Protein AF-A0A7D9IVT5-F1 (afdb_monomer)

InterPro domains:
  IPR000998 MAM domain [PF00629] (5-102)
  IPR000998 MAM domain [PS50060] (1-103)
  IPR000998 MAM domain [SM00137] (1-103)
  IPR000998 MAM domain [cd06263] (5-101)
  IPR001254 Serine proteases, trypsin domain [PF00089] (134-362)
  IPR001254 Serine proteases, trypsin domain [PS50240] (134-367)
  IPR001254 Serine proteases, trypsin domain [SM00020] (133-362)
  IPR001254 Serine proteases, trypsin domain [cd00190] (134-365)
  IPR001314 Peptidase S1A, chymotrypsin family [PR00722] (164-179)
  IPR001314 Peptidase S1A, chymotrypsin family [PR00722] (221-235)
  IPR001314 Peptidase S1A, chymotrypsin family [PR00722] (311-323)
  IPR009003 Peptidase S1, PA clan [SSF50494] (115-367)
  IPR013320 Concanavalin A-like lectin/glucanase domain superfamily [SSF49899] (3-101)
  IPR018114 Serine proteases, trypsin family, histidine active site [PS00134] (174-179)
  IPR033116 Serine proteases, trypsin family, serine active site [PS00135] (312-323)

Secondary structure (DSSP, 8-state):
---STT-EEEEEPPPEEEEEEEEEEEEEEETT--EEEEEEE-SS-EEEEEEEES---SS-EEEEEEEEEEEEEEEEEEEE--SSSSEEEEEEEEEEEES----S---PPP-----------------S--S-PPSS-EEPPTTSSTTEEEEEEEETTEEEEEEEEEE-SSSEEEE-STTTTT--GGGEEEEES-SBTT-S-SSS-EEEEEEEEEE-TT-BTTBT--EEEEESSPPPP-SS--PPEEPSS---TT-EEEEEE---SSTT-PPPSBPEEEEEEBPPHHHHHHHTTTS---TTEEEES-TT-S----TT-TT-EEEEE-TTS-EEEEEEEEE-SSSS-TT--EEEEEHHHHHHHHHHHH--

Nearest PDB structures (foldseek):
  1zpz-assembly1_A  TM=9.267E-01  e=8.393E-26  Homo sapiens
  2oq5-assembly1_A  TM=9.053E-01  e=1.713E-23  Homo sapiens
  2fmj-assembly1_A  TM=9.243E-01  e=2.599E-19  Streptomyces griseus
  3i78-assembly1_A  TM=8.883E-01  e=5.190E-19  Streptomyces griseus
  3beu-assembly1_B  TM=9.133E-01  e=1.076E-17  Streptomyces griseus

Organism: Paramuricea clavata (NCBI:txid317549)

Radius of gyration: 23.07 Å; Cα contacts (8 Å, |Δi|>4): 941; chains: 1; bounding box: 65×51×57 Å

pLDDT: mean 81.82, std 16.62, range [29.27, 98.62]

Solvent-accessible surface area (backbone atoms only — not comparable to full-atom values): 19637 Å² total; per-residue (Å²): 128,65,85,51,62,67,27,62,43,79,50,73,50,71,77,46,64,51,41,27,17,38,36,33,32,38,33,29,36,44,52,52,32,28,33,46,34,32,27,45,33,59,85,88,50,75,45,82,75,45,75,50,63,42,58,68,45,96,51,81,43,77,52,76,46,74,45,77,74,39,85,57,23,26,47,32,41,32,44,29,39,20,81,56,84,62,34,52,80,48,76,45,77,73,47,77,43,87,39,77,65,76,90,66,92,74,74,82,71,80,75,77,66,77,73,73,89,75,84,76,50,11,63,69,25,81,47,92,66,91,57,91,75,66,85,43,66,44,77,51,45,73,33,23,63,14,22,48,28,44,32,28,37,70,58,88,98,44,76,41,79,66,23,22,16,31,27,57,47,50,40,36,32,41,25,18,21,80,78,42,76,90,54,60,46,86,51,39,36,37,41,48,36,69,39,46,73,81,52,91,83,51,68,94,59,88,43,52,36,37,92,47,68,47,58,43,93,73,49,53,97,74,45,48,24,35,22,41,38,31,40,64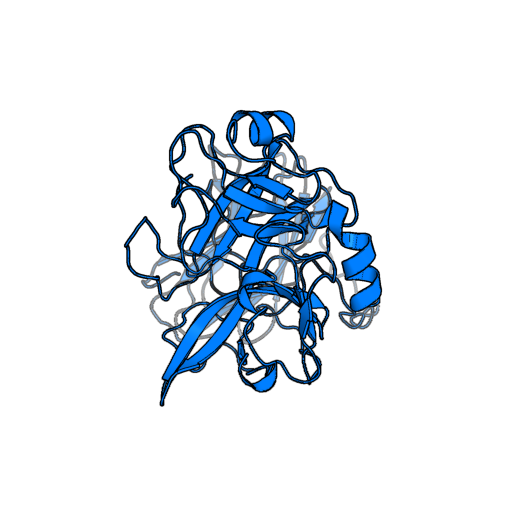,60,75,54,80,75,52,77,26,27,40,22,30,28,76,27,77,67,78,86,54,63,69,39,72,23,38,37,45,37,43,22,18,86,41,78,92,49,68,61,48,51,52,32,30,32,32,66,30,31,26,40,44,72,67,59,41,42,67,45,33,82,91,54,92,74,50,83,45,43,39,31,32,26,39,65,77,19,70,36,52,68,29,69,41,17,37,8,6,3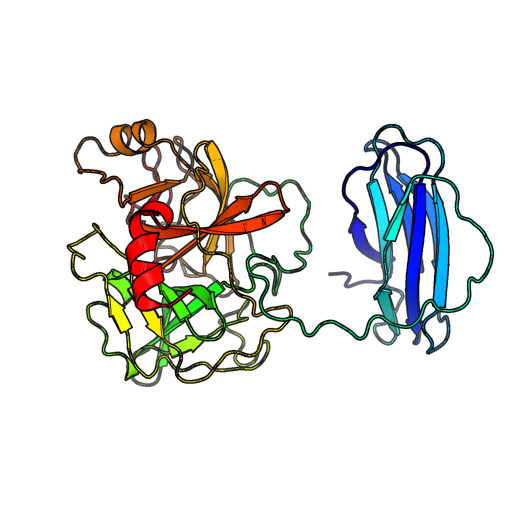9,30,35,35,68,46,96,87,66,38,28,24,36,44,26,22,30,58,52,57,73,63,43,23,32,64,50,36,48,31,34,16,24,17,30,37,71,44,24,71,58,53,32,68,76,70,72,108

Sequence (368 aa):
MPRVEGDKAYLVSSQVSGTQCLKFSYHMYGADIGSLIVYENMGSQMVELFKISGDQGNQWKKAEVQIKNGNHYSVVFSGVRGSSYQGDIALDEISIASGQCSGSPGTPKPTETPRHLSGSCGQKGYGLSDFPKIVGGQEATPGEWPWQVVLLHNVGDGTFPFCGGSLVSNQHVITAAHCVESMHWDRVKIKLGKHDLSVEKEYENFYIATNGITIHPQYQYTDYDIAVIRLSTSVEFTHAIKPVCINSGIDFAGQLCYITGWGTLHNGGSMPNILQEAQVPVATPQQCEESYSSTIITDRMLCAGFSQGGTDTCLGDSGGPLVCQHSDGSWYLTGVTSWGFGCAAAGYYGVYANVANLYPWVKQVTGL

Mean predicted aligned error: 15.21 Å

Foldseek 3Di:
DDDAAFDKQKDKAAKDFAKKKKKKKKAKAFPFFAKKWKWKALPVDTHTFDMDGDHPDGDIDMDMTIDHGDPITMMMIMGGGGHDPGMDMDIDPIDMGHDGDPPDDDDDDPDPPPPPPPADAQDFFDWSDPDPDDAAKDFTRQLRQQQKKFKWFDDPPDIGTQEIWGAAFQWKIKFFCVSPVPPDQQGIWMDTSAFFQVDPDDPDDTWRQPDDKAQDPPDDQQFSGMIMGTTPDGHDDDSNHGGAHAQQADDQAQHKWKWKWQAASFFPHDGGRGIMMHIKGWHDPVLQCQLCVPDDDDPQKTFIHDLQFNAADARSHGGTFTWDADPVRGIYRQWGQGDWDGHRDHSITGMTGGRNVCVVVVCVVVVD

Structure (mmCIF, N/CA/C/O backbone):
data_AF-A0A7D9IVT5-F1
#
_entry.id   AF-A0A7D9IVT5-F1
#
loop_
_atom_site.group_PDB
_atom_site.id
_atom_site.type_symbol
_atom_site.label_atom_id
_atom_site.label_alt_id
_atom_site.label_comp_id
_atom_site.label_asym_id
_atom_site.label_entity_id
_atom_site.label_seq_id
_atom_site.pdbx_PDB_ins_code
_atom_site.Cartn_x
_atom_site.Cartn_y
_atom_site.Cartn_z
_atom_site.occupancy
_atom_site.B_iso_or_equiv
_atom_site.auth_seq_id
_atom_site.auth_comp_id
_atom_site.auth_asym_id
_atom_site.auth_atom_id
_atom_site.pdbx_PDB_model_num
ATOM 1 N N . MET A 1 1 ? -4.459 -6.738 21.578 1.00 49.50 1 MET A N 1
ATOM 2 C CA . MET A 1 1 ? -5.832 -7.159 21.946 1.00 49.50 1 MET A CA 1
ATOM 3 C C . MET A 1 1 ? -5.885 -7.464 23.436 1.00 49.50 1 MET A C 1
ATOM 5 O O . MET A 1 1 ? -4.874 -7.959 23.922 1.00 49.50 1 MET A O 1
ATOM 9 N N . PRO A 1 2 ? -7.001 -7.189 24.135 1.00 65.94 2 PRO A N 1
ATOM 10 C CA . PRO A 1 2 ? -7.211 -7.589 25.530 1.00 65.94 2 PRO A CA 1
ATOM 11 C C . PRO A 1 2 ? -6.992 -9.095 25.733 1.00 65.94 2 PRO A C 1
ATOM 13 O O . PRO A 1 2 ? -7.622 -9.898 25.050 1.00 65.94 2 PRO A O 1
ATOM 16 N N . ARG A 1 3 ? -6.082 -9.491 26.628 1.00 71.44 3 ARG A N 1
ATOM 17 C CA . ARG A 1 3 ? -5.719 -10.893 26.908 1.00 71.44 3 ARG A CA 1
ATOM 18 C C . ARG A 1 3 ? -6.066 -11.328 28.328 1.00 71.44 3 ARG A C 1
ATOM 20 O O . ARG A 1 3 ? -6.331 -12.509 28.533 1.00 71.44 3 ARG A O 1
ATOM 27 N N . VAL A 1 4 ? -6.080 -10.405 29.286 1.00 78.31 4 VAL A N 1
ATOM 28 C CA . VAL A 1 4 ? -6.369 -10.691 30.698 1.00 78.31 4 VAL A CA 1
ATOM 29 C C . VAL A 1 4 ? -7.569 -9.894 31.206 1.00 78.31 4 VAL A C 1
ATOM 31 O O . VAL A 1 4 ? -8.060 -8.980 30.547 1.00 78.31 4 VAL A O 1
ATOM 34 N N . GLU A 1 5 ? -8.114 -10.299 32.352 1.00 83.19 5 GLU A N 1
ATOM 35 C CA . GLU A 1 5 ? -9.232 -9.601 32.991 1.00 83.19 5 GLU A CA 1
ATOM 36 C C . GLU A 1 5 ? -8.887 -8.130 33.246 1.00 83.19 5 GLU A C 1
ATOM 38 O O . GLU A 1 5 ? -7.799 -7.808 33.719 1.00 83.19 5 GLU A O 1
ATOM 43 N N . GLY A 1 6 ? -9.819 -7.236 32.918 1.00 73.94 6 GLY A N 1
ATOM 44 C CA . GLY A 1 6 ? -9.627 -5.798 33.071 1.00 73.94 6 GLY A CA 1
ATOM 45 C C . GLY A 1 6 ? -8.883 -5.130 31.915 1.00 73.94 6 GLY A C 1
ATOM 46 O O . GLY A 1 6 ? -8.874 -3.897 31.860 1.00 73.94 6 GLY A O 1
ATOM 47 N N . ASP A 1 7 ? -8.320 -5.893 30.969 1.00 79.38 7 ASP A N 1
ATOM 48 C CA . ASP A 1 7 ? -7.744 -5.317 29.757 1.00 79.38 7 ASP A CA 1
ATOM 49 C C . ASP A 1 7 ? -8.807 -4.563 28.957 1.00 79.38 7 ASP A C 1
ATOM 51 O O . ASP A 1 7 ? -9.971 -4.963 28.878 1.00 79.38 7 ASP A O 1
ATOM 55 N N . LYS A 1 8 ? -8.383 -3.468 28.326 1.00 82.12 8 LYS A N 1
ATOM 56 C CA . LYS A 1 8 ? -9.274 -2.534 27.643 1.00 82.12 8 LYS A CA 1
ATOM 57 C C . LYS A 1 8 ? -8.970 -2.481 26.152 1.00 82.12 8 LYS A C 1
ATOM 59 O O . LYS A 1 8 ? -7.820 -2.316 25.753 1.00 82.12 8 LYS A O 1
ATOM 64 N N . ALA A 1 9 ? -10.008 -2.588 25.335 1.00 80.12 9 ALA A N 1
ATOM 65 C CA . ALA A 1 9 ? -10.016 -2.137 23.950 1.00 80.12 9 ALA A CA 1
ATOM 66 C C . ALA A 1 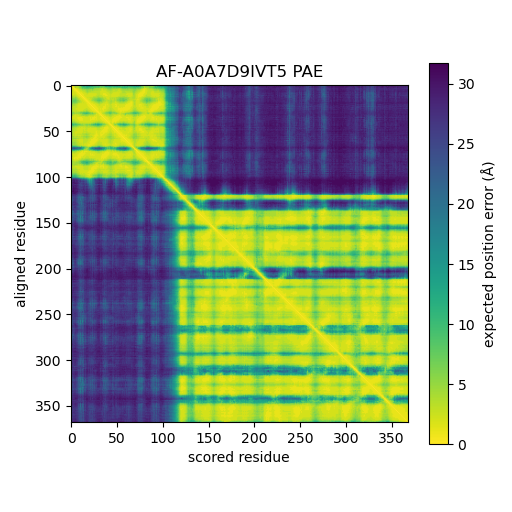9 ? -10.628 -0.736 23.901 1.00 80.12 9 ALA A C 1
ATOM 68 O O . ALA A 1 9 ? -11.542 -0.450 24.672 1.00 80.12 9 ALA A O 1
ATOM 69 N N . TYR A 1 10 ? -10.145 0.125 23.007 1.00 82.69 10 TYR A N 1
ATOM 70 C CA . TYR A 1 10 ? -10.661 1.482 22.854 1.00 82.69 10 TYR A CA 1
ATOM 71 C C . TYR A 1 10 ? -11.072 1.752 21.407 1.00 82.69 10 TYR A C 1
ATOM 73 O O . TYR A 1 10 ? -10.401 1.297 20.485 1.00 82.69 10 TYR A O 1
ATOM 81 N N . LEU A 1 11 ? -12.146 2.517 21.222 1.00 83.94 11 LEU A N 1
ATOM 82 C CA . LEU A 1 11 ? -12.565 3.088 19.942 1.00 83.94 11 LEU A CA 1
ATOM 83 C C . LEU A 1 11 ? -12.719 4.598 20.142 1.00 83.94 11 LEU A C 1
ATOM 85 O O . LEU A 1 11 ? -13.498 5.028 20.990 1.00 83.94 11 LEU A O 1
ATOM 89 N N . VAL A 1 12 ? -11.955 5.391 19.395 1.00 84.06 12 VAL A N 1
ATOM 90 C CA . VAL A 1 12 ? -11.807 6.839 19.602 1.00 84.06 12 VAL A CA 1
ATOM 91 C C . VAL A 1 12 ? -12.336 7.586 18.378 1.00 84.06 12 VAL A C 1
ATOM 93 O O . VAL A 1 12 ? -12.031 7.211 17.253 1.00 84.06 12 VAL A O 1
ATOM 96 N N . SER A 1 13 ? -13.134 8.636 18.576 1.00 85.44 13 SER A N 1
ATOM 97 C CA . SER A 1 13 ? -13.593 9.502 17.484 1.00 85.44 13 SER A CA 1
ATOM 98 C C . SER A 1 13 ? -12.525 10.519 17.071 1.00 85.44 13 SER A C 1
ATOM 100 O O . SER A 1 13 ? -11.631 10.859 17.850 1.00 85.44 13 SER A O 1
ATOM 102 N N . SER A 1 14 ? -12.698 11.128 15.896 1.00 83.31 14 SER A N 1
ATOM 103 C CA . SER A 1 14 ? -12.047 12.405 15.583 1.00 83.31 14 SER A CA 1
ATOM 104 C C . SER A 1 14 ? -12.397 13.472 16.628 1.00 83.31 14 SER A C 1
ATOM 106 O O . SER A 1 14 ? -13.391 13.348 17.356 1.00 83.31 14 SER A O 1
ATOM 108 N N . GLN A 1 15 ? -11.608 14.547 16.684 1.00 83.75 15 GLN A N 1
ATOM 109 C CA . GLN A 1 15 ? -11.953 15.682 17.535 1.00 83.75 15 GLN A CA 1
ATOM 110 C C . GLN A 1 15 ? -13.257 16.337 17.075 1.00 83.75 15 GLN A C 1
ATOM 112 O O . GLN A 1 15 ? -13.474 16.585 15.889 1.00 83.75 15 GLN A O 1
ATOM 117 N N . VAL A 1 16 ? -14.106 16.642 18.046 1.00 84.12 16 VAL A N 1
ATOM 118 C CA . VAL A 1 16 ? -15.355 17.377 17.900 1.00 84.12 16 VAL A CA 1
ATOM 119 C C . VAL A 1 16 ? -15.363 18.543 18.885 1.00 84.12 16 VAL A C 1
ATOM 121 O O . VAL A 1 16 ? -14.629 18.559 19.875 1.00 84.12 16 VAL A O 1
ATOM 124 N N . SER A 1 17 ? -16.197 19.538 18.607 1.00 85.81 17 SER A N 1
ATOM 125 C CA . SER A 1 17 ? -16.346 20.715 19.460 1.00 85.81 17 SER A CA 1
ATOM 126 C C . SER A 1 17 ? -17.815 20.999 19.728 1.00 85.81 17 SER A C 1
ATOM 128 O O . SER A 1 17 ? -18.695 20.668 18.927 1.00 85.81 17 SER A O 1
ATOM 130 N N . GLY A 1 18 ? -18.076 21.650 20.858 1.00 86.06 18 GLY A N 1
ATOM 131 C CA . GLY A 1 18 ? -19.418 22.054 21.251 1.00 86.06 18 GLY A CA 1
ATOM 132 C C . GLY A 1 18 ? -20.244 20.918 21.855 1.00 86.06 18 GLY A C 1
ATOM 133 O O . GLY A 1 18 ? -19.755 19.831 22.157 1.00 86.06 18 GLY A O 1
ATOM 134 N N . THR A 1 19 ? -21.524 21.203 22.078 1.00 88.38 19 THR A N 1
ATOM 135 C CA . THR A 1 19 ? -22.469 20.230 22.642 1.00 88.38 19 THR A CA 1
ATOM 136 C C . THR A 1 19 ? -22.843 19.206 21.576 1.00 88.38 19 THR A C 1
ATOM 138 O O . THR A 1 19 ? -23.266 19.592 20.486 1.00 88.38 19 THR A O 1
ATOM 141 N N . GLN A 1 20 ? -22.698 17.922 21.894 1.00 91.62 20 GLN A N 1
ATOM 142 C CA . GLN A 1 20 ? -22.941 16.814 20.970 1.00 91.62 20 GLN A CA 1
ATOM 143 C C . GLN A 1 20 ? -23.854 15.765 21.611 1.00 91.62 20 GLN A C 1
ATOM 145 O O . GLN A 1 20 ? -23.844 15.569 22.830 1.00 91.62 20 GLN A O 1
ATOM 150 N N . CYS A 1 21 ? -24.612 15.061 20.780 1.00 91.88 21 CYS A N 1
ATOM 151 C CA . CYS A 1 21 ? -25.357 13.872 21.151 1.00 91.88 21 CYS A CA 1
ATOM 152 C C . CYS A 1 21 ? -24.734 12.645 20.490 1.00 91.88 21 CYS A C 1
ATOM 154 O O . CYS A 1 21 ? -24.757 12.519 19.265 1.00 91.88 21 CYS A O 1
ATOM 156 N N . LEU A 1 22 ? -24.210 11.738 21.309 1.00 93.38 22 LEU A N 1
ATOM 157 C CA . LEU A 1 22 ? -23.731 10.437 20.868 1.00 93.38 22 LEU A CA 1
ATOM 158 C C . LEU A 1 22 ? -24.885 9.432 20.897 1.00 93.38 22 LEU A C 1
ATOM 160 O O . LEU A 1 22 ? -25.551 9.293 21.922 1.00 93.38 22 LEU A O 1
ATOM 164 N N . LYS A 1 23 ? -25.081 8.694 19.805 1.00 93.81 23 LYS A N 1
ATOM 165 C CA . LYS A 1 23 ? -26.015 7.565 19.714 1.00 93.81 23 LYS A CA 1
ATOM 166 C C . LYS A 1 23 ? -25.285 6.333 19.207 1.00 93.81 23 LYS A C 1
ATOM 168 O O . LYS A 1 23 ? -24.456 6.451 18.310 1.00 93.81 23 LYS A O 1
ATOM 173 N N . PHE A 1 24 ? -25.584 5.172 19.773 1.00 93.38 24 PHE A N 1
ATOM 174 C CA . PHE A 1 24 ? -24.994 3.906 19.340 1.00 93.38 24 PHE A CA 1
ATOM 175 C C . PHE A 1 24 ? -25.874 2.713 19.710 1.00 93.38 24 PHE A C 1
ATOM 177 O O . PHE A 1 24 ? -26.664 2.765 20.660 1.00 93.38 24 PHE A O 1
ATOM 184 N N . SER A 1 25 ? -25.697 1.629 18.964 1.00 91.88 25 SER A N 1
ATOM 185 C CA . SER A 1 25 ? -26.226 0.305 19.264 1.00 91.88 25 SER A CA 1
ATOM 186 C C . SER A 1 25 ? -25.120 -0.558 19.878 1.00 91.88 25 SER A C 1
ATOM 188 O O . SER A 1 25 ? -23.958 -0.473 19.487 1.00 91.88 25 SER A O 1
ATOM 190 N N . TYR A 1 26 ? -25.461 -1.378 20.867 1.00 93.19 26 TYR A N 1
ATOM 191 C CA . TYR A 1 26 ? -24.538 -2.295 21.528 1.00 93.19 26 TYR A CA 1
ATOM 192 C C . TYR A 1 26 ? -25.187 -3.659 21.762 1.00 93.19 26 TYR A C 1
ATOM 194 O O . TYR A 1 26 ? -26.392 -3.763 22.002 1.00 93.19 26 TYR A O 1
ATOM 202 N N . HIS A 1 27 ? -24.375 -4.707 21.720 1.00 95.19 27 HIS A N 1
ATOM 203 C CA . HIS A 1 27 ? -24.738 -6.066 22.108 1.00 95.19 27 HIS A CA 1
ATOM 204 C C . HIS A 1 27 ? -23.682 -6.573 23.088 1.00 95.19 27 HIS A C 1
ATOM 206 O O . HIS A 1 27 ? -22.486 -6.400 22.864 1.00 95.19 27 HIS A O 1
ATOM 212 N N . MET A 1 28 ? -24.130 -7.100 24.224 1.00 93.50 28 MET A N 1
ATOM 213 C CA . MET A 1 28 ? -23.267 -7.578 25.304 1.00 93.50 28 MET A CA 1
ATOM 214 C C . MET A 1 28 ? -23.890 -8.850 25.862 1.00 93.50 28 MET A C 1
ATOM 216 O O . MET A 1 28 ? -24.868 -8.764 26.601 1.00 93.50 28 MET A O 1
ATOM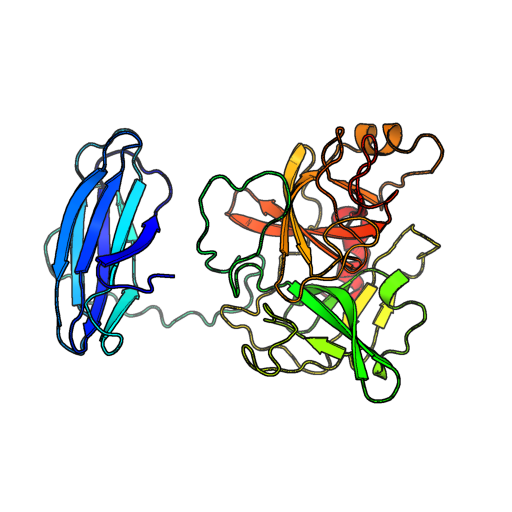 220 N N . TYR A 1 29 ? -23.368 -10.013 25.479 1.00 90.75 29 TYR A N 1
ATOM 221 C CA . TYR A 1 29 ? -23.973 -11.300 25.823 1.00 90.75 29 TYR A CA 1
ATOM 222 C C . TYR A 1 29 ? -22.924 -12.377 26.073 1.00 90.75 29 TYR A C 1
ATOM 224 O O . TYR A 1 29 ? -21.970 -12.512 25.308 1.00 90.75 29 TYR A O 1
ATOM 232 N N . GLY A 1 30 ? -23.141 -13.168 27.123 1.00 87.81 30 GLY A N 1
ATOM 233 C CA . GLY A 1 30 ? -22.277 -14.279 27.512 1.00 87.81 30 GLY A CA 1
ATOM 234 C C . GLY A 1 30 ? -21.843 -14.219 28.975 1.00 87.81 30 GLY A C 1
ATOM 235 O O . GLY A 1 30 ? -22.192 -13.296 29.714 1.00 87.81 30 GLY A O 1
ATOM 236 N N . ALA A 1 31 ? -21.098 -15.234 29.410 1.00 83.75 31 ALA A N 1
ATOM 237 C CA . ALA A 1 31 ? -20.626 -15.323 30.789 1.00 83.75 31 ALA A CA 1
ATOM 238 C C . ALA A 1 31 ? -19.453 -14.365 31.035 1.00 83.75 31 ALA A C 1
ATOM 240 O O . ALA A 1 31 ? -18.597 -14.180 30.170 1.00 83.75 31 ALA A O 1
ATOM 241 N N . ASP A 1 32 ? -19.412 -13.783 32.236 1.00 83.75 32 ASP A N 1
ATOM 242 C CA . ASP A 1 32 ? -18.324 -12.919 32.702 1.00 83.75 32 ASP A CA 1
ATOM 243 C C . ASP A 1 32 ? -18.004 -11.745 31.764 1.00 83.75 32 ASP A C 1
ATOM 245 O O . ASP A 1 32 ? -16.846 -11.365 31.600 1.00 83.75 32 ASP A O 1
ATOM 249 N N . ILE A 1 33 ? -19.025 -11.158 31.134 1.00 86.94 33 ILE A N 1
ATOM 250 C CA . ILE A 1 33 ? -18.874 -9.923 30.360 1.00 86.94 33 ILE A CA 1
ATOM 251 C C . ILE A 1 33 ? -18.311 -8.827 31.264 1.00 86.94 33 ILE A C 1
ATOM 253 O O . ILE A 1 33 ? -18.829 -8.578 32.354 1.00 86.94 33 ILE A O 1
ATOM 257 N N . GLY A 1 34 ? -17.275 -8.138 30.787 1.00 91.06 34 GLY A N 1
ATOM 258 C CA . GLY A 1 34 ? -16.694 -7.006 31.496 1.00 91.06 34 GLY A CA 1
ATOM 259 C C . GLY A 1 34 ? -17.569 -5.758 31.394 1.00 91.06 34 GLY A C 1
ATOM 260 O O . GLY A 1 34 ? -18.686 -5.720 31.904 1.00 91.06 34 GLY A O 1
ATOM 261 N N . SER A 1 35 ? -17.054 -4.673 30.821 1.00 93.50 35 SER A N 1
ATOM 262 C CA . SER A 1 35 ? -17.766 -3.385 30.796 1.00 93.50 35 SER A CA 1
ATOM 263 C C . SER A 1 35 ? -17.608 -2.655 29.477 1.00 93.50 35 SER A C 1
ATOM 265 O O . SER A 1 35 ? -16.529 -2.654 28.908 1.00 93.50 35 SER A O 1
ATOM 267 N N . LEU A 1 36 ? -18.650 -1.963 29.039 1.00 94.38 36 LEU A N 1
ATOM 268 C CA . LEU A 1 36 ? -18.580 -0.952 27.996 1.00 94.38 36 LEU A CA 1
ATOM 269 C C . LEU A 1 36 ? -18.663 0.426 28.653 1.00 94.38 36 LEU A C 1
ATOM 271 O O . LEU A 1 36 ? -19.617 0.713 29.376 1.00 94.38 36 LEU A O 1
ATOM 275 N N . ILE A 1 37 ? -17.669 1.273 28.408 1.00 90.75 37 ILE A N 1
ATOM 276 C CA . ILE A 1 37 ? -17.558 2.616 28.984 1.00 90.75 37 ILE A CA 1
ATOM 277 C C . ILE A 1 37 ? -17.426 3.634 27.852 1.00 90.75 37 ILE A C 1
ATOM 279 O O . ILE A 1 37 ? -16.737 3.362 26.878 1.00 90.75 37 ILE A O 1
ATOM 283 N N . VAL A 1 38 ? -18.057 4.800 27.960 1.00 92.50 38 VAL A N 1
ATOM 284 C CA . VAL A 1 38 ? -17.845 5.938 27.056 1.00 92.50 38 VAL A CA 1
ATOM 285 C C . VAL A 1 38 ? -17.235 7.080 27.845 1.00 92.50 38 VAL A C 1
ATOM 287 O O . VAL A 1 38 ? -17.730 7.425 28.918 1.00 92.50 38 VAL A O 1
ATOM 290 N N . TYR A 1 39 ? -16.203 7.695 27.284 1.00 88.44 39 TYR A N 1
ATOM 291 C CA . TYR A 1 39 ? -15.528 8.848 27.845 1.00 88.44 39 TYR A CA 1
ATOM 292 C C . TYR A 1 39 ? -15.546 10.051 26.899 1.00 88.44 39 TYR A C 1
ATOM 294 O O . TYR A 1 39 ? -15.487 9.898 25.680 1.00 88.44 39 TYR A O 1
ATOM 302 N N . GLU A 1 40 ? -15.540 11.246 27.479 1.00 87.44 40 GLU A N 1
ATOM 303 C CA . GLU A 1 40 ? -15.088 12.483 26.842 1.00 87.44 40 GLU A CA 1
ATOM 304 C C . GLU A 1 40 ? -13.598 12.668 27.139 1.00 87.44 40 GLU A C 1
ATOM 306 O O . GLU A 1 40 ? -13.191 12.662 28.301 1.00 87.44 40 GLU A O 1
ATOM 311 N N . ASN A 1 41 ? -12.773 12.820 26.106 1.00 84.62 41 ASN A N 1
ATOM 312 C CA . ASN A 1 41 ? -11.333 13.000 26.232 1.00 84.62 41 ASN A CA 1
ATOM 313 C C . ASN A 1 41 ? -10.911 14.393 25.748 1.00 84.62 41 ASN A C 1
ATOM 315 O O . ASN A 1 41 ? -10.939 14.677 24.552 1.00 84.62 41 ASN A O 1
ATOM 319 N N . MET A 1 42 ? -10.465 15.237 26.679 1.00 77.88 42 MET A N 1
ATOM 320 C CA . MET A 1 42 ? -9.958 16.595 26.425 1.00 77.88 42 MET A CA 1
ATOM 321 C C . MET A 1 42 ? -8.420 16.642 26.310 1.00 77.88 42 MET A C 1
ATOM 323 O O . MET A 1 42 ? -7.803 17.696 26.450 1.00 77.88 42 MET A O 1
ATOM 327 N N . GLY A 1 43 ? -7.763 15.493 26.124 1.00 68.00 43 GLY A N 1
ATOM 328 C CA . GLY A 1 43 ? -6.306 15.362 26.027 1.00 68.00 43 GLY A CA 1
ATOM 329 C C . GLY A 1 43 ? -5.606 15.250 27.384 1.00 68.00 43 GLY A C 1
ATOM 330 O O . GLY A 1 43 ? -4.846 14.311 27.596 1.00 68.00 43 GLY A O 1
ATOM 331 N N . SER A 1 44 ? -5.876 16.163 28.324 1.00 64.50 44 SER A N 1
ATOM 332 C CA . SER A 1 44 ? -5.320 16.117 29.693 1.00 64.50 44 SER A CA 1
ATOM 333 C C . SER A 1 44 ? -6.219 15.400 30.704 1.00 64.50 44 SER A C 1
ATOM 335 O O . SER A 1 44 ? -5.759 15.012 31.778 1.00 64.50 44 SER A O 1
ATOM 337 N N . GLN A 1 45 ? -7.500 15.232 30.372 1.00 72.19 45 GLN A N 1
ATOM 338 C CA . GLN A 1 45 ? -8.512 14.667 31.253 1.00 72.19 45 GLN A CA 1
ATOM 339 C C . GLN A 1 45 ? -9.501 13.816 30.456 1.00 72.19 45 GLN A C 1
ATOM 341 O O . GLN A 1 45 ? -9.961 14.214 29.385 1.00 72.19 45 GLN A O 1
ATOM 346 N N . MET A 1 46 ? -9.847 12.662 31.026 1.00 77.81 46 MET A N 1
ATOM 347 C CA . MET A 1 46 ? -10.844 11.735 30.504 1.00 77.81 46 MET A CA 1
ATOM 348 C C . MET A 1 46 ? -12.015 11.664 31.492 1.00 77.81 46 MET A C 1
ATOM 350 O O . MET A 1 46 ? -11.824 11.317 32.658 1.00 77.81 46 MET A O 1
ATOM 354 N N . VAL A 1 47 ? -13.213 12.035 31.047 1.00 81.75 47 VAL A N 1
ATOM 355 C CA . VAL A 1 47 ? -14.432 12.088 31.867 1.00 81.75 47 VAL A CA 1
ATOM 356 C C . VAL A 1 47 ? -15.350 10.944 31.459 1.00 81.75 47 VAL A C 1
ATOM 358 O O . VAL A 1 47 ? -15.688 10.820 30.288 1.00 81.75 47 VAL A O 1
ATOM 361 N N . GLU A 1 48 ? -15.749 10.091 32.405 1.00 87.94 48 GLU A N 1
ATOM 362 C CA . GLU A 1 48 ? -16.698 8.999 32.145 1.00 87.94 48 GLU A CA 1
ATOM 363 C C . GLU A 1 48 ? -18.108 9.565 31.936 1.00 87.94 48 GLU A C 1
ATOM 365 O O . GLU A 1 48 ? -18.644 10.253 32.802 1.00 87.94 48 GLU A O 1
ATOM 370 N N . LEU A 1 49 ? -18.700 9.272 30.779 1.00 87.81 49 LEU A N 1
ATOM 371 C CA . LEU A 1 49 ? -20.037 9.726 30.397 1.00 87.81 49 LEU A CA 1
ATOM 372 C C . LEU A 1 49 ? -21.091 8.620 30.500 1.00 87.81 49 LEU A C 1
ATOM 374 O O . LEU A 1 49 ? -22.264 8.897 30.741 1.00 87.81 49 LEU A O 1
ATOM 378 N N . PHE A 1 50 ? -20.689 7.372 30.265 1.00 90.75 50 PHE A N 1
ATOM 379 C CA . PHE A 1 50 ? -21.573 6.210 30.263 1.00 90.75 50 PHE A CA 1
ATOM 380 C C . PHE A 1 50 ? -20.789 4.969 30.662 1.00 90.75 50 PHE A C 1
ATOM 382 O O . PHE A 1 50 ? -19.644 4.808 30.250 1.00 90.75 50 PHE A O 1
ATOM 389 N N . LYS A 1 51 ? -21.422 4.065 31.408 1.00 92.75 51 LYS A N 1
ATOM 390 C CA . LYS A 1 51 ? -20.865 2.757 31.733 1.00 92.75 51 LYS A CA 1
ATOM 391 C C . LYS A 1 51 ? -21.973 1.730 31.883 1.00 92.75 51 LYS A C 1
ATOM 393 O O . LYS A 1 51 ? -22.963 1.972 32.569 1.00 92.75 51 LYS A O 1
ATOM 398 N N . ILE A 1 52 ? -21.766 0.566 31.286 1.00 90.62 52 ILE A N 1
ATOM 399 C CA . ILE A 1 52 ? -22.606 -0.612 31.466 1.00 90.62 52 ILE A CA 1
ATOM 400 C C . ILE A 1 52 ? -21.718 -1.850 31.587 1.00 90.62 52 ILE A C 1
ATOM 402 O O . ILE A 1 52 ? -20.650 -1.915 30.981 1.00 90.62 52 ILE A O 1
ATOM 406 N N . SER A 1 53 ? -22.124 -2.814 32.406 1.00 93.12 53 SER A N 1
ATOM 407 C CA . SER A 1 53 ? -21.303 -3.976 32.754 1.00 93.12 53 SER A CA 1
ATOM 408 C C . SER A 1 53 ? -22.137 -5.249 32.780 1.00 93.12 53 SER A C 1
ATOM 410 O O . SER A 1 53 ? -23.336 -5.193 33.056 1.00 93.12 53 SER A O 1
ATOM 412 N N . GLY A 1 54 ? -21.490 -6.391 32.549 1.00 90.31 54 GLY A N 1
ATOM 413 C CA . GLY A 1 54 ? -22.137 -7.700 32.584 1.00 90.31 54 GLY A CA 1
ATOM 414 C C . GLY A 1 54 ? -23.061 -7.976 31.397 1.00 90.31 54 GLY A C 1
ATOM 415 O O . GLY A 1 54 ? -23.221 -7.151 30.495 1.00 90.31 54 GLY A O 1
ATOM 416 N N . ASP A 1 55 ? -23.666 -9.162 31.418 1.00 89.88 55 ASP A N 1
ATOM 417 C CA . ASP A 1 55 ? -24.601 -9.633 30.396 1.00 89.88 55 ASP A CA 1
ATOM 418 C C . ASP A 1 55 ? -25.824 -8.707 30.284 1.00 89.88 55 ASP A C 1
ATOM 420 O O . ASP A 1 55 ? -26.488 -8.378 31.269 1.00 89.88 55 ASP A O 1
ATOM 424 N N . GLN A 1 56 ? -26.118 -8.285 29.059 1.00 93.62 56 GLN A N 1
ATOM 425 C CA . GLN A 1 56 ? -27.245 -7.435 28.700 1.00 93.62 56 GLN A CA 1
ATOM 426 C C . GLN A 1 56 ? -28.339 -8.203 27.947 1.00 93.62 56 GLN A C 1
ATOM 428 O O . GLN A 1 56 ? -29.339 -7.594 27.556 1.00 93.62 56 GLN A O 1
ATOM 433 N N . GLY A 1 57 ? -28.199 -9.516 27.798 1.00 85.25 57 GLY A N 1
ATOM 434 C CA . GLY A 1 57 ? -29.073 -10.386 27.031 1.00 85.25 57 GLY A CA 1
ATOM 435 C C . GLY A 1 57 ? -28.691 -10.430 25.554 1.00 85.25 57 GLY A C 1
ATOM 436 O O . GLY A 1 57 ? -28.082 -9.511 25.009 1.00 85.25 57 GLY A O 1
ATOM 437 N N . ASN A 1 58 ? -29.096 -11.506 24.880 1.00 90.50 58 ASN A N 1
ATOM 438 C CA . ASN A 1 58 ? -28.777 -11.743 23.473 1.00 90.50 58 ASN A CA 1
ATOM 439 C C . ASN A 1 58 ? -29.664 -10.921 22.522 1.00 90.50 58 ASN A C 1
ATOM 441 O O . ASN A 1 58 ? -30.413 -11.484 21.727 1.00 90.50 58 ASN A O 1
ATOM 445 N N . GLN A 1 59 ? -29.655 -9.597 22.658 1.00 83.50 59 GLN A N 1
ATOM 446 C CA . GLN A 1 59 ? -30.393 -8.654 21.820 1.00 83.50 59 GLN A CA 1
ATOM 447 C C . GLN A 1 59 ? -29.586 -7.360 21.684 1.00 83.50 59 GLN A C 1
ATOM 449 O O . GLN A 1 59 ? -28.925 -6.930 22.628 1.00 83.50 59 GLN A O 1
ATOM 454 N N . TRP A 1 60 ? -29.671 -6.714 20.523 1.00 87.81 60 TRP A N 1
ATOM 455 C CA . TRP A 1 60 ? -29.108 -5.379 20.334 1.00 87.81 60 TRP A CA 1
ATOM 456 C C . TRP A 1 60 ? -29.906 -4.342 21.131 1.00 87.81 60 TRP A C 1
ATOM 458 O O . TRP A 1 60 ? -31.137 -4.315 21.089 1.00 87.81 60 TRP A O 1
ATOM 468 N N . LYS A 1 61 ? -29.198 -3.470 21.845 1.00 86.06 61 LYS A N 1
ATOM 469 C CA . LYS A 1 61 ? -29.750 -2.365 22.635 1.00 86.06 61 LYS A CA 1
ATOM 470 C C . LYS A 1 61 ? -29.214 -1.036 22.121 1.00 86.06 61 LYS A C 1
ATOM 472 O O . LYS A 1 61 ? -28.127 -0.981 21.563 1.00 86.06 61 LYS A O 1
ATOM 477 N N . LYS A 1 62 ? -29.967 0.045 22.330 1.00 91.50 62 LYS A N 1
ATOM 478 C CA . LYS A 1 62 ? -29.577 1.406 21.928 1.00 91.50 62 LYS A CA 1
ATOM 479 C C . LYS A 1 62 ? -29.268 2.260 23.149 1.00 91.50 62 LYS A C 1
ATOM 481 O O . LYS A 1 62 ? -29.935 2.129 24.175 1.00 91.50 62 LYS A O 1
ATOM 486 N N . ALA A 1 63 ? -28.273 3.130 23.029 1.00 90.62 63 ALA A N 1
ATOM 487 C CA . ALA A 1 63 ? -27.909 4.112 24.040 1.00 90.62 63 ALA A CA 1
ATOM 488 C C . ALA A 1 63 ? -27.730 5.499 23.413 1.00 90.62 63 ALA A C 1
ATOM 490 O O . ALA A 1 63 ? -27.296 5.637 22.268 1.00 90.62 63 ALA A O 1
ATOM 491 N N . GLU A 1 64 ? -28.058 6.522 24.200 1.00 93.31 64 GLU A N 1
ATOM 492 C CA . GLU A 1 64 ? -27.811 7.924 23.875 1.00 93.31 64 GLU A CA 1
ATOM 493 C C . GLU A 1 64 ? -27.054 8.578 25.033 1.00 93.31 64 GLU A C 1
ATOM 495 O O . GLU A 1 64 ? -27.419 8.406 26.197 1.00 93.31 64 GLU A O 1
ATOM 500 N N . VAL A 1 65 ? -25.995 9.321 24.717 1.00 91.75 65 VAL A N 1
ATOM 501 C CA . VAL A 1 65 ? -25.120 9.969 25.697 1.00 91.75 65 VAL A CA 1
ATOM 502 C C . VAL A 1 65 ? -24.975 11.439 25.331 1.00 91.75 65 VAL A C 1
ATOM 504 O O . VAL A 1 65 ? -24.477 11.794 24.261 1.00 91.75 65 VAL A O 1
ATOM 507 N N . GLN A 1 66 ? -25.418 12.310 26.237 1.00 92.00 66 GLN A N 1
ATOM 508 C CA . GLN A 1 66 ? -25.244 13.749 26.092 1.00 92.00 66 GLN A CA 1
ATOM 509 C C . GLN A 1 66 ? -23.818 14.143 26.468 1.00 92.00 66 GLN A C 1
ATOM 511 O O . GLN A 1 66 ? -23.405 13.932 27.607 1.00 92.00 66 GLN A O 1
ATOM 516 N N . ILE A 1 67 ? -23.126 14.824 25.557 1.00 88.75 67 ILE A N 1
ATOM 517 C CA . ILE A 1 67 ? -21.802 15.397 25.809 1.00 88.75 67 ILE A CA 1
ATOM 518 C C . ILE A 1 67 ? -21.942 16.913 25.914 1.00 88.75 67 ILE A C 1
ATOM 520 O O . ILE A 1 67 ? -22.554 17.547 25.047 1.00 88.75 67 ILE A O 1
ATOM 524 N N . LYS A 1 68 ? -21.468 17.498 27.018 1.00 78.69 68 LYS A N 1
ATOM 525 C CA . LYS A 1 68 ? -21.698 18.910 27.353 1.00 78.69 68 LYS A CA 1
ATOM 526 C C . LYS A 1 68 ? -20.380 19.676 27.376 1.00 78.69 68 LYS A C 1
ATOM 528 O O . LYS A 1 68 ? -19.525 19.379 28.192 1.00 78.69 68 LYS A O 1
ATOM 533 N N . ASN A 1 69 ? -20.318 20.755 26.593 1.00 65.31 69 ASN A N 1
ATOM 534 C CA . ASN A 1 69 ? -19.327 21.831 26.730 1.00 65.31 69 ASN A CA 1
ATOM 535 C C . ASN A 1 69 ? -17.842 21.411 26.723 1.00 65.31 69 ASN A C 1
ATOM 537 O O . ASN A 1 69 ? -17.053 21.936 27.506 1.00 65.31 69 ASN A O 1
ATOM 541 N N . GLY A 1 70 ? -17.436 20.569 25.773 1.00 61.25 70 GLY A N 1
ATOM 542 C CA . GLY A 1 70 ? -16.022 20.400 25.448 1.00 61.25 70 GLY A CA 1
ATOM 543 C C . GLY A 1 70 ? -15.544 21.399 24.379 1.00 61.25 70 GLY A C 1
ATOM 544 O O . GLY A 1 70 ? -16.110 21.487 23.281 1.00 61.25 70 GLY A O 1
ATOM 545 N N . ASN A 1 71 ? -14.480 22.149 24.687 1.00 66.06 71 ASN A N 1
ATOM 546 C CA . ASN A 1 71 ? -13.662 22.843 23.688 1.00 66.06 71 ASN A CA 1
ATOM 547 C C . ASN A 1 71 ? -12.644 21.828 23.150 1.00 66.06 71 ASN A C 1
ATOM 549 O O . ASN A 1 71 ? -11.681 21.543 23.851 1.00 66.06 71 ASN A O 1
ATOM 553 N N . HIS A 1 72 ? -12.863 21.299 21.940 1.00 77.38 72 HIS A N 1
ATOM 554 C CA . HIS A 1 72 ? -12.023 20.284 21.283 1.00 77.38 72 HIS A CA 1
ATOM 555 C C . HIS A 1 72 ? -11.797 19.008 22.118 1.00 77.38 72 HIS A C 1
ATOM 557 O O . HIS A 1 72 ? -10.870 18.917 22.918 1.00 77.38 72 HIS A O 1
ATOM 563 N N . TYR A 1 73 ? -12.623 17.987 21.896 1.00 82.88 73 TYR A N 1
ATOM 564 C CA . TYR A 1 73 ? -12.536 16.696 22.587 1.00 82.88 73 TYR A CA 1
ATOM 565 C C . TYR A 1 73 ? -12.753 15.526 21.628 1.00 82.88 73 TYR A C 1
ATOM 567 O O . TYR A 1 73 ? -13.330 15.698 20.558 1.00 82.88 73 TYR A O 1
ATOM 575 N N . SER A 1 74 ? -12.321 14.324 22.007 1.00 88.00 74 SER A N 1
ATOM 576 C CA . SER A 1 74 ? -12.723 13.077 21.346 1.00 88.00 74 SER A CA 1
ATOM 577 C C . SER A 1 74 ? -13.637 12.244 22.240 1.00 88.00 74 SER A C 1
ATOM 579 O O . SER A 1 74 ? -13.590 12.324 23.467 1.00 88.00 74 SER A O 1
ATOM 581 N N . VAL A 1 75 ? -14.495 11.443 21.618 1.00 89.31 75 VAL A N 1
ATOM 582 C CA . VAL A 1 75 ? -15.337 10.455 22.293 1.00 89.31 75 VAL A CA 1
ATOM 583 C C . VAL A 1 75 ? -14.607 9.123 22.276 1.00 89.31 75 VAL A C 1
ATOM 585 O O . VAL A 1 75 ? -14.150 8.691 21.222 1.00 89.31 75 VAL A O 1
ATOM 588 N N . VAL A 1 76 ? -14.495 8.464 23.426 1.00 91.12 76 VAL A N 1
ATOM 589 C CA . VAL A 1 76 ? -13.776 7.192 23.553 1.00 91.12 76 VAL A CA 1
ATOM 590 C C . VAL A 1 76 ? -14.691 6.121 24.116 1.00 91.12 76 VAL A C 1
ATOM 592 O O . VAL A 1 76 ? -15.063 6.178 25.282 1.00 91.12 76 VAL A O 1
ATOM 595 N N . PHE A 1 77 ? -15.004 5.104 23.325 1.00 93.94 77 PHE A N 1
ATOM 596 C CA . PHE A 1 77 ? -15.541 3.852 23.842 1.00 93.94 77 PHE A CA 1
ATOM 597 C C . PHE A 1 77 ? -14.402 3.007 24.409 1.00 93.94 77 PHE A C 1
ATOM 599 O O . PHE A 1 77 ? -13.318 2.952 23.836 1.00 93.94 77 PHE A O 1
ATOM 606 N N . SER A 1 78 ? -14.652 2.319 25.515 1.00 91.88 78 SER A N 1
ATOM 607 C CA . SER A 1 78 ? -13.747 1.365 26.138 1.00 91.88 78 SER A CA 1
ATOM 608 C C . SER A 1 78 ? -14.489 0.066 26.427 1.00 91.88 78 SER A C 1
ATOM 610 O O . SER A 1 78 ? -15.407 0.043 27.244 1.00 91.88 78 SER A O 1
ATOM 612 N N . GLY A 1 79 ? -14.095 -1.007 25.746 1.00 90.62 79 GLY A N 1
ATOM 613 C CA . GLY A 1 79 ? -14.530 -2.369 26.034 1.00 90.62 79 GLY A CA 1
ATOM 614 C C . GLY A 1 79 ? -13.546 -3.028 26.992 1.00 90.62 79 GLY A C 1
ATOM 615 O O . GLY A 1 79 ? -12.402 -3.286 26.629 1.00 90.62 79 GLY A O 1
ATOM 616 N N . VAL A 1 80 ? -13.977 -3.281 28.218 1.00 88.25 80 VAL A N 1
ATOM 617 C CA . VAL A 1 80 ? -13.215 -3.959 29.263 1.00 88.25 80 VAL A CA 1
ATOM 618 C C . VAL A 1 80 ? -13.523 -5.447 29.185 1.00 88.25 80 VAL A C 1
ATOM 620 O O . VAL A 1 80 ? -14.687 -5.840 29.291 1.00 88.25 80 VAL A O 1
ATOM 623 N N . ARG A 1 81 ? -12.490 -6.272 29.028 1.00 85.44 81 ARG A N 1
ATOM 624 C CA . ARG A 1 81 ? -12.605 -7.730 29.088 1.00 85.44 81 ARG A CA 1
ATOM 625 C C . ARG A 1 81 ? -12.944 -8.148 30.518 1.00 85.44 81 ARG A C 1
ATOM 627 O O . ARG A 1 81 ? -12.322 -7.665 31.464 1.00 85.44 81 ARG A O 1
ATOM 634 N N . GLY A 1 82 ? -13.913 -9.043 30.683 1.00 84.19 82 GLY A N 1
ATOM 635 C CA . GLY A 1 82 ? -14.164 -9.653 31.988 1.00 84.19 82 GLY A CA 1
ATOM 636 C C . GLY A 1 82 ? -13.234 -10.836 32.257 1.00 84.19 82 GLY A C 1
ATOM 637 O O . GLY A 1 82 ? -12.142 -10.925 31.688 1.00 84.19 82 GLY A O 1
ATOM 638 N N . SER A 1 83 ? -13.623 -11.733 33.157 1.00 84.94 83 SER A N 1
ATOM 639 C CA . SER A 1 83 ? -12.723 -12.788 33.639 1.00 84.94 83 SER A CA 1
ATOM 640 C C . SER A 1 83 ? -12.545 -13.939 32.635 1.00 84.94 83 SER A C 1
ATOM 642 O O . SER A 1 83 ? -11.495 -14.587 32.627 1.00 84.94 83 SER A O 1
ATOM 644 N N . SER A 1 84 ? -13.498 -14.149 31.715 1.00 80.25 84 SER A N 1
ATOM 645 C CA . SER A 1 84 ? -13.487 -15.253 30.742 1.00 80.25 84 SER A CA 1
ATOM 646 C C . SER A 1 84 ? -13.457 -14.792 29.270 1.00 80.25 84 SER A C 1
ATOM 648 O O . SER A 1 84 ? -13.259 -13.617 28.964 1.00 80.25 84 SER A O 1
ATOM 650 N N . TYR A 1 85 ? -13.557 -15.751 28.343 1.00 76.31 85 TYR A N 1
ATOM 651 C CA . TYR A 1 85 ? -13.677 -15.538 26.891 1.00 76.31 85 TYR A CA 1
ATOM 652 C C . TYR A 1 85 ? -15.072 -15.906 26.351 1.00 76.31 85 TYR A C 1
ATOM 654 O O . TYR A 1 85 ? -15.265 -15.950 25.143 1.00 76.31 85 TYR A O 1
ATOM 662 N N . GLN A 1 86 ? -16.028 -16.241 27.224 1.00 79.44 86 GLN A N 1
ATOM 663 C CA . GLN A 1 86 ? -17.344 -16.772 26.841 1.00 79.44 86 GLN A CA 1
ATOM 664 C C . GLN A 1 86 ? -18.404 -15.686 26.618 1.00 79.44 86 GLN A C 1
ATOM 666 O O . GLN A 1 86 ? -19.600 -15.984 26.620 1.00 79.44 86 GLN A O 1
ATOM 671 N N . GLY A 1 87 ? -17.986 -14.435 26.458 1.00 81.38 87 GLY A N 1
ATOM 672 C CA . GLY A 1 87 ? -18.887 -13.330 26.207 1.00 81.38 87 GLY A CA 1
ATOM 673 C C . GLY A 1 87 ? -18.237 -12.245 25.364 1.00 81.38 87 GLY A C 1
ATOM 674 O O . GLY A 1 87 ? -17.041 -11.980 25.493 1.00 81.38 87 GLY A O 1
ATOM 675 N N . ASP A 1 88 ? -19.062 -11.605 24.542 1.00 85.12 88 ASP A N 1
ATOM 676 C CA . ASP A 1 88 ? -18.645 -10.603 23.571 1.00 85.12 88 ASP A CA 1
ATOM 677 C C . ASP A 1 88 ? -19.308 -9.247 23.833 1.00 85.12 88 ASP A C 1
ATOM 679 O O . ASP A 1 88 ? -20.441 -9.159 24.314 1.00 85.12 88 ASP A O 1
ATOM 683 N N . ILE A 1 89 ? -18.588 -8.178 23.487 1.00 90.88 89 ILE A N 1
ATOM 684 C CA . ILE A 1 89 ? -19.110 -6.812 23.413 1.00 90.88 89 ILE A CA 1
ATOM 685 C C . ILE A 1 89 ? -18.994 -6.370 21.955 1.00 90.88 89 ILE A C 1
ATOM 687 O O . ILE A 1 89 ? -17.887 -6.284 21.425 1.00 90.88 89 ILE A O 1
ATOM 691 N N . ALA A 1 90 ? -20.122 -6.058 21.325 1.00 91.69 90 ALA A N 1
ATOM 692 C CA . ALA A 1 90 ? -20.187 -5.534 19.967 1.00 91.69 90 ALA A CA 1
ATOM 693 C C . ALA A 1 90 ? -20.861 -4.156 19.947 1.00 91.69 90 ALA A C 1
ATOM 695 O O . ALA A 1 90 ? -21.763 -3.875 20.741 1.00 91.69 90 ALA A O 1
ATOM 696 N N . LEU A 1 91 ? -20.415 -3.298 19.031 1.00 91.94 91 LEU A N 1
ATOM 697 C CA . LEU A 1 91 ? -20.948 -1.954 18.805 1.00 91.94 91 LEU A CA 1
ATOM 698 C C . LEU A 1 91 ? -21.343 -1.801 17.340 1.00 91.94 91 LEU A C 1
ATOM 700 O O . LEU A 1 91 ? -20.664 -2.330 16.464 1.00 91.94 91 LEU A O 1
ATOM 704 N N . ASP A 1 92 ? -22.410 -1.050 17.093 1.00 88.56 92 ASP A N 1
ATOM 705 C CA . ASP A 1 92 ? -22.879 -0.702 15.752 1.00 88.56 92 ASP A CA 1
ATOM 706 C C . ASP A 1 92 ? -23.630 0.645 15.774 1.00 88.56 92 ASP A C 1
ATOM 708 O O . ASP A 1 92 ? -23.886 1.211 16.840 1.00 88.56 92 ASP A O 1
ATOM 712 N N . GLU A 1 93 ? -23.988 1.174 14.604 1.00 88.44 93 GLU A N 1
ATOM 713 C CA . GLU A 1 93 ? -24.806 2.383 14.415 1.00 88.44 93 GLU A CA 1
ATOM 714 C C . GLU A 1 93 ? -24.315 3.610 15.219 1.00 88.44 93 GLU A C 1
ATOM 716 O O . GLU A 1 93 ? -25.112 4.393 15.746 1.00 88.44 93 GLU A O 1
ATOM 721 N N . ILE A 1 94 ? -22.994 3.787 15.338 1.00 91.00 94 ILE A N 1
ATOM 722 C CA . ILE A 1 94 ? -22.397 4.900 16.088 1.00 91.00 94 ILE A CA 1
ATOM 723 C C . ILE A 1 94 ? -22.560 6.200 15.295 1.00 91.00 94 ILE A C 1
ATOM 725 O O . ILE A 1 94 ? -22.116 6.314 14.154 1.00 91.00 94 ILE A O 1
ATOM 729 N N . SER A 1 95 ? -23.163 7.211 15.914 1.00 88.50 95 SER A N 1
ATOM 730 C CA . SER A 1 95 ? -23.327 8.543 15.332 1.00 88.50 95 SER A CA 1
ATOM 731 C C . SER A 1 95 ? -23.172 9.638 16.380 1.00 88.50 95 SER A C 1
ATOM 733 O O . SER A 1 95 ? -23.569 9.484 17.535 1.00 88.50 95 SER A O 1
ATOM 735 N N . ILE A 1 96 ? -22.588 10.761 15.966 1.00 89.19 96 ILE A N 1
ATOM 736 C CA . ILE A 1 96 ? -22.448 11.968 16.780 1.00 89.19 96 ILE A CA 1
ATOM 737 C C . ILE A 1 96 ? -23.149 13.096 16.029 1.00 89.19 96 ILE A C 1
ATOM 739 O O . ILE A 1 96 ? -22.824 13.372 14.875 1.00 89.19 96 ILE A O 1
ATOM 743 N N . ALA A 1 97 ? -24.128 13.725 16.672 1.00 88.38 97 ALA A N 1
ATOM 744 C CA . ALA A 1 97 ? -24.879 14.838 16.108 1.00 88.38 97 ALA A CA 1
ATOM 745 C C . ALA A 1 97 ? -24.723 16.091 16.970 1.00 88.38 97 ALA A C 1
ATOM 747 O O . ALA A 1 97 ? -24.895 16.034 18.188 1.00 88.38 97 ALA A O 1
ATOM 748 N N . SER A 1 98 ? -24.473 17.234 16.330 1.00 88.06 98 SER A N 1
ATOM 749 C CA . SER A 1 98 ? -24.392 18.525 17.017 1.00 88.06 98 SER A CA 1
ATOM 750 C C . SER A 1 98 ? -25.715 18.862 17.704 1.00 88.06 98 SER A C 1
ATOM 752 O O . SER A 1 98 ? -26.776 18.824 17.082 1.00 88.06 98 SER A O 1
ATOM 754 N N . GLY A 1 99 ? -25.645 19.243 18.979 1.00 86.31 99 GLY A N 1
ATOM 755 C CA . GLY A 1 99 ? -26.796 19.631 19.791 1.00 86.31 99 GLY A CA 1
ATOM 756 C C . GLY A 1 99 ? -27.140 18.646 20.912 1.00 86.31 99 GLY A C 1
ATOM 757 O O . GLY A 1 99 ? -26.330 17.819 21.331 1.00 86.31 99 GLY A O 1
ATOM 758 N N . GLN A 1 100 ? -28.345 18.798 21.464 1.00 88.56 100 GLN A N 1
ATOM 759 C CA . GLN A 1 100 ? -28.817 17.992 22.591 1.00 88.56 100 GLN A CA 1
ATOM 760 C C . GLN A 1 100 ? -29.430 16.662 22.137 1.00 88.56 100 GLN A C 1
ATOM 762 O O . GLN A 1 100 ? -30.098 16.595 21.103 1.00 88.56 100 GLN A O 1
ATOM 767 N N . CYS A 1 101 ? -29.267 15.613 22.946 1.00 85.88 101 CYS A N 1
ATOM 768 C CA . CYS A 1 101 ? -29.985 14.362 22.750 1.00 85.88 101 CYS A CA 1
ATOM 769 C C . CYS A 1 101 ? -31.482 14.590 22.946 1.00 85.88 101 CYS A C 1
ATOM 771 O O . CYS A 1 101 ? -31.952 14.943 24.027 1.00 85.88 101 CYS A O 1
ATOM 773 N N . SER A 1 102 ? -32.233 14.409 21.864 1.00 74.50 102 SER A N 1
ATOM 774 C CA . SER A 1 102 ? -33.689 14.489 21.869 1.00 74.50 102 SER A CA 1
ATOM 775 C C . SER A 1 102 ? -34.236 13.171 22.411 1.00 74.50 102 SER A C 1
ATOM 777 O O . SER A 1 102 ? -34.491 12.248 21.644 1.00 74.50 102 SER A O 1
ATOM 779 N N . GLY A 1 103 ? -34.355 13.056 23.733 1.00 61.38 103 GLY A N 1
ATOM 780 C CA . GLY A 1 103 ? -34.874 11.854 24.381 1.00 61.38 103 GLY A CA 1
ATOM 781 C C . GLY A 1 103 ? -36.336 11.589 24.010 1.00 61.38 103 GLY A C 1
ATOM 782 O O . GLY A 1 103 ? -37.234 12.153 24.627 1.00 61.38 103 GLY A O 1
ATOM 783 N N . SER A 1 104 ? -36.573 10.743 23.004 1.00 43.78 104 SER A N 1
ATOM 784 C CA . SER A 1 104 ? -37.825 10.004 22.778 1.00 43.78 104 SER A CA 1
ATOM 785 C C . SER A 1 104 ? -37.636 8.961 21.659 1.00 43.78 104 SER A C 1
ATOM 787 O O . SER A 1 104 ? -36.910 9.244 20.700 1.00 43.78 104 SER A O 1
ATOM 789 N N . PRO A 1 105 ? -38.270 7.770 21.727 1.00 47.56 105 PRO A N 1
ATOM 790 C CA . PRO A 1 105 ? -38.137 6.738 20.706 1.00 47.56 105 PRO A CA 1
ATOM 791 C C . PRO A 1 105 ? -38.892 7.159 19.440 1.00 47.56 105 PRO A C 1
ATOM 793 O O . PRO A 1 105 ? -40.095 6.946 19.297 1.00 47.56 105 PRO A O 1
ATOM 796 N N . GLY A 1 106 ? -38.175 7.787 18.512 1.00 33.75 106 GLY A N 1
ATOM 797 C CA . GLY A 1 106 ? -38.666 8.025 17.163 1.00 33.75 106 GLY A CA 1
ATOM 798 C C . GLY A 1 106 ? -38.792 6.697 16.423 1.00 33.75 106 GLY A C 1
ATOM 799 O O . GLY A 1 106 ? -37.798 6.018 16.178 1.00 33.75 106 GLY A O 1
ATOM 800 N N . THR A 1 107 ? -40.029 6.338 16.087 1.00 32.00 107 THR A N 1
ATOM 801 C CA . THR A 1 107 ? -40.418 5.307 15.114 1.00 32.00 107 THR A CA 1
ATOM 802 C C . THR A 1 107 ? -39.447 5.208 13.931 1.00 32.00 107 THR A C 1
ATOM 804 O O . THR A 1 107 ? -38.999 6.248 13.438 1.00 32.00 107 THR A O 1
ATOM 807 N N . PRO A 1 108 ? -39.150 3.989 13.437 1.00 37.22 108 PRO A N 1
ATOM 808 C CA . PRO A 1 108 ? -38.167 3.785 12.386 1.00 37.22 108 PRO A CA 1
ATOM 809 C C . PRO A 1 108 ? -38.598 4.546 11.133 1.00 37.22 108 PRO A C 1
ATOM 811 O O . PRO A 1 108 ? -39.633 4.257 10.529 1.00 37.22 108 PRO A O 1
ATOM 814 N N . LYS A 1 109 ? -37.786 5.529 10.736 1.00 31.72 109 LYS A N 1
ATOM 815 C CA . LYS A 1 109 ? -37.796 6.021 9.361 1.00 31.72 109 LYS A CA 1
ATOM 816 C C . LYS A 1 109 ? -37.575 4.788 8.473 1.00 31.72 109 LYS A C 1
ATOM 818 O O . LYS A 1 109 ? -36.678 4.010 8.805 1.00 31.72 109 LYS A O 1
ATOM 823 N N . PRO A 1 110 ? -38.390 4.564 7.423 1.00 29.78 110 PRO A N 1
ATOM 824 C CA . PRO A 1 110 ? -38.270 3.381 6.589 1.00 29.78 110 PRO A CA 1
ATOM 825 C C . PRO A 1 110 ? -36.821 3.214 6.175 1.00 29.78 110 PRO A C 1
ATOM 827 O O . PRO A 1 110 ? -36.215 4.153 5.655 1.00 29.78 110 PRO A O 1
ATOM 830 N N . THR A 1 111 ? -36.301 2.033 6.497 1.00 37.53 111 THR A N 1
ATOM 831 C CA . THR A 1 111 ? -35.028 1.493 6.060 1.00 37.53 111 THR A CA 1
ATOM 832 C C . THR A 1 111 ? -34.791 1.947 4.628 1.00 37.53 111 THR A C 1
ATOM 834 O O . THR A 1 111 ? -35.461 1.479 3.706 1.00 37.53 111 THR A O 1
ATOM 837 N N . GLU A 1 112 ? -33.848 2.872 4.431 1.00 29.84 112 GLU A N 1
ATOM 838 C CA . GLU A 1 112 ? -33.110 2.836 3.182 1.00 29.84 112 GLU A CA 1
ATOM 839 C C . GLU A 1 112 ? -32.458 1.462 3.196 1.00 29.84 112 GLU A C 1
ATOM 841 O O . GLU A 1 112 ? -31.528 1.197 3.956 1.00 29.84 112 GLU A O 1
ATOM 846 N N . THR A 1 113 ? -33.077 0.548 2.448 1.00 29.27 113 THR A N 1
ATOM 847 C CA . THR A 1 113 ? -32.506 -0.720 2.015 1.00 29.27 113 THR A CA 1
ATOM 848 C C . THR A 1 113 ? -31.013 -0.498 1.830 1.00 29.27 113 THR A C 1
ATOM 850 O O . THR A 1 113 ? -30.683 0.493 1.165 1.00 29.27 113 THR A O 1
ATOM 853 N N . PRO A 1 114 ? -30.125 -1.334 2.410 1.00 35.28 114 PRO A N 1
ATOM 854 C CA . PRO A 1 114 ? -28.695 -1.146 2.251 1.00 35.28 114 PRO A CA 1
ATOM 855 C C . PRO A 1 114 ? -28.467 -0.954 0.764 1.00 35.28 114 PRO A C 1
ATOM 857 O O . PRO A 1 114 ? -28.779 -1.849 -0.031 1.00 35.28 114 PRO A O 1
ATOM 860 N N . ARG A 1 115 ? -28.016 0.241 0.359 1.00 30.52 115 ARG A N 1
ATOM 861 C CA . ARG A 1 115 ? -27.431 0.354 -0.965 1.00 30.52 115 ARG A CA 1
ATOM 862 C C . ARG A 1 115 ? -26.385 -0.739 -0.958 1.00 30.52 115 ARG A C 1
ATOM 864 O O . ARG A 1 115 ? -25.512 -0.743 -0.090 1.00 30.52 115 ARG A O 1
ATOM 871 N N . HIS A 1 116 ? -26.551 -1.699 -1.858 1.00 32.44 116 HIS A N 1
ATOM 872 C CA . HIS A 1 116 ? -25.473 -2.565 -2.282 1.00 32.44 116 HIS A CA 1
ATOM 873 C C . HIS A 1 116 ? -24.174 -1.760 -2.196 1.00 32.44 116 HIS A C 1
ATOM 875 O O . HIS A 1 116 ? -24.115 -0.665 -2.761 1.00 32.44 116 HIS A O 1
ATOM 881 N N . LEU A 1 117 ? -23.180 -2.260 -1.456 1.00 42.28 117 LEU A N 1
ATOM 882 C CA . LEU A 1 117 ? -21.804 -1.773 -1.508 1.00 42.28 117 LEU A CA 1
ATOM 883 C C . LEU A 1 117 ? -21.297 -1.977 -2.942 1.00 42.28 117 LEU A C 1
ATOM 885 O O . LEU A 1 117 ? -20.571 -2.914 -3.253 1.00 42.28 117 LEU A O 1
ATOM 889 N N . SER A 1 118 ? -21.739 -1.121 -3.853 1.00 37.22 118 SER A N 1
ATOM 890 C CA . SER A 1 118 ? -21.167 -0.967 -5.169 1.00 37.22 118 SER A CA 1
ATOM 891 C C . SER A 1 118 ? -19.913 -0.116 -4.994 1.00 37.22 118 SER A C 1
ATOM 893 O O . SER A 1 118 ? -20.001 1.104 -4.903 1.00 37.22 118 SER A O 1
ATOM 895 N N . GLY A 1 119 ? -18.759 -0.775 -4.900 1.00 54.38 119 GLY A N 1
ATOM 896 C CA . GLY A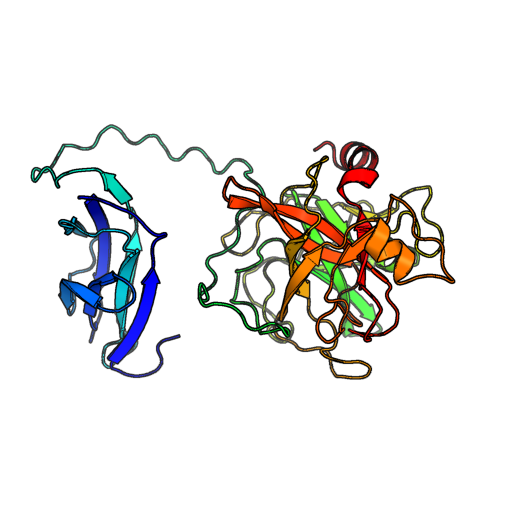 1 119 ? -17.483 -0.257 -5.400 1.00 54.38 119 GLY A CA 1
ATOM 897 C C . GLY A 1 119 ? -17.039 1.147 -4.971 1.00 54.38 119 GLY A C 1
ATOM 898 O O . GLY A 1 119 ? -16.736 1.957 -5.840 1.00 54.38 119 GLY A O 1
ATOM 899 N N . SER A 1 120 ? -16.915 1.434 -3.673 1.00 80.19 120 SER A N 1
ATOM 900 C CA . SER A 1 120 ? -16.082 2.560 -3.213 1.00 80.19 120 SER A CA 1
ATOM 901 C C . SER A 1 120 ? -14.657 2.077 -2.923 1.00 80.19 120 SER A C 1
ATOM 903 O O . SER A 1 120 ? -14.469 1.161 -2.120 1.00 80.19 120 SER A O 1
ATOM 905 N N . CYS A 1 121 ? -13.664 2.681 -3.574 1.00 92.88 121 CYS A N 1
ATOM 906 C CA . CYS A 1 121 ? -12.242 2.424 -3.349 1.00 92.88 121 CYS A CA 1
ATOM 907 C C . CYS A 1 121 ? -11.693 3.212 -2.146 1.00 92.88 121 CYS A C 1
ATOM 909 O O . CYS A 1 121 ? -12.378 4.066 -1.589 1.00 92.88 121 CYS A O 1
ATOM 911 N N . GLY A 1 122 ? -10.455 2.924 -1.735 1.00 94.00 122 GLY A N 1
ATOM 912 C CA . GLY A 1 122 ? -9.697 3.760 -0.799 1.00 94.00 122 GLY A CA 1
ATOM 913 C C . GLY A 1 122 ? -10.189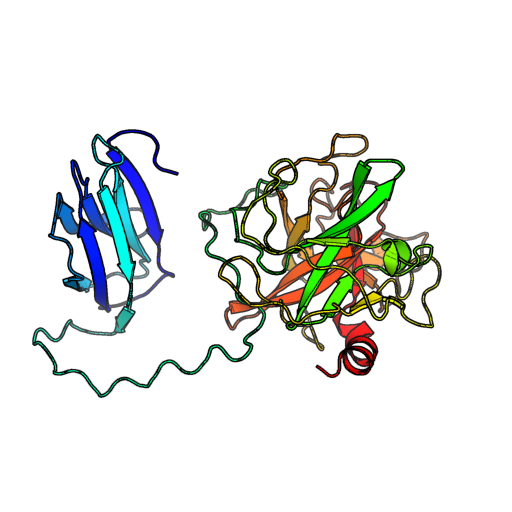 3.718 0.647 1.00 94.00 122 GLY A C 1
ATOM 914 O O . GLY A 1 122 ? -9.828 4.580 1.442 1.00 94.00 122 GLY A O 1
ATOM 915 N N . GLN A 1 123 ? -11.001 2.726 1.010 1.00 91.75 123 GLN A N 1
ATOM 916 C CA . GLN A 1 123 ? -11.466 2.534 2.382 1.00 91.75 123 GLN A CA 1
ATOM 917 C C . GLN A 1 123 ? -10.489 1.659 3.162 1.00 91.75 123 GLN A C 1
ATOM 919 O O . GLN A 1 123 ? -10.503 0.434 3.021 1.00 91.75 123 GLN A O 1
ATOM 924 N N . LYS A 1 124 ? -9.646 2.295 3.979 1.00 87.12 124 LYS A N 1
ATOM 925 C CA . LYS A 1 124 ? -8.730 1.604 4.891 1.00 87.12 124 LYS A CA 1
ATOM 926 C C . LYS A 1 124 ? -9.516 0.726 5.876 1.00 87.12 124 LYS A C 1
ATOM 928 O O . LYS A 1 124 ? -10.642 1.064 6.248 1.00 87.12 124 LYS A O 1
ATOM 933 N N . GLY A 1 125 ? -8.952 -0.412 6.270 1.00 78.06 125 GLY A N 1
ATOM 934 C CA . GLY A 1 125 ? -9.551 -1.253 7.302 1.00 78.06 125 GLY A CA 1
ATOM 935 C C . GLY A 1 125 ? -9.395 -0.641 8.692 1.00 78.06 125 GLY A C 1
ATOM 936 O O . GLY A 1 125 ? -8.598 0.275 8.897 1.00 78.06 125 GLY A O 1
ATOM 937 N N . TYR A 1 126 ? -10.151 -1.157 9.659 1.00 66.50 126 TYR A N 1
ATOM 938 C CA . TYR A 1 126 ? -10.050 -0.728 11.052 1.00 66.50 126 TYR A CA 1
ATOM 939 C C . TYR A 1 126 ? -8.705 -1.186 11.642 1.00 66.50 126 TYR A C 1
ATOM 941 O O . TYR A 1 126 ? -8.586 -2.292 12.163 1.00 66.50 126 TYR A O 1
ATOM 949 N N . GLY A 1 127 ? -7.678 -0.344 11.523 1.00 51.53 127 GLY A N 1
ATOM 950 C CA . GLY A 1 127 ? -6.423 -0.501 12.251 1.00 51.53 127 GLY A CA 1
ATOM 951 C C . GLY A 1 127 ? -6.644 -0.209 13.733 1.00 51.53 127 GLY A C 1
ATOM 952 O O . GLY A 1 127 ? -7.334 0.742 14.087 1.00 51.53 127 GLY A O 1
ATOM 953 N N . LEU A 1 128 ? -6.057 -1.009 14.621 1.00 37.66 128 LEU A N 1
ATOM 954 C CA . LEU A 1 128 ? -6.151 -0.820 16.075 1.00 37.66 128 LEU A CA 1
ATOM 955 C C . LEU A 1 128 ? -5.229 0.317 16.578 1.00 37.66 128 LEU A C 1
ATOM 957 O O . LEU A 1 128 ? -4.979 0.417 17.780 1.00 37.66 128 LEU A O 1
ATOM 961 N N . SER A 1 129 ? -4.688 1.153 15.684 1.00 38.28 129 SER A N 1
ATOM 962 C CA . SER A 1 129 ? -3.602 2.094 15.973 1.00 38.28 129 SER A CA 1
ATOM 963 C C . SER A 1 129 ? -3.810 3.485 15.346 1.00 38.28 129 SER A C 1
ATOM 965 O O . SER A 1 129 ? -3.160 3.850 14.372 1.00 38.28 129 SER A O 1
ATOM 967 N N . ASP A 1 130 ? -4.637 4.314 15.991 1.00 37.81 130 ASP A N 1
ATOM 968 C CA . ASP A 1 130 ? -4.636 5.786 15.825 1.00 37.81 130 ASP A CA 1
ATOM 969 C C . ASP A 1 130 ? -3.699 6.480 16.841 1.00 37.81 130 ASP A C 1
ATOM 971 O O . ASP A 1 130 ? -3.895 7.626 17.251 1.00 37.81 130 ASP A O 1
ATOM 975 N N . PHE A 1 131 ? -2.653 5.778 17.286 1.00 35.66 131 PHE A N 1
ATOM 976 C CA . PHE A 1 131 ? -1.550 6.407 18.011 1.00 35.66 131 PHE A CA 1
ATOM 977 C C . PHE A 1 131 ? -0.627 7.126 17.018 1.00 35.66 131 PHE A C 1
ATOM 979 O O . PHE A 1 131 ? -0.532 6.685 15.871 1.00 35.66 131 PHE A O 1
ATOM 986 N N . PRO A 1 132 ? 0.091 8.193 17.424 1.00 33.06 132 PRO A N 1
ATOM 987 C CA . PRO A 1 132 ? 1.197 8.716 16.627 1.00 33.06 132 PRO A CA 1
ATOM 988 C C . PRO A 1 132 ? 2.178 7.568 16.353 1.00 33.06 132 PRO A C 1
ATOM 990 O O . PRO A 1 132 ? 2.854 7.087 17.265 1.00 33.06 132 PRO A O 1
ATOM 993 N N . LYS A 1 133 ? 2.171 7.071 15.112 1.00 38.78 133 LYS A N 1
ATOM 994 C CA . LYS A 1 133 ? 2.993 5.938 14.688 1.00 38.78 133 LYS A CA 1
ATOM 995 C C . LYS A 1 133 ? 4.450 6.395 14.649 1.00 38.78 133 LYS A C 1
ATOM 997 O O . LYS A 1 133 ? 4.751 7.528 14.273 1.00 38.78 133 LYS A O 1
ATOM 1002 N N . ILE A 1 134 ? 5.347 5.535 15.119 1.00 36.56 134 ILE A N 1
ATOM 1003 C CA . ILE A 1 134 ? 6.775 5.845 15.183 1.00 36.56 134 ILE A CA 1
ATOM 1004 C C . ILE A 1 134 ? 7.334 5.805 13.754 1.00 36.56 134 ILE A C 1
ATOM 1006 O O . ILE A 1 134 ? 6.960 4.954 12.950 1.00 36.56 134 ILE A O 1
ATOM 1010 N N . VAL A 1 135 ? 8.213 6.751 13.425 1.00 40.56 135 VAL A N 1
ATOM 1011 C CA . VAL A 1 135 ? 8.991 6.719 12.180 1.00 40.56 135 VAL A CA 1
ATOM 1012 C C . VAL A 1 135 ? 9.994 5.564 12.277 1.00 40.56 135 VAL A C 1
ATOM 1014 O O . VAL A 1 135 ? 10.807 5.536 13.200 1.00 40.56 135 VAL A O 1
ATOM 1017 N N . GLY A 1 136 ? 9.915 4.613 11.346 1.00 53.34 136 GLY A N 1
ATOM 1018 C CA . GLY A 1 136 ? 10.604 3.319 11.404 1.00 53.34 136 GLY A CA 1
ATOM 1019 C C . GLY A 1 136 ? 9.577 2.197 11.507 1.00 53.34 136 GLY A C 1
ATOM 1020 O O . GLY A 1 136 ? 8.863 2.123 12.501 1.00 53.34 136 GLY A O 1
ATOM 1021 N N . GLY A 1 137 ? 9.464 1.390 10.447 1.00 66.69 137 GLY A N 1
ATOM 1022 C CA . GLY A 1 137 ? 8.332 0.490 10.200 1.00 66.69 137 GLY A CA 1
ATOM 1023 C C . GLY A 1 137 ? 7.888 -0.373 11.386 1.00 66.69 137 GLY A C 1
ATOM 1024 O O . GLY A 1 137 ? 8.679 -0.742 12.254 1.00 66.69 137 GLY A O 1
ATOM 1025 N N . GLN A 1 138 ? 6.600 -0.700 11.397 1.00 79.25 138 GLN A N 1
ATOM 1026 C CA . GLN A 1 138 ? 5.940 -1.481 12.439 1.00 79.25 138 GLN A CA 1
ATOM 1027 C C . GLN A 1 138 ? 5.014 -2.536 11.829 1.00 79.25 138 GLN A C 1
ATOM 1029 O O . GLN A 1 138 ? 4.640 -2.449 10.660 1.00 79.25 138 GLN A O 1
ATOM 1034 N N . GLU A 1 139 ? 4.586 -3.502 12.640 1.00 85.25 139 GLU A N 1
ATOM 1035 C CA . GLU A 1 139 ? 3.559 -4.460 12.232 1.00 85.25 139 GLU A CA 1
ATOM 1036 C C . GLU A 1 139 ? 2.234 -3.733 11.961 1.00 85.25 139 GLU A C 1
ATOM 1038 O O . GLU A 1 139 ? 1.749 -2.957 12.789 1.00 85.25 139 GLU A O 1
ATOM 1043 N N . ALA A 1 140 ? 1.639 -3.998 10.800 1.00 85.06 140 ALA A N 1
ATOM 1044 C CA . ALA A 1 140 ? 0.305 -3.522 10.469 1.00 85.06 140 ALA A CA 1
ATOM 1045 C C . ALA A 1 140 ? -0.754 -4.268 11.293 1.00 85.06 140 ALA A C 1
ATOM 1047 O O . ALA A 1 140 ? -0.551 -5.403 11.714 1.00 85.06 140 ALA A O 1
ATOM 1048 N N . THR A 1 141 ? -1.937 -3.689 11.481 1.00 84.06 141 THR A N 1
ATOM 1049 C CA . THR A 1 141 ? -3.058 -4.447 12.059 1.00 84.06 141 THR A CA 1
ATOM 1050 C C . THR A 1 141 ? -3.652 -5.398 11.002 1.00 84.06 141 THR A C 1
ATOM 1052 O O . THR A 1 141 ? -3.742 -5.025 9.826 1.00 84.06 141 THR A O 1
ATOM 1055 N N . PRO A 1 142 ? -4.125 -6.607 11.370 1.00 82.94 142 PRO A N 1
ATOM 1056 C CA . PRO A 1 142 ? -4.862 -7.471 10.450 1.00 82.94 142 PRO A CA 1
ATOM 1057 C C . PRO A 1 142 ? -6.017 -6.743 9.746 1.00 82.94 142 PRO A C 1
ATOM 1059 O O . PRO A 1 142 ? -6.873 -6.139 10.391 1.00 82.94 142 PRO A O 1
ATOM 1062 N N . GLY A 1 143 ? -6.047 -6.805 8.412 1.00 82.31 143 GLY A N 1
ATOM 1063 C CA . GLY A 1 143 ? -7.074 -6.161 7.587 1.00 82.31 143 GLY A CA 1
ATOM 1064 C C . GLY A 1 143 ? -6.950 -4.639 7.444 1.00 82.31 143 GLY A C 1
ATOM 1065 O O . GLY A 1 143 ? -7.773 -4.053 6.750 1.00 82.31 143 GLY A O 1
ATOM 1066 N N . GLU A 1 144 ? -5.940 -3.997 8.044 1.00 86.88 144 GLU A N 1
ATOM 1067 C CA . GLU A 1 144 ? -5.747 -2.538 7.998 1.00 86.88 144 GLU A CA 1
ATOM 1068 C C . GLU A 1 144 ? -5.534 -2.008 6.576 1.00 86.88 144 GLU A C 1
ATOM 1070 O O . GLU A 1 144 ? -6.072 -0.962 6.219 1.00 86.88 144 GLU A O 1
ATOM 1075 N N . TRP A 1 145 ? -4.806 -2.758 5.749 1.00 93.81 145 TRP A N 1
ATOM 1076 C CA . TRP A 1 145 ? -4.468 -2.399 4.371 1.00 93.81 145 TRP A CA 1
ATOM 1077 C C . TRP A 1 145 ? -5.126 -3.380 3.391 1.00 93.81 145 TRP A C 1
ATOM 1079 O O . TRP A 1 145 ? -4.457 -4.259 2.848 1.00 93.81 145 TRP A O 1
ATOM 1089 N N . PRO A 1 146 ? -6.450 -3.275 3.164 1.00 92.44 146 PRO A N 1
ATOM 1090 C CA . PRO A 1 146 ? -7.239 -4.316 2.500 1.00 92.44 146 PRO A CA 1
ATOM 1091 C C . PRO A 1 146 ? -6.966 -4.452 0.993 1.00 92.44 146 PRO A C 1
ATOM 1093 O O . PRO A 1 146 ? -7.470 -5.369 0.346 1.00 92.44 146 PRO A O 1
ATOM 1096 N N . TRP A 1 147 ? -6.181 -3.538 0.425 1.00 96.38 147 TRP A N 1
ATOM 1097 C CA . TRP A 1 147 ? -5.702 -3.585 -0.955 1.00 96.38 147 TRP A CA 1
ATOM 1098 C C . TRP A 1 147 ? -4.325 -4.227 -1.103 1.00 96.38 147 TRP A C 1
ATOM 1100 O O . TRP A 1 147 ? -3.906 -4.441 -2.239 1.00 96.38 147 TRP A O 1
ATOM 1110 N N . GLN A 1 148 ? -3.613 -4.511 -0.006 1.00 95.88 148 GLN A N 1
ATOM 1111 C CA . GLN A 1 148 ? -2.296 -5.135 -0.068 1.00 95.88 148 GLN A CA 1
ATOM 1112 C C . GLN A 1 148 ? -2.400 -6.516 -0.717 1.00 95.88 148 GLN A C 1
ATOM 1114 O O . GLN A 1 148 ? -3.223 -7.355 -0.339 1.00 95.88 148 GLN A O 1
ATOM 1119 N N . VAL A 1 149 ? -1.515 -6.758 -1.678 1.00 93.69 149 VAL A N 1
ATOM 1120 C CA . VAL A 1 149 ? -1.431 -8.017 -2.411 1.00 93.69 149 VAL A CA 1
ATOM 1121 C C . VAL A 1 149 ? -0.050 -8.620 -2.227 1.00 93.69 149 VAL A C 1
ATOM 1123 O O . VAL A 1 149 ? 0.947 -7.902 -2.270 1.00 93.69 149 VAL A O 1
ATOM 1126 N N . VAL A 1 150 ? 0.016 -9.942 -2.074 1.00 91.88 150 VAL A N 1
ATOM 1127 C CA . VAL A 1 150 ? 1.264 -10.696 -2.239 1.00 91.88 150 VAL A CA 1
ATOM 1128 C C . VAL A 1 150 ? 1.236 -11.466 -3.557 1.00 91.88 150 VAL A C 1
ATOM 1130 O O . VAL A 1 150 ? 0.280 -12.195 -3.851 1.00 91.88 150 VAL A O 1
ATOM 1133 N N . LEU A 1 151 ? 2.295 -11.293 -4.347 1.00 91.38 151 LEU A N 1
ATOM 1134 C CA . LEU A 1 151 ? 2.582 -12.077 -5.539 1.00 91.38 151 LEU A CA 1
ATOM 1135 C C . LEU A 1 151 ? 3.483 -13.243 -5.144 1.00 91.38 151 LEU A C 1
ATOM 1137 O O . LEU A 1 151 ? 4.525 -13.070 -4.507 1.00 91.38 151 LEU A O 1
ATOM 1141 N N . LEU A 1 152 ? 3.067 -14.439 -5.542 1.00 88.19 152 LEU A N 1
ATOM 1142 C CA . LEU A 1 152 ? 3.753 -15.683 -5.241 1.00 88.19 152 LEU A CA 1
ATOM 1143 C C . LEU A 1 152 ? 4.150 -16.393 -6.537 1.00 88.19 152 LEU A C 1
ATOM 1145 O O . LEU A 1 152 ? 3.381 -16.402 -7.500 1.00 88.19 152 LEU A O 1
ATOM 1149 N N . HIS A 1 153 ? 5.309 -17.044 -6.541 1.00 84.69 153 HIS A N 1
ATOM 1150 C CA . HIS A 1 153 ? 5.765 -17.894 -7.641 1.00 84.69 153 HIS A CA 1
ATOM 1151 C C . HIS A 1 153 ? 6.056 -19.318 -7.158 1.00 84.69 153 HIS A C 1
ATOM 1153 O O . HIS A 1 153 ? 6.407 -19.538 -5.997 1.00 84.69 153 HIS A O 1
ATOM 1159 N N . ASN A 1 154 ? 5.890 -20.305 -8.038 1.00 80.56 154 ASN A N 1
ATOM 1160 C CA . ASN A 1 154 ? 6.269 -21.681 -7.724 1.00 80.56 154 ASN A CA 1
ATOM 1161 C C . ASN A 1 154 ? 7.756 -21.893 -8.029 1.00 80.56 154 ASN A C 1
ATOM 1163 O O . ASN A 1 154 ? 8.193 -21.637 -9.153 1.00 80.56 154 ASN A O 1
ATOM 1167 N N . VAL A 1 155 ? 8.504 -22.422 -7.063 1.00 74.88 155 VAL A N 1
ATOM 1168 C CA . VAL A 1 155 ? 9.896 -22.856 -7.242 1.00 74.88 155 VAL A CA 1
ATOM 1169 C C . VAL A 1 155 ? 10.026 -24.268 -6.674 1.00 74.88 155 VAL A C 1
ATOM 1171 O O . VAL A 1 155 ? 9.919 -24.471 -5.465 1.00 74.88 155 VAL A O 1
ATOM 1174 N N . GLY A 1 156 ? 10.223 -25.256 -7.554 1.00 78.88 156 GLY A N 1
ATOM 1175 C CA . GLY A 1 156 ? 10.150 -26.672 -7.177 1.00 78.88 156 GLY A CA 1
ATOM 1176 C C . GLY A 1 156 ? 8.773 -27.025 -6.605 1.00 78.88 156 GLY A C 1
ATOM 1177 O O . GLY A 1 156 ? 7.754 -26.672 -7.197 1.00 78.88 156 GLY A O 1
ATOM 1178 N N . ASP A 1 157 ? 8.759 -27.662 -5.433 1.00 74.81 157 ASP A N 1
ATOM 1179 C CA . ASP A 1 157 ? 7.531 -28.029 -4.710 1.00 74.81 157 ASP A CA 1
ATOM 1180 C C . ASP A 1 157 ? 6.994 -26.895 -3.808 1.00 74.81 157 ASP A C 1
ATOM 1182 O O . ASP A 1 157 ? 5.960 -27.047 -3.158 1.00 74.81 157 ASP A O 1
ATOM 1186 N N . GLY A 1 158 ? 7.688 -25.751 -3.745 1.00 75.75 158 GLY A N 1
ATOM 1187 C CA . GLY A 1 158 ? 7.331 -24.615 -2.893 1.00 75.75 158 GLY A CA 1
ATOM 1188 C C . GLY A 1 158 ? 6.625 -23.478 -3.637 1.00 75.75 158 GLY A C 1
ATOM 1189 O O . GLY A 1 158 ? 6.776 -23.299 -4.845 1.00 75.75 158 GLY A O 1
ATOM 1190 N N . THR A 1 159 ? 5.858 -22.674 -2.897 1.00 80.19 159 THR A N 1
ATOM 1191 C CA . THR A 1 159 ? 5.276 -21.404 -3.363 1.00 80.19 159 THR A CA 1
ATOM 1192 C C . THR A 1 159 ? 5.834 -20.274 -2.500 1.00 80.19 159 THR A C 1
ATOM 1194 O O . THR A 1 159 ? 5.607 -20.276 -1.293 1.00 80.19 159 THR A O 1
ATOM 1197 N N . PHE A 1 160 ? 6.542 -19.320 -3.105 1.00 84.12 160 PHE A N 1
ATOM 1198 C CA . PHE A 1 160 ? 7.287 -18.284 -2.380 1.00 84.12 160 PHE A CA 1
ATOM 1199 C C . PHE A 1 160 ? 6.813 -16.873 -2.749 1.00 84.12 160 PHE A C 1
ATOM 1201 O O . PHE A 1 160 ? 6.493 -16.640 -3.918 1.00 84.12 160 PHE A O 1
ATOM 1208 N N . PRO A 1 161 ? 6.754 -15.933 -1.789 1.00 87.50 161 PRO A N 1
ATOM 1209 C CA . PRO A 1 161 ? 6.538 -14.521 -2.084 1.00 87.50 161 PRO A CA 1
ATOM 1210 C C . PRO A 1 161 ? 7.749 -13.932 -2.801 1.00 87.50 161 PRO A C 1
ATOM 1212 O O . PRO A 1 161 ? 8.886 -14.225 -2.439 1.00 87.50 161 PRO A O 1
ATOM 1215 N N . PHE A 1 162 ? 7.499 -13.105 -3.814 1.00 88.12 162 PHE A N 1
ATOM 1216 C CA . PHE A 1 162 ? 8.574 -12.427 -4.548 1.00 88.12 162 PHE A CA 1
ATOM 1217 C C . PHE A 1 162 ? 8.331 -10.928 -4.754 1.00 88.12 162 PHE A C 1
ATOM 1219 O O . PHE A 1 162 ? 9.300 -10.183 -4.850 1.00 88.12 162 PHE A O 1
ATOM 1226 N N . CYS A 1 163 ? 7.070 -10.484 -4.794 1.00 92.69 163 CYS A N 1
ATOM 1227 C CA . CYS A 1 163 ? 6.695 -9.075 -4.910 1.00 92.69 163 CYS A CA 1
ATOM 1228 C C . CYS A 1 163 ? 5.368 -8.786 -4.193 1.00 92.69 163 CYS A C 1
ATOM 1230 O O . CYS A 1 163 ? 4.590 -9.690 -3.872 1.00 92.69 163 CYS A O 1
ATOM 1232 N N . GLY A 1 164 ? 5.097 -7.503 -3.986 1.00 93.81 164 GLY A N 1
ATOM 1233 C CA . GLY A 1 164 ? 3.805 -6.960 -3.599 1.00 93.81 164 GLY A CA 1
ATOM 1234 C C . GLY A 1 164 ? 2.962 -6.491 -4.789 1.00 93.81 164 GLY A C 1
ATOM 1235 O O . GLY A 1 164 ? 3.365 -6.537 -5.956 1.00 93.81 164 GLY A O 1
ATOM 1236 N N . GLY A 1 165 ? 1.757 -6.029 -4.479 1.00 96.12 165 GLY A N 1
ATOM 1237 C CA . GLY A 1 165 ? 0.833 -5.424 -5.429 1.00 96.12 165 GLY A CA 1
ATOM 1238 C C . GLY A 1 165 ? -0.289 -4.679 -4.716 1.00 96.12 165 GLY A C 1
ATOM 1239 O O . GLY A 1 165 ? -0.407 -4.725 -3.490 1.00 96.12 165 GLY A O 1
ATOM 1240 N N . SER A 1 166 ? -1.143 -4.031 -5.504 1.00 98.00 166 SER A N 1
ATOM 1241 C CA . SER A 1 166 ? -2.288 -3.254 -5.026 1.00 98.00 166 SER A CA 1
ATOM 1242 C C . SER A 1 166 ? -3.564 -3.655 -5.753 1.00 98.00 166 SER A C 1
ATOM 1244 O O . SER A 1 166 ? -3.631 -3.553 -6.977 1.00 98.00 166 SER A O 1
ATOM 1246 N N . LEU A 1 167 ? -4.593 -4.081 -5.024 1.00 96.56 167 LEU A N 1
ATOM 1247 C CA . LEU A 1 167 ? -5.923 -4.314 -5.585 1.00 96.56 167 LEU A CA 1
ATOM 1248 C C . LEU A 1 167 ? -6.578 -2.965 -5.910 1.00 96.56 167 LEU A C 1
ATOM 1250 O O . LEU A 1 167 ? -6.758 -2.148 -5.012 1.00 96.56 167 LEU A O 1
ATOM 1254 N N . VAL A 1 168 ? -6.961 -2.729 -7.167 1.00 97.19 168 VAL A N 1
ATOM 1255 C CA . VAL A 1 168 ? -7.549 -1.441 -7.614 1.00 97.19 168 VAL A CA 1
ATOM 1256 C C . VAL A 1 168 ? -8.983 -1.562 -8.132 1.00 97.19 168 VAL A C 1
ATOM 1258 O O . VAL A 1 168 ? -9.671 -0.572 -8.352 1.00 97.19 168 VAL A O 1
ATOM 1261 N N . SER A 1 169 ? -9.468 -2.788 -8.306 1.00 94.69 169 SER A N 1
ATOM 1262 C CA . SER A 1 169 ? -10.875 -3.104 -8.572 1.00 94.69 169 SER A CA 1
ATOM 1263 C C . SER A 1 169 ? -11.158 -4.537 -8.128 1.00 94.69 169 SER A C 1
ATOM 1265 O O . SER A 1 169 ? -10.286 -5.197 -7.572 1.00 94.69 169 SER A O 1
ATOM 1267 N N . ASN A 1 170 ? -12.345 -5.066 -8.411 1.00 91.94 170 ASN A N 1
ATOM 1268 C CA . ASN A 1 170 ? -12.628 -6.479 -8.167 1.00 91.94 170 ASN A CA 1
ATOM 1269 C C . ASN A 1 170 ? -11.899 -7.424 -9.142 1.00 91.94 170 ASN A C 1
ATOM 1271 O O . ASN A 1 170 ? -12.025 -8.630 -8.991 1.00 91.94 170 ASN A O 1
ATOM 1275 N N . GLN A 1 171 ? -11.164 -6.934 -10.146 1.00 91.31 171 GLN A N 1
ATOM 1276 C CA . GLN A 1 171 ? -10.517 -7.809 -11.134 1.00 91.31 171 GLN A CA 1
ATOM 1277 C C . GLN A 1 171 ? -9.102 -7.376 -11.545 1.00 91.31 171 GLN A C 1
ATOM 1279 O O . GLN A 1 171 ? -8.483 -8.032 -12.381 1.00 91.31 171 GLN A O 1
ATOM 1284 N N . HIS A 1 172 ? -8.562 -6.301 -10.970 1.00 95.00 172 HIS A N 1
ATOM 1285 C CA . HIS A 1 172 ? -7.265 -5.758 -11.375 1.00 95.00 172 HIS A CA 1
ATOM 1286 C C . HIS A 1 172 ? -6.356 -5.519 -10.174 1.00 95.00 172 HIS A C 1
ATOM 1288 O O . HIS A 1 172 ? -6.774 -4.923 -9.176 1.00 95.00 172 HIS A O 1
ATOM 1294 N N . VAL A 1 173 ? -5.103 -5.947 -10.321 1.00 96.19 173 VAL A N 1
ATOM 1295 C CA . VAL A 1 173 ? -3.992 -5.669 -9.411 1.00 96.19 173 VAL A CA 1
ATOM 1296 C C . VAL A 1 173 ? -2.932 -4.871 -10.165 1.00 96.19 173 VAL A C 1
ATOM 1298 O O . VAL A 1 173 ? -2.585 -5.227 -11.289 1.00 96.19 173 VAL A O 1
ATOM 1301 N N . ILE A 1 174 ? -2.412 -3.811 -9.553 1.00 98.19 174 ILE A N 1
ATOM 1302 C CA . ILE A 1 174 ? -1.248 -3.067 -10.049 1.00 98.19 174 ILE A CA 1
ATOM 1303 C C . ILE A 1 174 ? -0.004 -3.535 -9.290 1.00 98.19 174 ILE A C 1
ATOM 1305 O O . ILE A 1 174 ? -0.054 -3.713 -8.075 1.00 98.19 174 ILE A O 1
ATOM 1309 N N . THR A 1 175 ? 1.094 -3.750 -10.007 1.00 97.62 175 THR A N 1
ATOM 1310 C CA . THR A 1 175 ? 2.414 -4.109 -9.463 1.00 97.62 175 THR A CA 1
ATOM 1311 C C . THR A 1 175 ? 3.511 -3.478 -10.330 1.00 97.62 175 THR A C 1
ATOM 1313 O O . THR A 1 175 ? 3.205 -2.766 -11.291 1.00 97.62 175 THR A O 1
ATOM 1316 N N . ALA A 1 176 ? 4.780 -3.718 -10.010 1.00 97.25 176 ALA A N 1
ATOM 1317 C CA . ALA A 1 176 ? 5.908 -3.258 -10.813 1.00 97.25 176 ALA A CA 1
ATOM 1318 C C . ALA A 1 176 ? 6.111 -4.156 -12.046 1.00 97.25 176 ALA A C 1
ATOM 1320 O O . ALA A 1 176 ? 5.839 -5.358 -12.009 1.00 97.25 176 ALA A O 1
ATOM 1321 N N . ALA A 1 177 ? 6.604 -3.590 -13.146 1.00 97.31 177 ALA A N 1
ATOM 1322 C CA . ALA A 1 177 ? 6.901 -4.349 -14.357 1.00 97.31 177 ALA A CA 1
ATOM 1323 C C . ALA A 1 177 ? 8.059 -5.330 -14.141 1.00 97.31 177 ALA A C 1
ATOM 1325 O O . ALA A 1 177 ? 7.944 -6.490 -14.542 1.00 97.31 177 ALA A O 1
ATOM 1326 N N . HIS A 1 178 ? 9.114 -4.919 -13.432 1.00 94.69 178 HIS A N 1
ATOM 1327 C CA . HIS A 1 178 ? 10.278 -5.767 -13.149 1.00 94.69 178 HIS A CA 1
ATOM 1328 C C . HIS A 1 178 ? 9.919 -7.043 -12.364 1.00 94.69 178 HIS A C 1
ATOM 1330 O O . HIS A 1 178 ? 10.593 -8.065 -12.472 1.00 94.69 178 HIS A O 1
ATOM 1336 N N . CYS A 1 179 ? 8.824 -7.020 -11.594 1.00 93.38 179 CYS A N 1
ATOM 1337 C CA . CYS A 1 179 ? 8.323 -8.197 -10.885 1.00 93.38 179 CYS A CA 1
ATOM 1338 C C . CYS A 1 179 ? 7.848 -9.295 -11.847 1.00 93.38 179 CYS A C 1
ATOM 1340 O O . CYS A 1 179 ? 7.893 -10.480 -11.522 1.00 93.38 179 CYS A O 1
ATOM 1342 N N . VAL A 1 180 ? 7.349 -8.917 -13.025 1.00 92.81 180 VAL A N 1
ATOM 1343 C CA . VAL A 1 180 ? 6.599 -9.819 -13.907 1.00 92.81 180 VAL A CA 1
ATOM 1344 C C . VAL A 1 180 ? 7.128 -9.889 -15.340 1.00 92.81 180 VAL A C 1
ATOM 1346 O O . VAL A 1 180 ? 6.662 -10.735 -16.097 1.00 92.81 180 VAL A O 1
ATOM 1349 N N . GLU A 1 181 ? 8.125 -9.083 -15.716 1.00 92.50 181 GLU A N 1
ATOM 1350 C CA . GLU A 1 181 ? 8.696 -9.038 -17.075 1.00 92.50 181 GLU A CA 1
ATOM 1351 C C . GLU A 1 181 ? 9.229 -10.382 -17.588 1.00 92.50 181 GLU A C 1
ATOM 1353 O O . GLU A 1 181 ? 9.150 -10.679 -18.778 1.00 92.50 181 GLU A O 1
ATOM 1358 N N . SER A 1 182 ? 9.723 -11.223 -16.682 1.00 88.19 182 SER A N 1
ATOM 1359 C CA . SER A 1 182 ? 10.283 -12.543 -16.985 1.00 88.19 182 SER A CA 1
ATOM 1360 C C . SER A 1 182 ? 9.350 -13.693 -16.592 1.00 88.19 182 SER A C 1
ATOM 1362 O O . SER A 1 182 ? 9.728 -14.865 -16.674 1.00 88.19 182 SER A O 1
ATOM 1364 N N . MET A 1 183 ? 8.120 -13.378 -16.176 1.00 83.94 183 MET A N 1
ATOM 1365 C CA . MET A 1 183 ? 7.156 -14.346 -15.664 1.00 83.94 183 MET A CA 1
ATOM 1366 C C . MET A 1 183 ? 6.031 -14.579 -16.670 1.00 83.94 183 MET A C 1
ATOM 1368 O O . MET A 1 183 ? 5.337 -13.660 -17.097 1.00 83.94 183 MET A O 1
ATOM 1372 N N . HIS A 1 184 ? 5.791 -15.846 -17.004 1.00 83.12 184 HIS A N 1
ATOM 1373 C CA . HIS A 1 184 ? 4.551 -16.214 -17.678 1.00 83.12 184 HIS A CA 1
ATOM 1374 C C . HIS A 1 184 ? 3.385 -16.140 -16.679 1.00 83.12 184 HIS A C 1
ATOM 1376 O O . HIS A 1 184 ? 3.544 -16.468 -15.501 1.00 83.12 184 HIS A O 1
ATOM 1382 N N . TRP A 1 185 ? 2.212 -15.695 -17.138 1.00 79.25 185 TRP A N 1
ATOM 1383 C CA . TRP A 1 185 ? 1.076 -15.363 -16.268 1.00 79.25 185 TRP A CA 1
ATOM 1384 C C . TRP A 1 185 ? 0.594 -16.535 -15.404 1.00 79.25 185 TRP A C 1
ATOM 1386 O O . TRP A 1 185 ? 0.165 -16.312 -14.279 1.00 79.25 185 TRP A O 1
ATOM 1396 N N . ASP A 1 186 ? 0.716 -17.775 -15.883 1.00 78.94 186 ASP A N 1
ATOM 1397 C CA . ASP A 1 186 ? 0.311 -18.992 -15.159 1.00 78.94 186 ASP A CA 1
ATOM 1398 C C . ASP A 1 186 ? 1.213 -19.331 -13.960 1.00 78.94 186 ASP A C 1
ATOM 1400 O O . ASP A 1 186 ? 0.853 -20.165 -13.125 1.00 78.94 186 ASP A O 1
ATOM 1404 N N . ARG A 1 187 ? 2.379 -18.683 -13.852 1.00 82.12 187 ARG A N 1
ATOM 1405 C CA . ARG A 1 187 ? 3.321 -18.857 -12.738 1.00 82.12 187 ARG A CA 1
ATOM 1406 C C . ARG A 1 187 ? 3.099 -17.871 -11.604 1.00 82.12 187 ARG A C 1
ATOM 1408 O O . ARG A 1 187 ? 3.671 -18.070 -10.533 1.00 82.12 187 ARG A O 1
ATOM 1415 N N . VAL A 1 188 ? 2.288 -16.838 -11.822 1.00 85.69 188 VAL A N 1
ATOM 1416 C CA . VAL A 1 188 ? 2.017 -15.804 -10.825 1.00 85.69 188 VAL A CA 1
ATOM 1417 C C . VAL A 1 188 ? 0.735 -16.160 -10.075 1.00 85.69 188 VAL A C 1
ATOM 1419 O O . VAL A 1 188 ? -0.354 -16.244 -10.635 1.00 85.69 188 VAL A O 1
ATOM 1422 N N . LYS A 1 189 ? 0.848 -16.383 -8.770 1.00 86.00 189 LYS A N 1
ATOM 1423 C CA . LYS A 1 189 ? -0.295 -16.571 -7.871 1.00 86.00 189 LYS A CA 1
ATOM 1424 C C . LYS A 1 189 ? -0.496 -15.306 -7.047 1.00 86.00 189 LYS A C 1
ATOM 1426 O O . LYS A 1 189 ? 0.472 -14.662 -6.656 1.00 86.00 189 LYS A O 1
ATOM 1431 N N . ILE A 1 190 ? -1.750 -14.979 -6.759 1.00 88.19 190 ILE A N 1
ATOM 1432 C CA . ILE A 1 190 ? -2.140 -13.760 -6.056 1.00 88.19 190 ILE A CA 1
ATOM 1433 C C . ILE A 1 190 ? -2.849 -14.145 -4.756 1.00 88.19 190 ILE A C 1
ATOM 1435 O O . ILE A 1 190 ? -3.799 -14.929 -4.751 1.00 88.19 190 ILE A O 1
ATOM 1439 N N . LYS A 1 191 ? -2.421 -13.587 -3.624 1.00 88.56 191 LYS A N 1
ATOM 1440 C CA . LYS A 1 191 ? -3.225 -13.649 -2.396 1.00 88.56 191 LYS A CA 1
ATOM 1441 C C . LYS A 1 191 ? -3.595 -12.247 -1.932 1.00 88.56 191 LYS A C 1
ATOM 1443 O O . LYS A 1 191 ? -2.771 -11.337 -1.949 1.00 88.56 191 LYS A O 1
ATOM 1448 N N . LEU A 1 192 ? -4.852 -12.123 -1.519 1.00 88.75 192 LEU A N 1
ATOM 1449 C CA . LEU A 1 192 ? -5.485 -10.923 -0.977 1.00 88.75 192 LEU A CA 1
ATOM 1450 C C . LEU A 1 192 ? -5.880 -11.193 0.478 1.00 88.75 192 LEU A C 1
ATOM 1452 O O . LEU A 1 192 ? -6.044 -12.352 0.855 1.00 88.75 192 LEU A O 1
ATOM 1456 N N . GLY A 1 193 ? -6.020 -10.144 1.292 1.00 86.12 193 GLY A N 1
ATOM 1457 C CA . GLY A 1 193 ? -6.467 -10.269 2.688 1.00 86.12 193 GLY A CA 1
ATOM 1458 C C . GLY A 1 193 ? -5.485 -10.982 3.624 1.00 86.12 193 GLY A C 1
ATOM 1459 O O . GLY A 1 193 ? -5.842 -11.317 4.752 1.00 86.12 193 GLY A O 1
ATOM 1460 N N . LYS A 1 194 ? -4.247 -11.215 3.172 1.00 86.69 194 LYS A N 1
ATOM 1461 C CA . LYS A 1 194 ? -3.185 -11.828 3.971 1.00 86.69 194 LYS A CA 1
ATOM 1462 C C . LYS A 1 194 ? -2.580 -10.815 4.933 1.00 86.69 194 LYS A C 1
ATOM 1464 O O . LYS A 1 194 ? -2.295 -9.688 4.540 1.00 86.69 194 LYS A O 1
ATOM 1469 N N . HIS A 1 195 ? -2.329 -11.257 6.162 1.00 87.00 195 HIS A N 1
ATOM 1470 C CA . HIS A 1 195 ? -1.580 -10.498 7.154 1.00 87.00 195 HIS A CA 1
ATOM 1471 C C . HIS A 1 195 ? -0.334 -11.272 7.615 1.00 87.00 195 HIS A C 1
ATOM 1473 O O . HIS A 1 195 ? 0.764 -10.722 7.548 1.00 87.00 195 HIS A O 1
ATOM 1479 N N . ASP A 1 196 ? -0.477 -12.556 7.960 1.00 88.50 196 ASP A N 1
ATOM 1480 C CA . ASP A 1 196 ? 0.627 -13.456 8.314 1.00 88.50 196 ASP A CA 1
ATOM 1481 C C . ASP A 1 196 ? 0.881 -14.491 7.204 1.00 88.50 196 ASP A C 1
ATOM 1483 O O . ASP A 1 196 ? 0.074 -15.396 6.975 1.00 88.50 196 ASP A O 1
ATOM 1487 N N . LEU A 1 197 ? 2.012 -14.399 6.502 1.00 85.06 197 LEU A N 1
ATOM 1488 C CA . LEU A 1 197 ? 2.378 -15.326 5.424 1.00 85.06 197 LEU A CA 1
ATOM 1489 C C . LEU A 1 197 ? 2.589 -16.777 5.889 1.00 85.06 197 LEU A C 1
ATOM 1491 O O . LEU A 1 197 ? 2.482 -17.681 5.060 1.00 85.06 197 LEU A O 1
ATOM 1495 N N . SER A 1 198 ? 2.828 -17.019 7.181 1.00 83.31 198 SER A N 1
ATOM 1496 C CA . SER A 1 198 ? 2.987 -18.367 7.744 1.00 83.31 198 SER A CA 1
ATOM 1497 C C . SER A 1 198 ? 1.658 -19.097 7.971 1.00 83.31 198 SER A C 1
ATOM 1499 O O . SER A 1 198 ? 1.629 -20.324 8.077 1.00 83.31 198 SER A O 1
ATOM 1501 N N . VAL A 1 199 ? 0.540 -18.365 7.993 1.00 78.25 199 VAL A N 1
ATOM 1502 C CA . VAL A 1 199 ? -0.799 -18.929 8.195 1.00 78.25 199 VAL A CA 1
ATOM 1503 C C . VAL A 1 199 ? -1.422 -19.300 6.847 1.00 78.25 199 VAL A C 1
ATOM 1505 O O . VAL A 1 199 ? -1.721 -18.434 6.021 1.00 78.25 199 VAL A O 1
ATOM 1508 N N . GLU A 1 200 ? -1.676 -20.590 6.612 1.00 63.84 200 GLU A N 1
ATOM 1509 C CA . GLU A 1 200 ? -2.235 -21.065 5.334 1.00 63.84 200 GLU A CA 1
ATOM 1510 C C . GLU A 1 200 ? -3.632 -20.508 5.030 1.00 63.84 200 GLU A C 1
ATOM 1512 O O . GLU A 1 200 ? -3.897 -20.110 3.892 1.00 63.84 200 GLU A O 1
ATOM 1517 N N . LYS A 1 201 ? -4.511 -20.456 6.039 1.00 60.00 201 LYS A N 1
ATOM 1518 C CA . LYS A 1 201 ? -5.893 -19.976 5.928 1.00 60.00 201 LYS A CA 1
ATOM 1519 C C . LYS A 1 201 ? -6.130 -18.799 6.862 1.00 60.00 201 LYS A C 1
ATOM 1521 O O . LYS A 1 201 ? -6.503 -18.965 8.016 1.00 60.00 201 LYS A O 1
ATOM 1526 N N . GLU A 1 202 ? -5.927 -17.607 6.334 1.00 54.12 202 GLU A N 1
ATOM 1527 C CA . GLU A 1 202 ? -6.312 -16.362 6.984 1.00 54.12 202 GLU A CA 1
ATOM 1528 C C . GLU A 1 202 ? -7.228 -15.644 5.989 1.00 54.12 202 GLU A C 1
ATOM 1530 O O . GLU A 1 202 ? -6.752 -15.282 4.918 1.00 54.12 202 GLU A O 1
ATOM 1535 N N . TYR A 1 203 ? -8.531 -15.576 6.297 1.00 49.50 203 TYR A N 1
ATOM 1536 C CA . TYR A 1 203 ? -9.615 -14.997 5.481 1.00 49.50 203 TYR A CA 1
ATOM 1537 C C . TYR A 1 203 ? -9.632 -15.485 4.010 1.00 49.50 203 TYR A C 1
ATOM 1539 O O . TYR A 1 203 ? -8.929 -14.984 3.140 1.00 49.50 203 TYR A O 1
ATOM 1547 N N . GLU A 1 204 ? -10.427 -16.521 3.728 1.00 46.16 204 GLU A N 1
ATOM 1548 C CA . GLU A 1 204 ? -10.431 -17.240 2.444 1.00 46.16 204 GLU A CA 1
ATOM 1549 C C . GLU A 1 204 ? -10.707 -16.341 1.215 1.00 46.16 204 GLU A C 1
ATOM 1551 O O . GLU A 1 204 ? -11.769 -15.739 1.092 1.00 46.16 204 GLU A O 1
ATOM 1556 N N . ASN A 1 205 ? -9.745 -16.282 0.282 1.00 50.72 205 ASN A N 1
ATOM 1557 C CA . ASN A 1 205 ? -9.841 -16.847 -1.077 1.00 50.72 205 ASN A CA 1
ATOM 1558 C C . ASN A 1 205 ? -8.467 -16.793 -1.785 1.00 50.72 205 ASN A C 1
ATOM 1560 O O . ASN A 1 205 ? -7.760 -15.786 -1.741 1.00 50.72 205 ASN A O 1
ATOM 1564 N N . PHE A 1 206 ? -8.075 -17.888 -2.449 1.00 52.00 206 PHE A N 1
ATOM 1565 C CA . PHE A 1 206 ? -6.935 -17.912 -3.376 1.00 52.00 206 PHE A CA 1
ATOM 1566 C C . PHE A 1 206 ? -7.359 -17.270 -4.699 1.00 52.00 206 PHE A C 1
ATOM 1568 O O . PHE A 1 206 ? -8.335 -17.714 -5.301 1.00 52.00 206 PHE A O 1
ATOM 1575 N N . TYR A 1 207 ? -6.600 -16.293 -5.195 1.00 59.31 207 TYR A N 1
ATOM 1576 C CA . TYR A 1 207 ? -6.829 -15.713 -6.516 1.00 59.31 207 TYR A CA 1
ATOM 1577 C C . TYR A 1 207 ? -5.673 -16.109 -7.439 1.00 59.31 207 TYR A C 1
ATOM 1579 O O . TYR A 1 207 ? -4.495 -15.959 -7.126 1.00 59.31 207 TYR A O 1
ATOM 1587 N N . ILE A 1 208 ? -5.979 -16.688 -8.593 1.00 54.69 208 ILE A N 1
ATOM 1588 C CA . ILE A 1 208 ? -4.945 -17.070 -9.560 1.00 54.69 208 ILE A CA 1
ATOM 1589 C C . ILE A 1 208 ? -4.788 -15.898 -10.534 1.00 54.69 208 ILE A C 1
ATOM 1591 O O . ILE A 1 208 ? -5.789 -15.440 -11.092 1.00 54.69 208 ILE A O 1
ATOM 1595 N N . ALA A 1 209 ? -3.562 -15.413 -10.777 1.00 57.84 209 ALA A N 1
ATOM 1596 C CA . ALA A 1 209 ? -3.341 -14.540 -11.928 1.00 57.84 209 ALA A CA 1
ATOM 1597 C C . ALA A 1 209 ? -3.574 -15.393 -13.172 1.00 57.84 209 ALA A C 1
ATOM 1599 O O . ALA A 1 209 ? -2.874 -16.365 -13.423 1.00 57.84 209 ALA A O 1
ATOM 1600 N N . THR A 1 210 ? -4.642 -15.119 -13.902 1.00 50.72 210 THR A N 1
ATOM 1601 C CA . THR A 1 210 ? -5.027 -15.938 -15.051 1.00 50.72 210 THR A CA 1
ATOM 1602 C C . THR A 1 210 ? -5.833 -15.043 -15.974 1.00 50.72 210 THR A C 1
ATOM 1604 O O . THR A 1 210 ? -6.765 -14.385 -15.520 1.00 50.72 210 THR A O 1
ATOM 1607 N N . ASN A 1 211 ? -5.460 -15.037 -17.261 1.00 55.84 211 ASN A N 1
ATOM 1608 C CA . ASN A 1 211 ? -5.997 -14.199 -18.347 1.00 55.84 211 ASN A CA 1
ATOM 1609 C C . ASN A 1 211 ? -5.294 -12.844 -18.625 1.00 55.84 2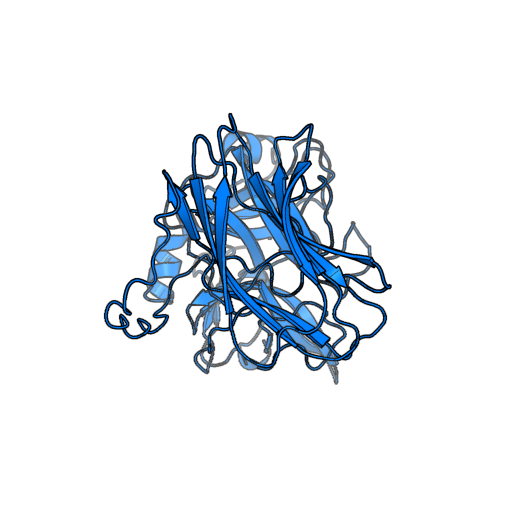11 ASN A C 1
ATOM 1611 O O . ASN A 1 211 ? -5.878 -11.975 -19.272 1.00 55.84 211 ASN A O 1
ATOM 1615 N N . GLY A 1 212 ? -4.023 -12.699 -18.218 1.00 73.44 212 GLY A N 1
ATOM 1616 C CA . GLY A 1 212 ? -3.090 -11.710 -18.783 1.00 73.44 212 GLY A CA 1
ATOM 1617 C C . GLY A 1 212 ? -2.340 -10.851 -17.760 1.00 73.44 212 GLY A C 1
ATOM 1618 O O . GLY A 1 212 ? -2.930 -10.302 -16.829 1.00 73.44 212 GLY A O 1
ATOM 1619 N N . ILE A 1 213 ? -1.031 -10.709 -17.977 1.00 90.75 213 ILE A N 1
ATOM 1620 C CA . ILE A 1 213 ? -0.184 -9.669 -17.382 1.00 90.75 213 ILE A CA 1
ATOM 1621 C C . ILE A 1 213 ? 0.066 -8.646 -18.487 1.00 90.75 213 ILE A C 1
ATOM 1623 O O . ILE A 1 213 ? 0.529 -9.013 -19.566 1.00 90.75 213 ILE A O 1
ATOM 1627 N N . THR A 1 214 ? -0.261 -7.382 -18.237 1.00 95.25 214 THR A N 1
ATOM 1628 C CA . THR A 1 214 ? -0.012 -6.289 -19.183 1.00 95.25 214 THR A CA 1
ATOM 1629 C C . THR A 1 214 ? 1.048 -5.375 -18.594 1.00 95.25 214 THR A C 1
ATOM 1631 O O . THR A 1 214 ? 0.789 -4.670 -17.622 1.00 95.25 214 THR A O 1
ATOM 1634 N N . ILE A 1 215 ? 2.246 -5.412 -19.167 1.00 97.06 215 ILE A N 1
ATOM 1635 C CA . ILE A 1 215 ? 3.361 -4.532 -18.802 1.00 97.06 215 ILE A CA 1
ATOM 1636 C C . ILE A 1 215 ? 3.250 -3.249 -19.620 1.00 97.06 215 ILE A C 1
ATOM 1638 O O . ILE A 1 215 ? 2.805 -3.288 -20.773 1.00 97.06 215 ILE A O 1
ATOM 1642 N N . HIS A 1 216 ? 3.638 -2.112 -19.040 1.00 98.19 216 HIS A N 1
ATOM 1643 C CA . HIS A 1 216 ? 3.700 -0.869 -19.796 1.00 98.19 216 HIS A CA 1
ATOM 1644 C C . HIS A 1 216 ? 4.605 -1.043 -21.036 1.00 98.19 216 HIS A C 1
ATOM 1646 O O . HIS A 1 216 ? 5.754 -1.456 -20.897 1.00 98.19 216 HIS A O 1
ATOM 1652 N N . PRO A 1 217 ? 4.149 -0.724 -22.262 1.00 97.44 217 PRO A N 1
ATOM 1653 C CA . PRO A 1 217 ? 4.883 -1.045 -23.496 1.00 97.44 217 PRO A CA 1
ATOM 1654 C C . PRO A 1 217 ? 6.220 -0.303 -23.648 1.00 97.44 217 PRO A C 1
ATOM 1656 O O . PRO A 1 217 ? 7.036 -0.672 -24.486 1.00 97.44 217 PRO A O 1
ATOM 1659 N N . GLN A 1 218 ? 6.425 0.754 -22.862 1.00 97.81 218 GLN A N 1
ATOM 1660 C CA . GLN A 1 218 ? 7.664 1.539 -22.815 1.00 97.81 218 GLN A CA 1
ATOM 1661 C C . GLN A 1 218 ? 8.547 1.202 -21.606 1.00 97.81 218 GLN A C 1
ATOM 1663 O O . GLN A 1 218 ? 9.507 1.923 -21.354 1.00 97.81 218 GLN A O 1
ATOM 1668 N N . TYR A 1 219 ? 8.216 0.150 -20.850 1.00 97.44 219 TYR A N 1
ATOM 1669 C CA . TYR A 1 219 ? 9.038 -0.298 -19.732 1.00 97.44 219 TYR A CA 1
ATOM 1670 C C . TYR A 1 219 ? 10.467 -0.600 -20.186 1.00 97.44 219 TYR A C 1
ATOM 1672 O O . TYR A 1 219 ? 10.687 -1.382 -21.115 1.00 97.44 219 TYR A O 1
ATOM 1680 N N . GLN A 1 220 ? 11.434 0.046 -19.534 1.00 93.12 220 GLN A N 1
ATOM 1681 C CA . GLN A 1 220 ? 12.850 -0.144 -19.810 1.00 93.12 220 GLN A CA 1
ATOM 1682 C C . GLN A 1 220 ? 13.675 0.074 -18.538 1.00 93.12 220 GLN A C 1
ATOM 1684 O O . GLN A 1 220 ? 13.788 1.198 -18.046 1.00 93.12 220 GLN A O 1
ATOM 1689 N N . TYR A 1 221 ? 14.309 -0.997 -18.052 1.00 88.31 221 TYR A N 1
ATOM 1690 C CA . TYR A 1 221 ? 15.081 -1.036 -16.803 1.00 88.31 221 TYR A CA 1
ATOM 1691 C C . TYR A 1 221 ? 14.251 -0.616 -15.580 1.00 88.31 221 TYR A C 1
ATOM 1693 O O . TYR A 1 221 ? 13.679 -1.462 -14.902 1.00 88.31 221 TYR A O 1
ATOM 1701 N N . THR A 1 222 ? 14.178 0.682 -15.296 1.00 89.31 222 THR A N 1
ATOM 1702 C CA . THR A 1 222 ? 13.463 1.255 -14.150 1.00 89.31 222 THR A CA 1
ATOM 1703 C C . THR A 1 222 ? 12.426 2.305 -14.551 1.00 89.31 222 THR A C 1
ATOM 1705 O O . THR A 1 222 ? 11.631 2.717 -13.710 1.00 89.31 222 THR A O 1
ATOM 1708 N N . ASP A 1 223 ? 12.398 2.744 -15.816 1.00 95.38 223 ASP A N 1
ATOM 1709 C CA . ASP A 1 223 ? 11.395 3.697 -16.305 1.00 95.38 223 ASP A CA 1
ATOM 1710 C C . ASP A 1 223 ? 10.134 2.964 -16.777 1.00 95.38 223 ASP A C 1
ATOM 1712 O O . ASP A 1 223 ? 10.217 1.857 -17.310 1.00 95.38 223 ASP A O 1
ATOM 1716 N N . TYR A 1 224 ? 8.965 3.588 -16.591 1.00 97.69 224 TYR A N 1
ATOM 1717 C CA . TYR A 1 224 ? 7.644 2.970 -16.802 1.00 97.69 224 TYR A CA 1
ATOM 1718 C C . TYR A 1 224 ? 7.459 1.629 -16.065 1.00 97.69 224 TYR A C 1
ATOM 1720 O O . TYR A 1 224 ? 6.832 0.706 -16.590 1.00 97.69 224 TYR A O 1
ATOM 1728 N N . ASP A 1 225 ? 8.010 1.505 -14.854 1.00 97.81 225 ASP A N 1
ATOM 1729 C CA . ASP A 1 225 ? 8.010 0.265 -14.070 1.00 97.81 225 ASP A CA 1
ATOM 1730 C C . ASP A 1 225 ? 6.649 -0.046 -13.423 1.00 97.81 225 ASP A C 1
ATOM 1732 O O . ASP A 1 225 ? 6.474 -0.040 -12.207 1.00 97.81 225 ASP A O 1
ATOM 1736 N N . ILE A 1 226 ? 5.649 -0.299 -14.266 1.00 98.44 226 ILE A N 1
ATOM 1737 C CA . ILE A 1 226 ? 4.279 -0.603 -13.865 1.00 98.44 226 ILE A CA 1
ATOM 1738 C C . ILE A 1 226 ? 3.691 -1.715 -14.739 1.00 98.44 226 ILE A C 1
ATOM 1740 O O . ILE A 1 226 ? 3.871 -1.762 -15.961 1.00 98.44 226 ILE A O 1
ATOM 1744 N N . ALA A 1 227 ? 2.942 -2.610 -14.106 1.00 97.75 227 ALA A N 1
ATOM 1745 C CA . ALA A 1 227 ? 2.186 -3.664 -14.759 1.00 97.75 227 ALA A CA 1
ATOM 1746 C C . ALA A 1 227 ? 0.795 -3.812 -14.133 1.00 97.75 227 ALA A C 1
ATOM 1748 O O . ALA A 1 227 ? 0.590 -3.578 -12.941 1.00 97.75 227 ALA A O 1
ATOM 1749 N N . VAL A 1 228 ? -0.163 -4.243 -14.952 1.00 97.00 228 VAL A N 1
ATOM 1750 C CA . VAL A 1 228 ? -1.517 -4.599 -14.523 1.00 97.00 228 VAL A CA 1
ATOM 1751 C C . VAL A 1 228 ? -1.698 -6.102 -14.679 1.00 97.00 228 VAL A C 1
ATOM 1753 O O . VAL A 1 228 ? -1.524 -6.662 -15.764 1.00 97.00 228 VAL A O 1
ATOM 1756 N N . ILE A 1 229 ? -2.091 -6.753 -13.591 1.00 94.31 229 ILE A N 1
ATOM 1757 C CA . ILE A 1 229 ? -2.477 -8.160 -13.559 1.00 94.31 229 ILE A CA 1
ATOM 1758 C C . ILE A 1 229 ? -4.000 -8.229 -13.533 1.00 94.31 229 ILE A C 1
ATOM 1760 O O . ILE A 1 229 ? -4.642 -7.690 -12.626 1.00 94.31 229 ILE A O 1
ATOM 1764 N N . ARG A 1 230 ? -4.583 -8.926 -14.511 1.00 91.88 230 ARG A N 1
ATOM 1765 C CA . ARG A 1 230 ? -6.014 -9.233 -14.519 1.00 91.88 230 ARG A CA 1
ATOM 1766 C C . ARG A 1 230 ? -6.271 -10.557 -13.802 1.00 91.88 230 ARG A C 1
ATOM 1768 O O . ARG A 1 230 ? -5.652 -11.575 -14.108 1.00 91.88 230 ARG A O 1
ATOM 1775 N N . LEU A 1 231 ? -7.197 -10.539 -12.851 1.00 88.31 231 LEU A N 1
ATOM 1776 C CA . LEU A 1 231 ? -7.625 -11.724 -12.110 1.00 88.31 231 LEU A CA 1
ATOM 1777 C C . LEU A 1 231 ? -8.633 -12.529 -12.947 1.00 88.31 231 LEU A C 1
ATOM 1779 O O . LEU A 1 231 ? -9.487 -11.951 -13.631 1.00 88.31 231 LEU A O 1
ATOM 1783 N N . SER A 1 232 ? -8.558 -13.862 -12.893 1.00 81.50 232 SER A N 1
ATOM 1784 C CA . SER A 1 232 ? -9.481 -14.733 -13.648 1.00 81.50 232 SER A CA 1
ATOM 1785 C C . SER A 1 232 ? -10.916 -14.636 -13.173 1.00 81.50 232 SER A C 1
ATOM 1787 O O . SER A 1 232 ? -11.838 -14.686 -13.985 1.00 81.50 232 SER A O 1
ATOM 1789 N N . THR A 1 233 ? -11.086 -14.477 -11.867 1.00 82.75 233 THR A N 1
ATOM 1790 C CA . THR A 1 233 ? -12.381 -14.381 -11.207 1.00 82.75 233 THR A CA 1
ATOM 1791 C C . THR A 1 233 ? -12.471 -13.044 -10.497 1.00 82.75 233 THR A C 1
ATOM 1793 O O . THR A 1 233 ? -11.487 -12.565 -9.928 1.00 82.75 233 THR A O 1
ATOM 1796 N N . SER A 1 234 ? -13.657 -12.441 -10.530 1.00 86.69 234 SER A N 1
ATOM 1797 C CA . SER A 1 234 ? -13.931 -11.253 -9.734 1.00 86.69 234 SER A CA 1
ATOM 1798 C C . SER A 1 234 ? -13.811 -11.569 -8.243 1.00 86.69 234 SER A C 1
ATOM 1800 O O . SER A 1 234 ? -14.353 -12.553 -7.749 1.00 86.69 234 SER A O 1
ATOM 1802 N N . VAL A 1 235 ? -13.092 -10.706 -7.546 1.00 86.06 235 VAL A N 1
ATOM 1803 C CA . VAL A 1 235 ? -12.890 -10.702 -6.104 1.00 86.06 235 VAL A CA 1
ATOM 1804 C C . VAL A 1 235 ? -14.164 -10.232 -5.418 1.00 86.06 235 VAL A C 1
ATOM 1806 O O . VAL A 1 235 ? -14.720 -9.190 -5.774 1.00 86.06 235 VAL A O 1
ATOM 1809 N N . GLU A 1 236 ? -14.596 -10.969 -4.400 1.00 85.06 236 GLU A N 1
ATOM 1810 C CA . GLU A 1 236 ? -15.619 -10.492 -3.474 1.00 85.06 236 GLU A CA 1
ATOM 1811 C C . GLU A 1 236 ? -14.966 -9.613 -2.407 1.00 85.06 236 GLU A C 1
ATOM 1813 O O . GLU A 1 236 ? -13.989 -10.006 -1.764 1.00 85.06 236 GLU A O 1
ATOM 1818 N N . PHE A 1 237 ? -15.483 -8.397 -2.238 1.00 85.88 237 PHE A N 1
ATOM 1819 C CA . PHE A 1 237 ? -14.948 -7.473 -1.247 1.00 85.88 237 PHE A CA 1
ATOM 1820 C C . PHE A 1 237 ? -15.398 -7.850 0.164 1.00 85.88 237 PHE A C 1
ATOM 1822 O O . PHE A 1 237 ? -16.562 -8.164 0.405 1.00 85.88 237 PHE A O 1
ATOM 1829 N N . THR A 1 238 ? -14.468 -7.761 1.109 1.00 81.19 238 THR A N 1
ATOM 1830 C CA . THR A 1 238 ? -14.670 -8.046 2.535 1.00 81.19 238 THR A CA 1
ATOM 1831 C C . THR A 1 238 ? -14.102 -6.901 3.377 1.00 81.19 238 THR A C 1
ATOM 1833 O O . THR A 1 238 ? -13.664 -5.880 2.846 1.00 81.19 238 THR A O 1
ATOM 1836 N N . HIS A 1 239 ? -14.074 -7.032 4.706 1.00 78.38 239 HIS A N 1
ATOM 1837 C CA . HIS A 1 239 ? -13.385 -6.043 5.543 1.00 78.38 239 HIS A CA 1
ATOM 1838 C C . HIS A 1 239 ? -11.864 -6.006 5.289 1.00 78.38 239 HIS A C 1
ATOM 1840 O O . HIS A 1 239 ? -11.250 -4.968 5.507 1.00 78.38 239 HIS A O 1
ATOM 1846 N N . ALA A 1 240 ? -11.269 -7.120 4.845 1.00 82.88 240 ALA A N 1
ATOM 1847 C CA . ALA A 1 240 ? -9.830 -7.282 4.621 1.00 82.88 240 ALA A CA 1
ATOM 1848 C C . ALA A 1 240 ? -9.455 -7.288 3.131 1.00 82.88 240 ALA A C 1
ATOM 1850 O O . ALA A 1 240 ? -8.278 -7.392 2.803 1.00 82.88 240 ALA A O 1
ATOM 1851 N N . ILE A 1 241 ? -10.442 -7.202 2.233 1.00 88.69 241 ILE A N 1
ATOM 1852 C CA . ILE A 1 241 ? -10.239 -7.210 0.784 1.00 88.69 241 ILE A CA 1
ATOM 1853 C C . ILE A 1 241 ? -11.080 -6.092 0.172 1.00 88.69 241 ILE A C 1
ATOM 1855 O O . ILE A 1 241 ? -12.292 -6.229 0.023 1.00 88.69 241 ILE A O 1
ATOM 1859 N N . LYS A 1 242 ? -10.441 -4.976 -0.174 1.00 91.62 242 LYS A N 1
ATOM 1860 C CA . LYS A 1 242 ? -11.075 -3.798 -0.784 1.00 91.62 242 LYS A CA 1
ATOM 1861 C C . LYS A 1 242 ? -10.080 -3.103 -1.706 1.00 91.62 242 LYS A C 1
ATOM 1863 O O . LYS A 1 242 ? -8.885 -3.141 -1.425 1.00 91.62 242 LYS A O 1
ATOM 1868 N N . PRO A 1 243 ? -10.538 -2.448 -2.782 1.00 96.38 243 PRO A N 1
ATOM 1869 C CA . PRO A 1 243 ? -9.631 -1.772 -3.690 1.00 96.38 243 PRO A CA 1
ATOM 1870 C C . PRO A 1 243 ? -9.149 -0.435 -3.114 1.00 96.38 243 PRO A C 1
ATOM 1872 O O . PRO A 1 243 ? -9.909 0.271 -2.448 1.00 96.38 243 PRO A O 1
ATOM 1875 N N . VAL A 1 244 ? -7.912 -0.049 -3.420 1.00 98.31 244 VAL A N 1
ATOM 1876 C CA . VAL A 1 244 ? -7.416 1.327 -3.259 1.00 98.31 244 VAL A CA 1
ATOM 1877 C C . VAL A 1 244 ? -7.864 2.182 -4.445 1.00 98.31 244 VAL A C 1
ATOM 1879 O O . VAL A 1 244 ? -8.054 1.659 -5.544 1.00 98.31 244 VAL A O 1
ATOM 1882 N N . CYS A 1 245 ? -8.066 3.487 -4.247 1.00 98.12 245 CYS A N 1
ATOM 1883 C CA . CYS A 1 245 ? -8.333 4.383 -5.372 1.00 98.12 245 CYS A CA 1
ATOM 1884 C C . CYS A 1 245 ? -7.073 4.572 -6.219 1.00 98.12 245 CYS A C 1
ATOM 1886 O O . CYS A 1 245 ? -5.965 4.558 -5.695 1.00 98.12 245 CYS A O 1
ATOM 1888 N N . ILE A 1 246 ? -7.218 4.764 -7.528 1.00 98.19 246 ILE A N 1
ATOM 1889 C CA . ILE A 1 246 ? -6.074 5.044 -8.403 1.00 98.19 246 ILE A CA 1
ATOM 1890 C C . ILE A 1 246 ? -5.853 6.555 -8.419 1.00 98.19 246 ILE A C 1
ATOM 1892 O O . ILE A 1 246 ? -6.791 7.311 -8.685 1.00 98.19 246 ILE A O 1
ATOM 1896 N N . ASN A 1 247 ? -4.634 7.013 -8.126 1.00 97.56 247 ASN A N 1
ATOM 1897 C CA . ASN A 1 247 ? -4.322 8.428 -8.266 1.00 97.56 247 ASN A CA 1
ATOM 1898 C C . ASN A 1 247 ? -4.367 8.825 -9.752 1.00 97.56 247 ASN A C 1
ATOM 1900 O O . ASN A 1 247 ? -3.612 8.299 -10.563 1.00 97.56 247 ASN A O 1
ATOM 1904 N N . SER A 1 248 ? -5.256 9.756 -10.096 1.00 95.44 248 SER A N 1
ATOM 1905 C CA . SER A 1 248 ? -5.492 10.223 -11.468 1.00 95.44 248 SER A CA 1
ATOM 1906 C C . SER A 1 248 ? -4.964 11.636 -11.744 1.00 95.44 248 SER A C 1
ATOM 1908 O O . SER A 1 248 ? -5.279 12.209 -12.786 1.00 95.44 248 SER A O 1
ATOM 1910 N N . GLY A 1 249 ? -4.174 12.201 -10.823 1.00 94.75 249 GLY A N 1
ATOM 1911 C CA . GLY A 1 249 ? -3.602 13.548 -10.958 1.00 94.75 249 GLY A CA 1
ATOM 1912 C C . GLY A 1 249 ? -3.564 14.381 -9.674 1.00 94.75 249 GLY A C 1
ATOM 1913 O O . GLY A 1 249 ? -3.406 15.596 -9.752 1.00 94.75 249 GLY A O 1
ATOM 1914 N N . ILE A 1 250 ? -3.746 13.768 -8.502 1.00 94.44 250 ILE A N 1
ATOM 1915 C CA . ILE A 1 250 ? -3.627 14.432 -7.201 1.00 94.44 250 ILE A CA 1
ATOM 1916 C C . ILE A 1 250 ? -2.142 14.523 -6.836 1.00 94.44 250 ILE A C 1
ATOM 1918 O O . ILE A 1 250 ? -1.441 13.508 -6.814 1.00 94.44 250 ILE A O 1
ATOM 1922 N N . ASP A 1 251 ? -1.680 15.732 -6.528 1.00 92.88 251 ASP A N 1
ATOM 1923 C CA . ASP A 1 251 ? -0.335 15.966 -6.008 1.00 92.88 251 ASP A CA 1
ATOM 1924 C C . ASP A 1 251 ? -0.304 15.751 -4.489 1.00 92.88 251 ASP A C 1
ATOM 1926 O O . ASP A 1 251 ? -1.073 16.360 -3.743 1.00 92.88 251 ASP A O 1
ATOM 1930 N N . PHE A 1 252 ? 0.591 14.868 -4.049 1.00 94.19 252 PHE A N 1
ATOM 1931 C CA . PHE A 1 252 ? 0.814 14.523 -2.646 1.00 94.19 252 PHE A CA 1
ATOM 1932 C C . PHE A 1 252 ? 2.218 14.918 -2.161 1.00 94.19 252 PHE A C 1
ATOM 1934 O O . PHE A 1 252 ? 2.627 14.487 -1.084 1.00 94.19 252 PHE A O 1
ATOM 1941 N N . ALA A 1 253 ? 2.977 15.714 -2.924 1.00 90.81 253 ALA A N 1
ATOM 1942 C CA . ALA A 1 253 ? 4.316 16.145 -2.535 1.00 90.81 253 ALA A CA 1
ATOM 1943 C C . ALA A 1 253 ? 4.329 16.804 -1.140 1.00 90.81 253 ALA A C 1
ATOM 1945 O O . ALA A 1 253 ? 3.499 17.648 -0.806 1.00 90.81 253 ALA A O 1
ATOM 1946 N N . GLY A 1 254 ? 5.282 16.396 -0.302 1.00 84.12 254 GLY A N 1
ATOM 1947 C CA . GLY A 1 254 ? 5.419 16.826 1.090 1.00 84.12 254 GLY A CA 1
ATOM 1948 C C . GLY A 1 254 ? 4.458 16.151 2.075 1.00 84.12 254 GLY A C 1
ATOM 1949 O O . GLY A 1 254 ? 4.636 16.303 3.285 1.00 84.12 254 GLY A O 1
ATOM 1950 N N . GLN A 1 255 ? 3.464 15.393 1.604 1.00 88.62 255 GLN A N 1
ATOM 1951 C CA . GLN A 1 255 ? 2.522 14.696 2.472 1.00 88.62 255 GLN A CA 1
ATOM 1952 C C . GLN A 1 255 ? 3.108 13.380 2.994 1.00 88.62 255 GLN A C 1
ATOM 1954 O O . GLN A 1 255 ? 3.783 12.653 2.266 1.00 88.62 255 GLN A O 1
ATOM 1959 N N . LEU A 1 256 ? 2.806 13.050 4.254 1.00 85.44 256 LEU A N 1
ATOM 1960 C CA . LEU A 1 256 ? 3.056 11.720 4.807 1.00 85.44 256 LEU A CA 1
ATOM 1961 C C . LEU A 1 256 ? 2.078 10.701 4.213 1.00 85.44 256 LEU A C 1
ATOM 1963 O O . LEU A 1 256 ? 0.857 10.847 4.310 1.00 85.44 256 LEU A O 1
ATOM 1967 N N . CYS A 1 257 ? 2.643 9.651 3.638 1.00 90.50 257 CYS A N 1
ATOM 1968 C CA . CYS A 1 257 ? 1.953 8.534 3.013 1.00 90.50 257 CYS A CA 1
ATOM 1969 C C . CYS A 1 257 ? 2.446 7.222 3.629 1.00 90.50 257 CYS A C 1
ATOM 1971 O O . CYS A 1 257 ? 3.357 7.225 4.457 1.00 90.50 257 CYS A O 1
ATOM 1973 N N . TYR A 1 258 ? 1.826 6.103 3.263 1.00 92.88 258 TYR A N 1
ATOM 1974 C CA . TYR A 1 258 ? 2.172 4.792 3.800 1.00 92.88 258 TYR A CA 1
ATOM 1975 C C . TYR A 1 258 ? 2.692 3.860 2.724 1.00 92.88 258 TYR A C 1
ATOM 1977 O O . TYR A 1 258 ? 2.138 3.793 1.628 1.00 92.88 258 TYR A O 1
ATOM 1985 N N . ILE A 1 259 ? 3.714 3.105 3.100 1.00 92.06 259 ILE A N 1
ATOM 1986 C CA . ILE A 1 259 ? 4.188 1.927 2.384 1.00 92.06 259 ILE A CA 1
ATOM 1987 C C . ILE A 1 259 ? 3.873 0.685 3.201 1.00 92.06 259 ILE A C 1
ATOM 1989 O O . ILE A 1 259 ? 3.896 0.730 4.435 1.00 92.06 259 ILE A O 1
ATOM 1993 N N . THR A 1 260 ? 3.571 -0.415 2.517 1.00 92.81 260 THR A N 1
ATOM 1994 C CA . THR A 1 260 ? 3.241 -1.689 3.159 1.00 92.81 260 THR A CA 1
ATOM 1995 C C . THR A 1 260 ? 3.822 -2.869 2.399 1.00 92.81 260 THR A C 1
ATOM 1997 O O . THR A 1 260 ? 3.810 -2.899 1.167 1.00 92.81 260 THR A O 1
ATOM 2000 N N . GLY A 1 261 ? 4.291 -3.876 3.133 1.00 91.31 261 GLY A N 1
ATOM 2001 C CA . GLY A 1 261 ? 4.860 -5.073 2.525 1.00 91.31 261 GLY A CA 1
ATOM 2002 C C . GLY A 1 261 ? 5.461 -6.067 3.515 1.00 91.31 261 GLY A C 1
ATOM 2003 O O . GLY A 1 261 ? 5.377 -5.905 4.733 1.00 91.31 261 GLY A O 1
ATOM 2004 N N . TRP A 1 262 ? 6.016 -7.139 2.953 1.00 88.88 262 TRP A N 1
ATOM 2005 C CA . TRP A 1 262 ? 6.700 -8.224 3.670 1.00 88.88 262 TRP A CA 1
ATOM 2006 C C . TRP A 1 262 ? 8.188 -8.283 3.301 1.00 88.88 262 TRP A C 1
ATOM 2008 O O . TRP A 1 262 ? 8.833 -9.324 3.446 1.00 88.88 262 TRP A O 1
ATOM 2018 N N . GLY A 1 263 ? 8.733 -7.188 2.771 1.00 78.50 263 GLY A N 1
ATOM 2019 C CA . GLY A 1 263 ? 10.142 -7.073 2.460 1.00 78.50 263 GLY A CA 1
ATOM 2020 C C . GLY A 1 263 ? 11.024 -7.066 3.705 1.00 78.50 263 GLY A C 1
ATOM 2021 O O . GLY A 1 263 ? 10.574 -6.916 4.842 1.00 78.50 263 GLY A O 1
ATOM 2022 N N . THR A 1 264 ? 12.318 -7.285 3.499 1.00 63.25 264 THR A N 1
ATOM 2023 C CA . THR A 1 264 ? 13.308 -7.353 4.576 1.00 63.25 264 THR A CA 1
ATOM 2024 C C . THR A 1 264 ? 13.356 -6.040 5.355 1.00 63.25 264 THR A C 1
ATOM 2026 O O . THR A 1 264 ? 13.404 -4.972 4.767 1.00 63.25 264 THR A O 1
ATOM 2029 N N . LEU A 1 265 ? 13.430 -6.091 6.684 1.00 59.94 265 LEU A N 1
ATOM 2030 C CA . LEU A 1 265 ? 13.395 -4.875 7.519 1.00 59.94 265 LEU A CA 1
ATOM 2031 C C . LEU A 1 265 ? 14.680 -4.023 7.464 1.00 59.94 265 LEU A C 1
ATOM 2033 O O . LEU A 1 265 ? 14.729 -2.918 7.995 1.00 59.94 265 LEU A O 1
ATOM 2037 N N . HIS A 1 266 ? 15.750 -4.565 6.892 1.00 60.34 266 HIS A N 1
ATOM 2038 C CA . HIS A 1 266 ? 17.044 -3.918 6.694 1.00 60.34 266 HIS A CA 1
ATOM 2039 C C . HIS A 1 266 ? 17.814 -4.665 5.601 1.00 60.34 266 HIS A C 1
ATOM 2041 O O . HIS A 1 266 ? 17.505 -5.821 5.298 1.00 60.34 266 HIS A O 1
ATOM 2047 N N . ASN A 1 267 ? 18.844 -4.031 5.032 1.00 59.34 267 ASN A N 1
ATOM 2048 C CA . ASN A 1 267 ? 19.699 -4.656 4.019 1.00 59.34 267 ASN A CA 1
ATOM 2049 C C . ASN A 1 267 ? 20.255 -6.005 4.511 1.00 59.34 267 ASN A C 1
ATOM 2051 O O . ASN A 1 267 ? 20.955 -6.058 5.521 1.00 59.34 267 ASN A O 1
ATOM 2055 N N . GLY A 1 268 ? 19.955 -7.086 3.784 1.00 60.09 268 GLY A N 1
ATOM 2056 C CA . GLY A 1 268 ? 20.408 -8.444 4.114 1.00 60.09 268 GLY A CA 1
ATOM 2057 C C . GLY A 1 268 ? 19.681 -9.115 5.289 1.00 60.09 268 GLY A C 1
ATOM 2058 O O . GLY A 1 268 ? 20.101 -10.192 5.709 1.00 60.09 268 GLY A O 1
ATOM 2059 N N . GLY A 1 269 ? 18.620 -8.500 5.821 1.00 61.88 269 GLY A N 1
ATOM 2060 C CA . GLY A 1 269 ? 17.784 -9.070 6.880 1.00 61.88 269 GLY A CA 1
ATOM 2061 C C . GLY A 1 269 ? 16.839 -10.170 6.387 1.00 61.88 269 GLY A C 1
ATOM 2062 O O . GLY A 1 269 ? 16.752 -10.454 5.195 1.00 61.88 269 GLY A O 1
ATOM 2063 N N . SER A 1 270 ? 16.093 -10.792 7.305 1.00 71.19 270 SER A N 1
ATOM 2064 C CA . SER A 1 270 ? 15.034 -11.744 6.946 1.00 71.19 270 SER A CA 1
ATOM 2065 C C . SER A 1 270 ? 13.725 -11.033 6.597 1.00 71.19 270 SER A C 1
ATOM 2067 O O . SER A 1 270 ? 13.396 -10.003 7.190 1.00 71.19 270 SER A O 1
ATOM 2069 N N . MET A 1 271 ? 12.957 -11.611 5.672 1.00 75.38 271 MET A N 1
ATOM 2070 C CA . MET A 1 271 ? 11.589 -11.173 5.379 1.00 75.38 271 MET A CA 1
ATOM 2071 C C . MET A 1 271 ? 10.667 -11.541 6.554 1.00 75.38 271 MET A C 1
ATOM 2073 O O . MET A 1 271 ? 10.667 -12.705 6.971 1.00 75.38 271 MET A O 1
ATOM 2077 N N . PRO A 1 272 ? 9.913 -10.588 7.128 1.00 83.12 272 PRO A N 1
ATOM 2078 C CA . PRO A 1 272 ? 8.930 -10.880 8.158 1.00 83.12 272 PRO A CA 1
ATOM 2079 C C . PRO A 1 272 ? 7.728 -11.624 7.564 1.00 83.12 272 PRO A C 1
ATOM 2081 O O . PRO A 1 272 ? 7.314 -11.378 6.434 1.00 83.12 272 PRO A O 1
ATOM 2084 N N . ASN A 1 273 ? 7.120 -12.510 8.354 1.00 85.38 273 ASN A N 1
ATOM 2085 C CA . ASN A 1 273 ? 5.858 -13.145 7.959 1.00 85.38 273 ASN A CA 1
ATOM 2086 C C . ASN A 1 273 ? 4.661 -12.203 8.144 1.00 85.38 273 ASN A C 1
ATOM 2088 O O . ASN A 1 273 ? 3.685 -12.301 7.406 1.00 85.38 273 ASN A O 1
ATOM 2092 N N . ILE A 1 274 ? 4.741 -11.298 9.120 1.00 88.94 274 ILE A N 1
ATOM 2093 C CA . ILE A 1 274 ? 3.697 -10.323 9.439 1.00 88.94 274 ILE A CA 1
ATOM 2094 C C . ILE A 1 274 ? 3.832 -9.106 8.528 1.00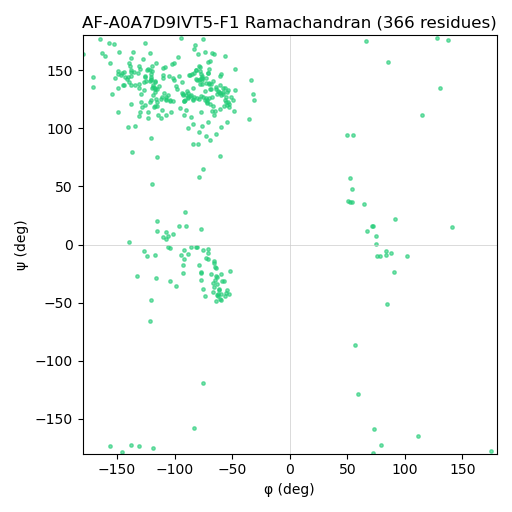 88.94 274 ILE A C 1
ATOM 2096 O O . ILE A 1 274 ? 4.939 -8.595 8.347 1.00 88.94 274 ILE A O 1
ATOM 2100 N N . LEU A 1 275 ? 2.706 -8.637 7.984 1.00 90.12 275 LEU A N 1
ATOM 2101 C CA . LEU A 1 275 ? 2.653 -7.436 7.152 1.00 90.12 275 LEU A CA 1
ATOM 2102 C C . LEU A 1 275 ? 3.181 -6.234 7.932 1.00 90.12 275 LEU A C 1
ATOM 2104 O O . LEU A 1 275 ? 2.719 -5.962 9.040 1.00 90.12 275 LEU A O 1
ATOM 2108 N N . GLN A 1 276 ? 4.108 -5.504 7.327 1.00 89.50 276 GLN A N 1
ATOM 2109 C CA . GLN A 1 276 ? 4.670 -4.284 7.885 1.00 89.50 276 GLN A CA 1
ATOM 2110 C C . GLN A 1 276 ? 4.052 -3.054 7.226 1.00 89.50 276 GLN A C 1
ATOM 2112 O O . GLN A 1 276 ? 3.588 -3.100 6.084 1.00 89.50 276 GLN A O 1
ATOM 2117 N N . GLU A 1 277 ? 4.082 -1.943 7.948 1.00 88.06 277 GLU A N 1
ATOM 2118 C CA . GLU A 1 277 ? 3.723 -0.618 7.467 1.00 88.06 277 GLU A CA 1
ATOM 2119 C C . GLU A 1 277 ? 4.755 0.418 7.920 1.00 88.06 277 GLU A C 1
ATOM 2121 O O . GLU A 1 277 ? 5.325 0.320 9.009 1.00 88.06 277 GLU A O 1
ATOM 2126 N N . ALA A 1 278 ? 4.969 1.451 7.111 1.00 82.62 278 ALA A N 1
ATOM 2127 C CA . ALA A 1 278 ? 5.773 2.600 7.506 1.00 82.62 278 ALA A CA 1
ATOM 2128 C C . ALA A 1 278 ? 5.233 3.892 6.892 1.00 82.62 278 ALA A C 1
ATOM 2130 O O . ALA A 1 278 ? 4.710 3.887 5.777 1.00 82.62 278 ALA A O 1
ATOM 2131 N N . GLN A 1 279 ? 5.380 5.001 7.620 1.00 82.69 279 GLN A N 1
ATOM 2132 C CA . GLN A 1 279 ? 5.085 6.331 7.095 1.00 82.69 279 GLN A CA 1
ATOM 2133 C C . GLN A 1 279 ? 6.315 6.929 6.425 1.00 82.69 279 GLN A C 1
ATOM 2135 O O . GLN A 1 279 ? 7.392 6.957 7.018 1.00 82.69 279 GLN A O 1
ATOM 2140 N N . VAL A 1 280 ? 6.131 7.462 5.221 1.00 83.12 280 VAL A N 1
ATOM 2141 C CA . VAL A 1 280 ? 7.170 8.155 4.457 1.00 83.12 280 VAL A CA 1
ATOM 2142 C C . VAL A 1 280 ? 6.587 9.411 3.806 1.00 83.12 280 VAL A C 1
ATOM 2144 O O . VAL A 1 280 ? 5.462 9.365 3.302 1.00 83.12 280 VAL A O 1
ATOM 2147 N N . PRO A 1 281 ? 7.297 10.552 3.817 1.00 86.12 281 PRO A N 1
ATOM 2148 C CA . PRO A 1 281 ? 6.858 11.721 3.076 1.00 86.12 281 PRO A CA 1
ATOM 2149 C C . PRO A 1 281 ? 7.148 11.534 1.587 1.00 86.12 281 PRO A C 1
ATOM 2151 O O . PRO A 1 281 ? 8.198 11.008 1.215 1.00 86.12 281 PRO A O 1
ATOM 2154 N N . VAL A 1 282 ? 6.240 11.996 0.733 1.00 90.62 282 VAL A N 1
ATOM 2155 C CA . VAL A 1 282 ? 6.500 12.109 -0.707 1.00 90.62 282 VAL A CA 1
ATOM 2156 C C . VAL A 1 282 ? 7.457 13.276 -0.936 1.00 90.62 282 VAL A C 1
ATOM 2158 O O . VAL A 1 282 ? 7.199 14.392 -0.484 1.00 90.62 282 VAL A O 1
ATOM 2161 N N . ALA A 1 283 ? 8.566 13.037 -1.625 1.00 90.12 283 ALA A N 1
ATOM 2162 C CA . ALA A 1 283 ? 9.532 14.078 -1.950 1.00 90.12 283 ALA A CA 1
ATOM 2163 C C . ALA A 1 283 ? 9.044 14.925 -3.134 1.00 90.12 283 ALA A C 1
ATOM 2165 O O . ALA A 1 283 ? 8.301 14.456 -3.998 1.00 90.12 283 ALA A O 1
ATOM 2166 N N . THR A 1 284 ? 9.488 16.178 -3.202 1.00 92.00 284 THR A N 1
ATOM 2167 C CA . THR A 1 284 ? 9.284 16.988 -4.409 1.00 92.00 284 THR A CA 1
ATOM 2168 C C . THR A 1 284 ? 10.139 16.448 -5.566 1.00 92.00 284 THR A C 1
ATOM 2170 O O . THR A 1 284 ? 11.166 15.808 -5.316 1.00 92.00 284 THR A O 1
ATOM 2173 N N . PRO A 1 285 ? 9.789 16.739 -6.837 1.00 89.50 285 PRO A N 1
ATOM 2174 C CA . PRO A 1 285 ? 10.627 16.362 -7.980 1.00 89.50 285 PRO A CA 1
ATOM 2175 C C . PRO A 1 285 ? 12.075 16.845 -7.833 1.00 89.50 285 PRO A C 1
ATOM 2177 O O . PRO A 1 285 ? 13.006 16.070 -8.018 1.00 89.50 285 PRO A O 1
ATOM 2180 N N . GLN A 1 286 ? 12.263 18.086 -7.369 1.00 90.69 286 GLN A N 1
ATOM 2181 C CA . GLN A 1 286 ? 13.587 18.652 -7.114 1.00 90.69 286 GLN A CA 1
ATOM 2182 C C . GLN A 1 286 ? 14.370 17.850 -6.060 1.00 90.69 286 GLN A C 1
ATOM 2184 O O . GLN A 1 286 ? 15.528 17.516 -6.284 1.00 90.69 286 GLN A O 1
ATOM 2189 N N . GLN A 1 287 ? 13.746 17.505 -4.929 1.00 90.56 287 GLN A N 1
ATOM 2190 C CA . GLN A 1 287 ? 14.395 16.699 -3.887 1.00 90.56 287 GLN A CA 1
ATOM 2191 C C . GLN A 1 287 ? 14.789 15.308 -4.405 1.00 90.56 287 GLN A C 1
ATOM 2193 O O . GLN A 1 287 ? 15.857 14.798 -4.069 1.00 90.56 287 GLN A O 1
ATOM 2198 N N . CYS A 1 288 ? 13.932 14.705 -5.232 1.00 89.81 288 CYS A N 1
ATOM 2199 C CA . CYS A 1 288 ? 14.176 13.410 -5.860 1.00 89.81 288 CYS A CA 1
ATOM 2200 C C . CYS A 1 288 ? 15.379 13.470 -6.816 1.00 89.81 288 CYS A C 1
ATOM 2202 O O . CYS A 1 288 ? 16.294 12.657 -6.711 1.00 89.81 288 CYS A O 1
ATOM 2204 N N . GLU A 1 289 ? 15.426 14.470 -7.698 1.00 90.81 289 GLU A N 1
ATOM 2205 C CA . GLU A 1 289 ? 16.530 14.677 -8.644 1.00 90.81 289 GLU A CA 1
ATOM 2206 C C . GLU A 1 289 ? 17.862 14.969 -7.933 1.00 90.81 289 GLU A C 1
ATOM 2208 O O . GLU A 1 289 ? 18.891 14.386 -8.275 1.00 90.81 289 GLU A O 1
ATOM 2213 N N . GLU A 1 290 ? 17.851 15.821 -6.902 1.00 89.44 290 GLU A N 1
ATOM 2214 C CA . GLU A 1 290 ? 19.047 16.168 -6.119 1.00 89.44 290 GLU A CA 1
ATOM 2215 C C . GLU A 1 290 ? 19.640 14.957 -5.385 1.00 89.44 290 GLU A C 1
ATOM 2217 O O . GLU A 1 290 ? 20.861 14.835 -5.258 1.00 89.44 290 GLU A O 1
ATOM 2222 N N . SER A 1 291 ? 18.783 14.035 -4.940 1.00 86.00 291 SER A N 1
ATOM 2223 C CA . SER A 1 291 ? 19.181 12.788 -4.283 1.00 86.00 291 SER A CA 1
ATOM 2224 C C . SER A 1 291 ? 19.893 11.816 -5.234 1.00 86.00 291 SER A C 1
ATOM 2226 O O . SER A 1 291 ? 20.744 11.039 -4.804 1.00 86.00 291 SER A O 1
ATOM 2228 N N . TYR A 1 292 ? 19.627 11.908 -6.541 1.00 86.25 292 TYR A N 1
ATOM 2229 C CA . TYR A 1 292 ? 20.125 10.986 -7.563 1.00 86.25 292 TYR A CA 1
ATOM 2230 C C . TYR A 1 292 ? 20.985 11.683 -8.630 1.00 86.25 292 TYR A C 1
ATOM 2232 O O . TYR A 1 292 ? 20.806 11.481 -9.823 1.00 86.25 292 TYR A O 1
ATOM 2240 N N . SER A 1 293 ? 22.001 12.446 -8.215 1.00 80.38 293 SER A N 1
ATOM 2241 C CA . SER A 1 293 ? 22.880 13.220 -9.125 1.00 80.38 293 SER A CA 1
ATOM 2242 C C . SER A 1 293 ? 23.525 12.453 -10.302 1.00 80.38 293 SER A C 1
ATOM 2244 O O . SER A 1 293 ? 23.916 13.070 -11.293 1.00 80.38 293 SER A O 1
ATOM 2246 N N . SER A 1 294 ? 23.661 11.126 -10.217 1.00 80.00 294 SER A N 1
ATOM 2247 C CA . SER A 1 294 ? 24.259 10.268 -11.252 1.00 80.00 294 SER A CA 1
ATOM 2248 C C . SER A 1 294 ? 23.244 9.470 -12.080 1.00 80.00 294 SER A C 1
ATOM 2250 O O . SER A 1 294 ? 23.647 8.752 -12.995 1.00 80.00 294 SER A O 1
ATOM 2252 N N . THR A 1 295 ? 21.949 9.560 -11.765 1.00 83.06 295 THR A N 1
ATOM 2253 C CA . THR A 1 295 ? 20.876 8.777 -12.397 1.00 83.06 295 THR A CA 1
ATOM 2254 C C . THR A 1 295 ? 19.741 9.698 -12.824 1.00 83.06 295 THR A C 1
ATOM 2256 O O . THR A 1 295 ? 19.356 10.607 -12.102 1.00 83.06 295 THR A O 1
ATOM 2259 N N . ILE A 1 296 ? 19.184 9.475 -14.013 1.00 88.62 296 ILE A N 1
ATOM 2260 C CA . ILE A 1 296 ? 18.071 10.293 -14.499 1.00 88.62 296 ILE A CA 1
ATOM 2261 C C . ILE A 1 296 ? 16.789 9.851 -13.789 1.00 88.62 296 ILE A C 1
ATOM 2263 O O . ILE A 1 296 ? 16.311 8.741 -14.018 1.00 88.62 296 ILE A O 1
ATOM 2267 N N . ILE A 1 297 ? 16.228 10.737 -12.967 1.00 92.44 297 ILE A N 1
ATOM 2268 C CA . ILE A 1 297 ? 14.862 10.619 -12.454 1.00 92.44 297 ILE A CA 1
ATOM 2269 C C . ILE A 1 297 ? 13.912 11.195 -13.499 1.00 92.44 297 ILE A C 1
ATOM 2271 O O . ILE A 1 297 ? 14.071 12.325 -13.957 1.00 92.44 297 ILE A O 1
ATOM 2275 N N . THR A 1 298 ? 12.936 10.397 -13.908 1.00 94.94 298 THR A N 1
ATOM 2276 C CA . THR A 1 298 ? 11.934 10.790 -14.897 1.00 94.94 298 THR A CA 1
ATOM 2277 C C . THR A 1 298 ? 10.656 11.267 -14.200 1.00 94.94 298 THR A C 1
ATOM 2279 O O . THR A 1 298 ? 10.416 10.916 -13.050 1.00 94.94 298 THR A O 1
ATOM 2282 N N . ASP A 1 299 ? 9.768 12.013 -14.874 1.00 95.25 299 ASP A N 1
ATOM 2283 C CA . ASP A 1 299 ? 8.461 12.355 -14.271 1.00 95.25 299 ASP A CA 1
ATOM 2284 C C . ASP A 1 299 ? 7.560 11.120 -14.055 1.00 95.25 299 ASP A C 1
ATOM 2286 O O . ASP A 1 299 ? 6.587 11.181 -13.306 1.00 95.25 299 ASP A O 1
ATOM 2290 N N . ARG A 1 300 ? 7.891 9.976 -14.672 1.00 96.94 300 ARG A N 1
ATOM 2291 C CA . ARG A 1 300 ? 7.209 8.694 -14.460 1.00 96.94 300 ARG A CA 1
ATOM 2292 C C . ARG A 1 300 ? 7.688 8.007 -13.182 1.00 96.94 300 ARG A C 1
ATOM 2294 O O . ARG A 1 300 ? 7.168 6.950 -12.834 1.00 96.94 300 ARG A O 1
ATOM 2301 N N . MET A 1 301 ? 8.651 8.607 -12.488 1.00 96.69 301 MET A N 1
ATOM 2302 C CA . MET A 1 301 ? 9.140 8.202 -11.183 1.00 96.69 301 MET A CA 1
ATOM 2303 C C . MET A 1 301 ? 8.676 9.196 -10.115 1.00 96.69 301 MET A C 1
ATOM 2305 O O . MET A 1 301 ? 8.416 10.370 -10.376 1.00 96.69 301 MET A O 1
ATOM 2309 N N . LEU A 1 302 ? 8.550 8.696 -8.896 1.00 95.00 302 LEU A N 1
ATOM 2310 C CA . LEU A 1 302 ? 8.178 9.428 -7.696 1.00 95.00 302 LEU A CA 1
ATOM 2311 C C . LEU A 1 302 ? 9.136 9.008 -6.583 1.00 95.00 302 LEU A C 1
ATOM 2313 O O . LEU A 1 302 ? 9.397 7.818 -6.434 1.00 95.00 302 LEU A O 1
ATOM 2317 N N . CYS A 1 303 ? 9.620 9.952 -5.780 1.00 93.56 303 CYS A N 1
ATOM 2318 C CA . CYS A 1 303 ? 10.414 9.631 -4.597 1.00 93.56 303 CYS A CA 1
ATOM 2319 C C . CYS A 1 303 ? 9.581 9.731 -3.319 1.00 93.56 303 CYS A C 1
ATOM 2321 O O . CYS A 1 303 ? 8.775 10.651 -3.167 1.00 93.56 303 CYS A O 1
ATOM 2323 N N . ALA A 1 304 ? 9.831 8.842 -2.363 1.00 90.56 304 ALA A N 1
ATOM 2324 C CA . ALA A 1 304 ? 9.323 8.972 -1.001 1.00 90.56 304 ALA A CA 1
ATOM 2325 C C . ALA A 1 304 ? 10.350 8.464 0.017 1.00 90.56 304 ALA A C 1
ATOM 2327 O O . ALA A 1 304 ? 11.131 7.560 -0.271 1.00 90.56 304 ALA A O 1
ATOM 2328 N N . GLY A 1 305 ? 10.365 9.063 1.205 1.00 83.69 305 GLY A N 1
ATOM 2329 C CA . GLY A 1 305 ? 11.306 8.721 2.274 1.00 83.69 305 GLY A CA 1
ATOM 2330 C C . GLY A 1 305 ? 11.866 9.949 2.981 1.00 83.69 305 GLY A C 1
ATOM 2331 O O . GLY A 1 305 ? 11.579 11.086 2.615 1.00 83.69 305 GLY A O 1
ATOM 2332 N N . PHE A 1 306 ? 12.669 9.732 4.017 1.00 77.25 306 PHE A N 1
ATOM 2333 C CA . PHE A 1 306 ? 13.327 10.816 4.749 1.00 77.25 306 PHE A CA 1
ATOM 2334 C C . PHE A 1 306 ? 14.721 11.074 4.181 1.00 77.25 306 PHE A C 1
ATOM 2336 O O . PHE A 1 306 ? 15.465 10.137 3.910 1.00 77.25 306 PHE A O 1
ATOM 2343 N N . SER A 1 307 ? 15.119 12.343 4.063 1.00 69.62 307 SER A N 1
ATOM 2344 C CA . SER A 1 307 ? 16.444 12.705 3.537 1.00 69.62 307 SER A CA 1
ATOM 2345 C C . SER A 1 307 ? 17.595 12.193 4.411 1.00 69.62 307 SER A C 1
ATOM 2347 O O . SER A 1 307 ? 18.681 11.912 3.907 1.00 69.62 307 SER A O 1
ATOM 2349 N N . GLN A 1 308 ? 17.365 12.019 5.718 1.00 67.00 308 GLN A N 1
ATOM 2350 C CA . GLN A 1 308 ? 18.336 11.408 6.631 1.00 67.00 308 GLN A CA 1
ATOM 2351 C C . GLN A 1 308 ? 18.436 9.877 6.481 1.00 67.00 308 GLN A C 1
ATOM 2353 O O . GLN A 1 308 ? 19.282 9.265 7.131 1.00 67.00 308 GLN A O 1
ATOM 2358 N N . GLY A 1 309 ? 17.604 9.258 5.638 1.00 62.56 309 GLY A N 1
ATOM 2359 C CA . GLY A 1 309 ? 17.432 7.810 5.561 1.00 62.56 309 GLY A CA 1
ATOM 2360 C C . GLY A 1 309 ? 16.649 7.252 6.753 1.00 62.56 309 GLY A C 1
ATOM 2361 O O . GLY A 1 309 ? 15.913 7.965 7.436 1.00 62.56 309 GLY A O 1
ATOM 2362 N N . GLY A 1 310 ? 16.806 5.955 7.010 1.00 58.72 310 GLY A N 1
ATOM 2363 C CA . GLY A 1 310 ? 16.254 5.261 8.180 1.00 58.72 310 GLY A CA 1
ATOM 2364 C C . GLY A 1 310 ? 14.861 4.639 8.014 1.00 58.72 310 GLY A C 1
ATOM 2365 O O . GLY A 1 310 ? 14.552 3.683 8.718 1.00 58.72 310 GLY A O 1
ATOM 2366 N N . THR A 1 311 ? 14.018 5.106 7.089 1.00 56.47 311 THR A N 1
ATOM 2367 C CA . THR A 1 311 ? 12.747 4.435 6.737 1.00 56.47 311 THR A CA 1
ATOM 2368 C C . THR A 1 311 ? 12.537 4.445 5.229 1.00 56.47 311 THR A C 1
ATOM 2370 O O . THR A 1 311 ? 12.501 5.518 4.629 1.00 56.47 311 THR A O 1
ATOM 2373 N N . ASP A 1 312 ? 12.411 3.257 4.638 1.00 55.81 312 ASP A N 1
ATOM 2374 C CA . ASP A 1 312 ? 12.286 3.038 3.194 1.00 55.81 312 ASP A CA 1
ATOM 2375 C C . ASP A 1 312 ? 11.740 1.628 2.909 1.00 55.81 312 ASP A C 1
ATOM 2377 O O . ASP A 1 312 ? 11.754 0.766 3.791 1.00 55.81 312 ASP A O 1
ATOM 2381 N N . THR A 1 313 ? 11.289 1.397 1.679 1.00 55.16 313 THR A N 1
ATOM 2382 C CA . THR A 1 313 ? 11.005 0.059 1.142 1.00 55.16 313 THR A CA 1
ATOM 2383 C C . THR A 1 313 ? 12.288 -0.738 0.921 1.00 55.16 313 THR A C 1
ATOM 2385 O O . THR A 1 313 ? 13.347 -0.169 0.658 1.00 55.16 313 THR A O 1
ATOM 2388 N N . CYS A 1 314 ? 12.207 -2.064 1.012 1.00 61.22 314 CYS A N 1
ATOM 2389 C CA . CYS A 1 314 ? 13.370 -2.939 0.917 1.00 61.22 314 CYS A CA 1
ATOM 2390 C C . CYS A 1 314 ? 13.098 -4.189 0.060 1.00 61.22 314 CYS A C 1
ATOM 2392 O O . CYS A 1 314 ? 12.064 -4.305 -0.603 1.00 61.22 314 CYS A O 1
ATOM 2394 N N . LEU A 1 315 ? 14.049 -5.133 0.024 1.00 56.22 315 LEU A N 1
ATOM 2395 C CA . LEU A 1 315 ? 13.936 -6.362 -0.770 1.00 56.22 315 LEU A CA 1
ATOM 2396 C C . LEU A 1 315 ? 12.648 -7.117 -0.420 1.00 56.22 315 LEU A C 1
ATOM 2398 O O . LEU A 1 315 ? 12.493 -7.553 0.715 1.00 56.22 315 LEU A O 1
ATOM 2402 N N . GLY A 1 316 ? 11.763 -7.319 -1.400 1.00 56.62 316 GLY A N 1
ATOM 2403 C CA . GLY A 1 316 ? 10.467 -7.997 -1.233 1.00 56.62 316 GLY A CA 1
ATOM 2404 C C . GLY A 1 316 ? 9.252 -7.066 -1.151 1.00 56.62 316 GLY A C 1
ATOM 2405 O O . GLY A 1 316 ? 8.128 -7.549 -1.268 1.00 56.62 316 GLY A O 1
ATOM 2406 N N . ASP A 1 317 ? 9.458 -5.749 -1.037 1.00 76.69 317 ASP A N 1
ATOM 2407 C CA . ASP A 1 317 ? 8.382 -4.747 -1.120 1.00 76.69 317 ASP A CA 1
ATOM 2408 C C . ASP A 1 317 ? 8.106 -4.281 -2.558 1.00 76.69 317 ASP A C 1
ATOM 2410 O O . ASP A 1 317 ? 7.133 -3.563 -2.798 1.00 76.69 317 ASP A O 1
ATO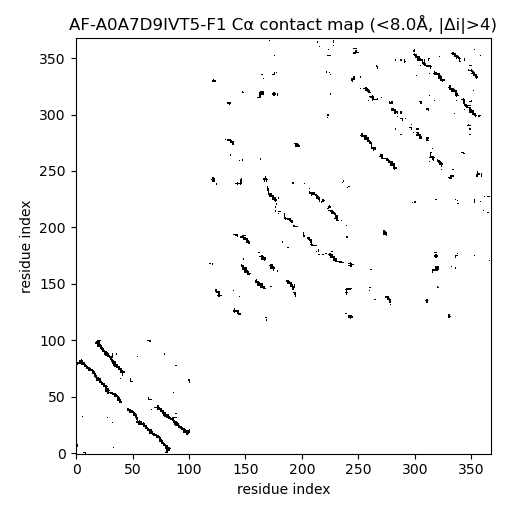M 2414 N N . SER A 1 318 ? 8.946 -4.684 -3.519 1.00 88.00 318 SER A N 1
ATOM 2415 C CA . SER A 1 318 ? 8.807 -4.387 -4.949 1.00 88.00 318 SER A CA 1
ATOM 2416 C C . SER A 1 318 ? 7.390 -4.641 -5.455 1.00 88.00 318 SER A C 1
ATOM 2418 O O . SER A 1 318 ? 6.796 -5.678 -5.173 1.00 88.00 318 SER A O 1
ATOM 2420 N N . GLY A 1 319 ? 6.832 -3.691 -6.200 1.00 94.38 319 GLY A N 1
ATOM 2421 C CA . GLY A 1 319 ? 5.451 -3.733 -6.677 1.00 94.38 319 GLY A CA 1
ATOM 2422 C C . GLY A 1 319 ? 4.387 -3.407 -5.624 1.00 94.38 319 GLY A C 1
ATOM 2423 O O . GLY A 1 319 ? 3.223 -3.226 -5.981 1.00 94.38 319 GLY A O 1
ATOM 2424 N N . GLY A 1 320 ? 4.759 -3.312 -4.346 1.00 95.25 320 GLY A N 1
ATOM 2425 C CA . GLY A 1 320 ? 3.882 -2.899 -3.258 1.00 95.25 320 GLY A CA 1
ATOM 2426 C C . GLY A 1 320 ? 3.424 -1.437 -3.367 1.00 95.25 320 GLY A C 1
ATOM 2427 O O . GLY A 1 320 ? 3.978 -0.652 -4.144 1.00 95.25 320 GLY A O 1
ATOM 2428 N N . PRO A 1 321 ? 2.375 -1.066 -2.619 1.00 97.50 321 PRO A N 1
ATOM 2429 C CA . PRO A 1 321 ? 1.807 0.272 -2.669 1.00 97.50 321 PRO A CA 1
ATOM 2430 C C . PRO A 1 321 ? 2.616 1.313 -1.890 1.00 97.50 321 PRO A C 1
ATOM 2432 O O . PRO A 1 321 ? 2.994 1.091 -0.742 1.00 97.50 321 PRO A O 1
ATOM 2435 N N . LEU A 1 322 ? 2.688 2.516 -2.458 1.00 97.31 322 LEU A N 1
ATOM 2436 C CA . LEU A 1 322 ? 2.727 3.773 -1.715 1.00 97.31 322 LEU A CA 1
ATOM 2437 C C . LEU A 1 322 ? 1.336 4.420 -1.793 1.00 97.31 322 LEU A C 1
ATOM 2439 O O . LEU A 1 322 ? 0.903 4.832 -2.875 1.00 97.31 322 LEU A O 1
ATOM 2443 N N . VAL A 1 323 ? 0.637 4.522 -0.659 1.00 97.81 323 VAL A N 1
ATOM 2444 C CA . VAL A 1 323 ? -0.711 5.104 -0.574 1.00 97.81 323 VAL A CA 1
ATOM 2445 C C . VAL A 1 323 ? -0.762 6.395 0.226 1.00 97.81 323 VAL A C 1
ATOM 2447 O O . VAL A 1 323 ? -0.228 6.486 1.329 1.00 97.81 323 VAL A O 1
ATOM 2450 N N . CYS A 1 324 ? -1.485 7.378 -0.300 1.00 96.00 324 CYS A N 1
ATOM 2451 C CA . CYS A 1 324 ? -1.699 8.669 0.343 1.00 96.00 324 CYS A CA 1
ATOM 2452 C C . CYS A 1 324 ? -3.183 8.883 0.641 1.00 96.00 324 CYS A C 1
ATOM 2454 O O . CYS A 1 324 ? -4.045 8.525 -0.163 1.00 96.00 324 CYS A O 1
ATOM 2456 N N . GLN A 1 325 ? -3.484 9.474 1.795 1.00 94.62 325 GLN A N 1
ATOM 2457 C CA . GLN A 1 325 ? -4.853 9.815 2.167 1.00 94.62 325 GLN A CA 1
ATOM 2458 C C . GLN A 1 325 ? -5.227 11.190 1.608 1.00 94.62 325 GLN A C 1
ATOM 2460 O O . GLN A 1 325 ? -4.513 12.165 1.821 1.00 94.62 325 GLN A O 1
ATOM 2465 N N . HIS A 1 326 ? -6.345 11.288 0.904 1.00 89.31 326 HIS A N 1
ATOM 2466 C CA . HIS A 1 326 ? -6.890 12.567 0.470 1.00 89.31 326 HIS A CA 1
ATOM 2467 C C . HIS A 1 326 ? -7.724 13.226 1.586 1.00 89.31 326 HIS A C 1
ATOM 2469 O O . HIS A 1 326 ? -8.031 12.612 2.608 1.00 89.31 326 HIS A O 1
ATOM 2475 N N . SER A 1 327 ? -8.089 14.498 1.414 1.00 83.75 327 SER A N 1
ATOM 2476 C CA . SER A 1 327 ? -8.806 15.293 2.421 1.00 83.75 327 SER A CA 1
ATOM 2477 C C . SER A 1 327 ? -10.217 14.780 2.730 1.00 83.75 327 SER A C 1
ATOM 2479 O O . SER A 1 327 ? -10.764 15.103 3.782 1.00 83.75 327 SER A O 1
ATOM 2481 N N . ASP A 1 328 ? -10.794 13.969 1.843 1.00 82.69 328 ASP A N 1
ATOM 2482 C CA . ASP A 1 328 ? -12.067 13.266 2.035 1.00 82.69 328 ASP A CA 1
ATOM 2483 C C . ASP A 1 328 ? -11.929 11.972 2.865 1.00 82.69 328 ASP A C 1
ATOM 2485 O O . ASP A 1 328 ? -12.925 11.305 3.145 1.00 82.69 328 ASP A O 1
ATOM 2489 N N . GLY A 1 329 ? -10.704 11.615 3.265 1.00 85.44 329 GLY A N 1
ATOM 2490 C CA . GLY A 1 329 ? -10.378 10.407 4.016 1.00 85.44 329 GLY A CA 1
ATOM 2491 C C . GLY A 1 329 ? -10.095 9.175 3.151 1.00 85.44 329 GLY A C 1
ATOM 2492 O O . GLY A 1 329 ? -9.645 8.163 3.698 1.00 85.44 329 GLY A O 1
ATOM 2493 N N . SER A 1 330 ? -10.307 9.250 1.833 1.00 90.25 330 SER A N 1
ATOM 2494 C CA . SER A 1 330 ? -10.074 8.153 0.889 1.00 90.25 330 SER A CA 1
ATOM 2495 C C . SER A 1 330 ? -8.581 7.968 0.608 1.00 90.25 330 SER A C 1
ATOM 2497 O O . SER A 1 330 ? -7.827 8.933 0.497 1.00 90.25 330 SER A O 1
ATOM 2499 N N . TRP A 1 331 ? -8.144 6.721 0.454 1.00 96.94 331 TRP A N 1
ATOM 2500 C CA . TRP A 1 331 ? -6.751 6.372 0.163 1.00 96.94 331 TRP A CA 1
ATOM 2501 C C . TRP A 1 331 ? -6.517 6.113 -1.324 1.00 96.94 331 TRP A C 1
ATOM 2503 O O . TRP A 1 331 ? -7.259 5.360 -1.962 1.00 96.94 331 TRP A O 1
ATOM 2513 N N . TYR A 1 332 ? -5.446 6.698 -1.852 1.00 98.25 332 TYR A N 1
ATOM 2514 C CA . TYR A 1 332 ? -5.063 6.635 -3.258 1.00 98.25 332 TYR A CA 1
ATOM 2515 C C . TYR A 1 332 ? -3.700 5.968 -3.421 1.00 98.25 332 TYR A C 1
ATOM 2517 O O . TYR A 1 332 ? -2.763 6.294 -2.697 1.00 98.25 332 TYR A O 1
ATOM 2525 N N . LEU A 1 333 ? -3.587 5.064 -4.392 1.00 98.62 333 LEU A N 1
ATOM 2526 C CA . LEU A 1 333 ? -2.329 4.509 -4.867 1.00 98.62 333 LEU A CA 1
ATOM 2527 C C . LEU A 1 333 ? -1.581 5.597 -5.629 1.00 98.62 333 LEU A C 1
ATOM 2529 O O . LEU A 1 333 ? -1.951 5.947 -6.750 1.00 98.62 333 LEU A O 1
ATOM 2533 N N . THR A 1 334 ? -0.548 6.127 -4.992 1.00 98.19 334 THR A N 1
ATOM 2534 C CA . THR A 1 334 ? 0.251 7.247 -5.492 1.00 98.19 334 THR A CA 1
ATOM 2535 C C . THR A 1 334 ? 1.536 6.757 -6.149 1.00 98.19 334 THR A C 1
ATOM 2537 O O . THR A 1 334 ? 1.957 7.315 -7.162 1.00 98.19 334 THR A O 1
ATOM 2540 N N . GLY A 1 335 ? 2.127 5.687 -5.616 1.00 97.94 335 GLY A N 1
ATOM 2541 C CA . GLY A 1 335 ? 3.333 5.072 -6.157 1.00 97.94 335 GLY A CA 1
ATOM 2542 C C . GLY A 1 335 ? 3.283 3.547 -6.122 1.00 97.94 335 GLY A C 1
ATOM 2543 O O . GLY A 1 335 ? 2.568 2.957 -5.312 1.00 97.94 335 GLY A O 1
ATOM 2544 N N . VAL A 1 336 ? 4.066 2.920 -6.996 1.00 98.19 336 VAL A N 1
ATOM 2545 C CA . VAL A 1 336 ? 4.347 1.476 -6.990 1.00 98.19 336 VAL A CA 1
ATOM 2546 C C . VAL A 1 336 ? 5.833 1.285 -6.713 1.00 98.19 336 VAL A C 1
ATOM 2548 O O . VAL A 1 336 ? 6.647 1.830 -7.454 1.00 98.19 336 VAL A O 1
ATOM 2551 N N . THR A 1 337 ? 6.199 0.551 -5.661 1.00 95.50 337 THR A N 1
ATOM 2552 C CA . THR A 1 337 ? 7.604 0.356 -5.259 1.00 95.50 337 THR A CA 1
ATOM 2553 C C . THR A 1 337 ? 8.431 -0.208 -6.412 1.00 95.50 337 THR A C 1
ATOM 2555 O O . THR A 1 337 ? 8.099 -1.275 -6.932 1.00 95.50 337 THR A O 1
ATOM 2558 N N . SER A 1 338 ? 9.500 0.489 -6.806 1.00 91.19 338 SER A N 1
ATOM 2559 C CA . SER A 1 338 ? 10.260 0.177 -8.020 1.00 91.19 338 SER A CA 1
ATOM 2560 C C . SER A 1 338 ? 11.731 -0.124 -7.716 1.00 91.19 338 SER A C 1
ATOM 2562 O O . SER A 1 338 ? 12.158 -1.268 -7.865 1.00 91.19 338 SER A O 1
ATOM 2564 N N . TRP A 1 339 ? 12.505 0.856 -7.240 1.00 83.69 339 TRP A N 1
ATOM 2565 C CA . TRP A 1 339 ? 13.938 0.691 -6.963 1.00 83.69 339 TRP A CA 1
ATOM 2566 C C . TRP A 1 339 ? 14.457 1.709 -5.933 1.00 83.69 339 TRP A C 1
ATOM 2568 O O . TRP A 1 339 ? 13.747 2.622 -5.525 1.00 83.69 339 TRP A O 1
ATOM 2578 N N . GLY A 1 340 ? 15.710 1.558 -5.502 1.00 75.38 340 GLY A N 1
ATOM 2579 C CA . GLY A 1 340 ? 16.391 2.489 -4.597 1.00 75.38 340 GLY A CA 1
ATOM 2580 C C . GLY A 1 340 ? 17.823 2.041 -4.292 1.00 75.38 340 GLY A C 1
ATOM 2581 O O . GLY A 1 340 ? 18.190 0.889 -4.552 1.00 75.38 340 GLY A O 1
ATOM 2582 N N . PHE A 1 341 ? 18.660 2.938 -3.759 1.00 65.44 341 PHE A N 1
ATOM 2583 C CA . PHE A 1 341 ? 20.025 2.588 -3.341 1.00 65.44 341 PHE A CA 1
ATOM 2584 C C . PHE A 1 341 ? 20.058 1.995 -1.931 1.00 65.44 341 PHE A C 1
ATOM 2586 O O . PHE A 1 341 ? 20.318 2.683 -0.946 1.00 65.44 341 PHE A O 1
ATOM 2593 N N . GLY A 1 342 ? 19.858 0.678 -1.857 1.00 57.00 342 GLY A N 1
ATOM 2594 C CA . GLY A 1 342 ? 19.765 -0.039 -0.588 1.00 57.00 342 GLY A CA 1
ATOM 2595 C C . GLY A 1 342 ? 18.521 0.364 0.203 1.00 57.00 342 GLY A C 1
ATOM 2596 O O . GLY A 1 342 ? 17.773 1.251 -0.183 1.00 57.00 342 GLY A O 1
ATOM 2597 N N . CYS A 1 343 ? 18.292 -0.305 1.323 1.00 60.91 343 CYS A N 1
ATOM 2598 C CA . CYS A 1 343 ? 17.122 -0.034 2.147 1.00 60.91 343 CYS A CA 1
ATOM 2599 C C . CYS A 1 343 ? 17.402 1.117 3.109 1.00 60.91 343 CYS A C 1
ATOM 2601 O O . CYS A 1 343 ? 18.180 0.950 4.054 1.00 60.91 343 CYS A O 1
ATOM 2603 N N . ALA A 1 344 ? 16.772 2.265 2.867 1.00 59.28 344 ALA A N 1
ATOM 2604 C CA . ALA A 1 344 ? 16.793 3.427 3.751 1.00 59.28 344 ALA A CA 1
ATOM 2605 C C . ALA A 1 344 ? 18.172 4.077 3.934 1.00 59.28 344 ALA A C 1
ATOM 2607 O O . ALA A 1 344 ? 18.499 4.570 5.021 1.00 59.28 344 ALA A O 1
ATOM 2608 N N . ALA A 1 345 ? 18.987 4.082 2.877 1.00 60.31 345 ALA A N 1
ATOM 2609 C CA . ALA A 1 345 ? 20.284 4.743 2.894 1.00 60.31 345 ALA A CA 1
ATOM 2610 C C . ALA A 1 345 ? 20.131 6.263 3.070 1.00 60.31 345 ALA A C 1
ATOM 2612 O O . ALA A 1 345 ? 19.328 6.913 2.405 1.00 60.31 345 ALA A O 1
ATOM 2613 N N . ALA A 1 346 ? 20.931 6.847 3.963 1.00 70.12 346 ALA A N 1
ATOM 2614 C CA . ALA A 1 346 ? 20.946 8.293 4.155 1.00 70.12 346 ALA A CA 1
ATOM 2615 C C . ALA A 1 346 ? 21.287 9.018 2.842 1.00 70.12 346 ALA A C 1
ATOM 2617 O O . ALA A 1 346 ? 22.230 8.637 2.146 1.00 70.12 346 ALA A O 1
ATOM 2618 N N . GLY A 1 347 ? 20.533 10.073 2.525 1.00 68.75 347 GLY A N 1
ATOM 2619 C CA . GLY A 1 347 ? 20.685 10.849 1.294 1.00 68.75 347 GLY A CA 1
ATOM 2620 C C . GLY A 1 347 ? 19.974 10.276 0.064 1.00 68.75 347 GLY A C 1
ATOM 2621 O O . GLY A 1 347 ? 19.952 10.961 -0.958 1.00 68.75 347 GLY A O 1
ATOM 2622 N N . TYR A 1 348 ? 19.367 9.086 0.156 1.00 77.94 348 TYR A N 1
ATOM 2623 C CA . TYR A 1 348 ? 18.643 8.448 -0.945 1.00 77.94 348 TYR A CA 1
ATOM 2624 C C . TYR A 1 348 ? 17.177 8.197 -0.591 1.00 77.94 348 TYR A C 1
ATOM 2626 O O . TYR A 1 348 ? 16.871 7.554 0.410 1.00 77.94 348 TYR A O 1
ATOM 2634 N N . TYR A 1 349 ? 16.267 8.708 -1.422 1.00 84.06 349 TYR A N 1
ATOM 2635 C CA . TYR A 1 349 ? 14.840 8.384 -1.336 1.00 84.06 349 TYR A CA 1
ATOM 2636 C C . TYR A 1 349 ? 14.541 7.049 -2.026 1.00 84.06 349 TYR A C 1
ATOM 2638 O O . TYR A 1 349 ? 15.176 6.730 -3.031 1.00 84.06 349 TYR A O 1
ATOM 2646 N N . GLY A 1 350 ? 13.524 6.318 -1.571 1.00 88.94 350 GLY A N 1
ATOM 2647 C CA . GLY A 1 350 ? 12.968 5.206 -2.341 1.00 88.94 350 GLY A CA 1
ATOM 2648 C C . GLY A 1 350 ? 12.293 5.724 -3.611 1.00 88.94 350 GLY A C 1
ATOM 2649 O O . GLY A 1 350 ? 11.646 6.776 -3.576 1.00 88.94 350 GLY A O 1
ATOM 2650 N N . VAL A 1 351 ? 12.440 5.005 -4.725 1.00 93.19 351 VAL A N 1
ATOM 2651 C CA . VAL A 1 351 ? 11.885 5.379 -6.032 1.00 93.19 351 VAL A CA 1
ATOM 2652 C C . VAL A 1 351 ? 10.731 4.450 -6.406 1.00 93.19 351 VAL A C 1
ATOM 2654 O O . VAL A 1 351 ? 10.822 3.221 -6.358 1.00 93.19 351 VAL A O 1
ATOM 2657 N N . TYR A 1 352 ? 9.624 5.064 -6.805 1.00 96.19 352 TYR A N 1
ATOM 2658 C CA . TYR A 1 352 ? 8.350 4.432 -7.116 1.00 96.19 352 TYR A CA 1
ATOM 2659 C C . TYR A 1 352 ? 7.932 4.809 -8.537 1.00 96.19 352 TYR A C 1
ATOM 2661 O O . TYR A 1 352 ? 8.215 5.917 -8.990 1.00 96.19 352 TYR A O 1
ATOM 2669 N N . ALA A 1 353 ? 7.196 3.944 -9.233 1.00 97.88 353 ALA A N 1
ATOM 2670 C CA . ALA A 1 353 ? 6.510 4.351 -10.454 1.00 97.88 353 ALA A CA 1
ATOM 2671 C C . ALA A 1 353 ? 5.387 5.342 -10.097 1.00 97.88 353 ALA A C 1
ATOM 2673 O O . ALA A 1 353 ? 4.554 5.060 -9.233 1.00 97.88 353 ALA A O 1
ATOM 2674 N N . ASN A 1 354 ? 5.370 6.506 -10.746 1.00 98.12 354 ASN A N 1
ATOM 2675 C CA . ASN A 1 354 ? 4.422 7.587 -10.498 1.00 98.12 354 ASN A CA 1
ATOM 2676 C C . ASN A 1 354 ? 3.061 7.254 -11.117 1.00 98.12 354 ASN A C 1
ATOM 2678 O O . ASN A 1 354 ? 2.853 7.389 -12.327 1.00 98.12 354 ASN A O 1
ATOM 2682 N N . VAL A 1 355 ? 2.113 6.833 -10.279 1.00 98.38 355 VAL A N 1
ATOM 2683 C CA . VAL A 1 355 ? 0.808 6.350 -10.747 1.00 98.38 355 VAL A CA 1
ATOM 2684 C C . VAL A 1 355 ? -0.011 7.457 -11.395 1.00 98.38 355 VAL A C 1
ATOM 2686 O O . VAL A 1 355 ? -0.693 7.181 -12.375 1.00 98.38 355 VAL A O 1
ATOM 2689 N N . ALA A 1 356 ? 0.103 8.705 -10.933 1.00 97.88 356 ALA A N 1
ATOM 2690 C CA . ALA A 1 356 ? -0.612 9.827 -11.537 1.00 97.88 356 ALA A CA 1
ATOM 2691 C C . ALA A 1 356 ? -0.183 10.054 -12.996 1.00 97.88 356 ALA A C 1
ATOM 2693 O O . ALA A 1 356 ? -1.031 10.196 -13.878 1.00 97.88 356 ALA A O 1
ATOM 2694 N N . ASN A 1 357 ? 1.123 10.003 -13.271 1.00 97.94 357 ASN A N 1
ATOM 2695 C CA . ASN A 1 357 ? 1.655 10.203 -14.623 1.00 97.94 357 ASN A CA 1
ATOM 2696 C C . ASN A 1 357 ? 1.467 8.973 -15.527 1.00 97.94 357 ASN A C 1
ATOM 2698 O O . ASN A 1 357 ? 1.370 9.108 -16.746 1.00 97.94 357 ASN A O 1
ATOM 2702 N N . LEU A 1 358 ? 1.344 7.779 -14.941 1.00 98.38 358 LEU A N 1
ATOM 2703 C CA . LEU A 1 358 ? 1.071 6.528 -15.657 1.00 98.38 358 LEU A CA 1
ATOM 2704 C C . LEU A 1 358 ? -0.434 6.211 -15.755 1.00 98.38 358 LEU A C 1
ATOM 2706 O O . LEU A 1 358 ? -0.830 5.267 -16.446 1.00 98.38 358 LEU A O 1
ATOM 2710 N N . TYR A 1 359 ? -1.291 7.016 -15.116 1.00 98.25 359 TYR A N 1
ATOM 2711 C CA . TYR A 1 359 ? -2.735 6.804 -15.052 1.00 98.25 359 TYR A CA 1
ATOM 2712 C C . TYR A 1 359 ? -3.410 6.680 -16.423 1.00 98.25 359 TYR A C 1
ATOM 2714 O O . TYR A 1 359 ? -4.239 5.782 -16.561 1.00 98.25 359 TYR A O 1
ATOM 2722 N N . PRO A 1 360 ? -3.083 7.481 -17.461 1.00 98.00 360 PRO A N 1
ATOM 2723 C CA . PRO A 1 360 ? -3.715 7.325 -18.772 1.00 98.00 360 PRO A CA 1
ATOM 2724 C C . PRO A 1 360 ? -3.594 5.902 -19.337 1.00 98.00 360 PRO A C 1
ATOM 2726 O O . PRO A 1 360 ? -4.563 5.367 -19.879 1.00 98.00 360 PRO A O 1
ATOM 2729 N N . TRP A 1 361 ? -2.436 5.262 -19.152 1.00 98.19 361 TRP A N 1
ATOM 2730 C CA . TRP A 1 361 ? -2.221 3.875 -19.556 1.00 98.19 361 TRP A CA 1
ATOM 2731 C C . TRP A 1 361 ? -2.946 2.889 -18.630 1.00 98.19 361 TRP A C 1
ATOM 2733 O O . TRP A 1 361 ? -3.637 1.993 -19.115 1.00 98.19 361 TRP A O 1
ATOM 2743 N N . VAL A 1 362 ? -2.870 3.081 -17.306 1.00 97.94 362 VAL A N 1
ATOM 2744 C CA . VAL A 1 362 ? -3.598 2.239 -16.335 1.00 97.94 362 VAL A CA 1
ATOM 2745 C C . VAL A 1 362 ? -5.096 2.243 -16.639 1.00 97.94 362 VAL A C 1
ATOM 2747 O O . VAL A 1 362 ? -5.737 1.191 -16.670 1.00 97.94 362 VAL A O 1
ATOM 2750 N N . LYS A 1 363 ? -5.649 3.421 -16.928 1.00 97.00 363 LYS A N 1
ATOM 2751 C CA . LYS A 1 363 ? -7.038 3.629 -17.320 1.00 97.00 363 LYS A CA 1
ATOM 2752 C C . LYS A 1 363 ? -7.390 2.859 -18.587 1.00 97.00 363 LYS A C 1
ATOM 2754 O O . LYS A 1 363 ? -8.402 2.167 -18.629 1.00 97.00 363 LYS A O 1
ATOM 2759 N N . GLN A 1 364 ? -6.544 2.948 -19.613 1.00 96.75 364 GLN A N 1
ATOM 2760 C CA . GLN A 1 364 ? -6.742 2.231 -20.871 1.00 96.75 364 GLN A CA 1
ATOM 2761 C C . GLN A 1 364 ? -6.778 0.709 -20.666 1.00 96.75 364 GLN A C 1
ATOM 2763 O O . GLN A 1 364 ? -7.613 0.036 -21.267 1.00 96.75 364 GLN A O 1
ATOM 2768 N N . VAL A 1 365 ? -5.884 0.166 -19.836 1.00 95.00 365 VAL A N 1
ATOM 2769 C CA . VAL A 1 365 ? -5.770 -1.283 -19.610 1.00 95.00 365 VAL A CA 1
ATOM 2770 C C . VAL A 1 365 ? -6.892 -1.820 -18.719 1.00 95.00 365 VAL A C 1
ATOM 2772 O O . VAL A 1 365 ? -7.392 -2.917 -18.959 1.00 95.00 365 VAL A O 1
ATOM 2775 N N . THR A 1 366 ? -7.291 -1.063 -17.695 1.00 92.88 366 THR A N 1
ATOM 2776 C CA . THR A 1 366 ? -8.268 -1.510 -16.684 1.00 92.88 366 THR A CA 1
ATOM 2777 C C . THR A 1 366 ? -9.714 -1.139 -17.014 1.00 92.88 366 THR A C 1
ATOM 2779 O O . THR A 1 366 ? -10.636 -1.798 -16.534 1.00 92.88 366 THR A O 1
ATOM 2782 N N . GLY A 1 367 ? -9.926 -0.095 -17.822 1.00 91.94 367 GLY A N 1
ATOM 2783 C CA . GLY A 1 367 ? -11.244 0.473 -18.113 1.00 91.94 367 GLY A CA 1
ATOM 2784 C C . GLY A 1 367 ? -11.884 1.237 -16.946 1.00 91.94 367 GLY A C 1
ATOM 2785 O O . GLY A 1 367 ? -13.097 1.446 -16.982 1.00 91.94 367 GLY A O 1
ATOM 2786 N N . LEU A 1 368 ? -11.101 1.601 -15.921 1.00 87.00 368 LEU A N 1
ATOM 2787 C CA . LEU A 1 368 ? -11.564 2.266 -14.693 1.00 87.00 368 LEU A CA 1
ATOM 2788 C C . LEU A 1 368 ? -11.718 3.790 -14.812 1.00 87.00 368 LEU A C 1
ATOM 2790 O O . LEU A 1 368 ? -11.129 4.405 -15.730 1.00 87.00 368 LEU A O 1
#